Protein AF-0000000084674154 (afdb_homodimer)

Radius of gyration: 24.67 Å; Cα contacts (8 Å, |Δi|>4): 1073; chains: 2; bounding box: 56×107×58 Å

Nearest PDB structures (foldseek):
  8ejv-assembly1_A  TM=9.793E-01  e=2.653E-41  Pseudomonas putida KT2440
  8ejv-assembly1_B  TM=9.605E-01  e=1.224E-39  Pseudomonas putida KT2440
  2ia2-assembly3_B  TM=6.817E-01  e=5.162E-30  Rhodococcus jostii RHA1
  2ia2-assembly1_A  TM=6.722E-01  e=1.491E-29  Rhodococcus jostii RHA1
  1mkm-assembly1_B  TM=7.526E-01  e=2.431E-18  Thermotoga maritima

pLDDT: mean 88.81, std 15.5, range [26.59, 98.69]

Foldseek 3Di:
DPPPPDDQDAADPPALVNVLCVCPPPPVDDSLVSVLVLLLVLDDPPPFWAFLVSSCVRRVPDSVSSVVSQVVCVVVQQWDDPVGTIGGDCVVVVVVVVVVVPDVLQVLLAVLQQVLCVVVVFKKFKWADDQQWTATQYIDHHPDDDDPDDDDHGDIDGLLQDFQSLLNLLLDDPVVNVVSLSRHQQDFQDPQADRHSVSSVVQSVVCNVVQKDWHAQRNHRQKIKIKHFQAALVRRGGMMMMTIDGCVPAPPVCCVPPVVVSRLVSSQVSNCVVHNNHPGD/DDPPPDDQDAQDPPALVNVLCVCPPPPVDDSLVSVLVLLLVLDDPPPFWAFLVSSCVRRVPDSVSSVVSQVVCVVVQQWDDPVGTIGGDCVVVVVVVVVVVPDVLQVLLAVLQQVLCVVVVFKKFKWADDQQWTATQYIDHHPDDDDPDDDDHGDIDGLLQDFQSLLNLLLDDPVVNVVSLSNHQQDFQDPQADRHSVSSVVQSPVCNVVQKDWHAQRNHRQKIKIKGFQAALVRRGGMMMMTIDGCVPAPPVCCVPPVVVSRLVSSQVSNCVVHNNHPGD

Sequence (562 aa):
MSEDRPPLAPPPYVSPARRIAEYAGDPNFMTSLARGLAVISAFQERKRHLTIAQISHRTEIPRAAVRRCLYTLLQLGYATTDGNTYSLLPKVLTLGHAYLSSTPLAVAAQPFLDRLSEQLHQACNLASLEGEQVLYIARSAIPQRLISVDLSVGSRLPAYCTSMGRILLAALDDDQLQDYLANAELIAKTSRTLHTREALWECLQGVRSQGWCIVDQELEQGLRSLAVPVCDSAGRVLAAMNVSTHASRVSLAELERRYLPLMLEASRDLSSQLFGAERACMSEDRPPLAPPPYVSPARRIAEYAGDPNFMTSLARGLAVISAFQERKRHLTIAQISHRTEIPRAAVRRCLYTLLQLGYATTDGNTYSLLPKVLTLGHAYLSSTPLAVAAQPFLDRLSEQLHQACNLASLEGEQVLYIARSAIPQRLISVDLSVGSRLPAYCTSMGRILLAALDDDQLQDYLANAELIAKTSRTLHTREALWECLQGVRSQGWCIVDQELEQGLRSLAVPVCDSAGRVLAAMNVSTHASRVSLAELERRYLPLMLEASRDLSSQLFGAERAC

Secondary structure (DSSP, 8-state):
---------------HHHHHHTTTT-TTS-HHHHHHHHHHHH-BTTB-SB-HHHHHHHH---HHHHHHHHHHHHHHTSEEESSS-EEE-GGGHHHHHHHHTT-HHHHHHHHHHHHHHHHHTSEEEEEEEETTEEEEEEEE--SS--SSS---TT-EEESTTSHHHHHHHHTS-HHHHHHHHHH-----SSTT---SHHHHHHHHHHHHHHS-EEEESSSSTTEEEEEEEEE-TTS-EEEEEEEEEETTTS-HHHIIIIIHHHHHHHHHHHHHHHH-SSS--/---------------HHHHHHTTTT-TTS-HHHHHHHHHHHH-BTTB-SB-HHHHHHHH---HHHHHHHHHHHHHHTSEEESSS-EEE-GGGHHHHHHHHTT-HHHHHHHHHHHHHHHHHTSEEEEEEEETTEEEEEEEE--SS--SSS---TT-EEESTTSHHHHHHHHTS-HHHHHHHHHH-----SSTT---SHHHHHHHHHHHHHHS-EEEESSSSTTEEEEEEEEE-TTS-EEEEEEEEEETTTS-HHHIIIIIHHHHHHHHHHHHHHHH-SSS--

InterPro domains:
  IPR005471 Transcription regulator IclR, N-terminal [PF09339] (32-83)
  IPR005471 Transcription regulator IclR, N-terminal [PS51077] (30-90)
  IPR005471 Transcription regulator IclR, N-terminal [SM00346] (30-118)
  IPR012794 Beta-ketoadipate transcriptional regulator, PcaR/PcaU/PobR [TIGR02431] (27-274)
  IPR014757 Transcription regulator IclR, C-terminal [PF01614] (97-271)
  IPR014757 Transcription regulator IclR, C-terminal [PS51078] (91-276)
  IPR029016 GAF-like domain superfamily [G3DSA:3.30.450.40] (97-277)
  IPR036388 Winged helix-like DNA-binding domain superfamily [G3DSA:1.10.10.10] (17-96)
  IPR036390 Winged helix DNA-binding domain superfamily [SSF46785] (31-102)
  IPR050707 HTH-type Transcriptional Regulators in Metabolic Pathways [PTHR30136] (23-274)

Organism: Aquipseudomonas alcaligenes (strain ATCC 14909 / DSM 50342 / CCUG 1425 / JCM 20561 / NBRC 14159 / NCIMB 9945 / NCTC 10367 / 1577) (NCBI:txid1215092)

Structure (mmCIF, N/CA/C/O backbone):
data_AF-0000000084674154-model_v1
#
loop_
_entity.id
_entity.type
_entity.pdbx_description
1 polymer 'IclR family transcriptional regulator PcaR'
#
loop_
_atom_site.group_PDB
_atom_site.id
_atom_site.type_symbol
_atom_site.label_atom_id
_atom_site.label_alt_id
_atom_site.label_comp_id
_atom_site.label_asym_id
_atom_site.label_entity_id
_atom_site.label_seq_id
_atom_site.pdbx_PDB_ins_code
_atom_site.Cartn_x
_atom_site.Cartn_y
_atom_site.Cartn_z
_atom_site.occupancy
_atom_site.B_iso_or_equiv
_atom_site.auth_seq_id
_atom_site.auth_comp_id
_atom_site.auth_asym_id
_atom_site.auth_atom_id
_atom_site.pdbx_PDB_model_num
ATOM 1 N N . MET A 1 1 ? 10.07 -53.562 -6.5 1 27.95 1 MET A N 1
ATOM 2 C CA . MET A 1 1 ? 10.961 -53.062 -5.453 1 27.95 1 MET A CA 1
ATOM 3 C C . MET A 1 1 ? 11.234 -51.562 -5.629 1 27.95 1 MET A C 1
ATOM 5 O O . MET A 1 1 ? 12.055 -51.188 -6.461 1 27.95 1 MET A O 1
ATOM 9 N N . SER A 1 2 ? 10.164 -50.719 -5.723 1 27.8 2 SER A N 1
ATOM 10 C CA . SER A 1 2 ? 9.953 -49.344 -6.176 1 27.8 2 SER A CA 1
ATOM 11 C C . SER A 1 2 ? 10.773 -48.375 -5.352 1 27.8 2 SER A C 1
ATOM 13 O O . SER A 1 2 ? 10.664 -48.344 -4.125 1 27.8 2 SER A O 1
ATOM 15 N N . GLU A 1 3 ? 11.938 -48.094 -5.809 1 29.72 3 GLU A N 1
ATOM 16 C CA . GLU A 1 3 ? 12.938 -47.25 -5.156 1 29.72 3 GLU A CA 1
ATOM 17 C C . GLU A 1 3 ? 12.328 -45.938 -4.676 1 29.72 3 GLU A C 1
ATOM 19 O O . GLU A 1 3 ? 11.586 -45.281 -5.418 1 29.72 3 GLU A O 1
ATOM 24 N N . ASP A 1 4 ? 12.039 -45.688 -3.449 1 26.81 4 ASP A N 1
ATOM 25 C CA . ASP A 1 4 ? 11.633 -44.625 -2.561 1 26.81 4 ASP A CA 1
ATOM 26 C C . ASP A 1 4 ? 12.383 -43.312 -2.893 1 26.81 4 ASP A C 1
ATOM 28 O O . ASP A 1 4 ? 13.555 -43.188 -2.535 1 26.81 4 ASP A O 1
ATOM 32 N N . ARG A 1 5 ? 12.141 -42.906 -4.121 1 31.5 5 ARG A N 1
ATOM 33 C CA . ARG A 1 5 ? 12.914 -41.719 -4.414 1 31.5 5 ARG A CA 1
ATOM 34 C C . ARG A 1 5 ? 12.789 -40.688 -3.279 1 31.5 5 ARG A C 1
ATOM 36 O O . ARG A 1 5 ? 11.688 -40.406 -2.805 1 31.5 5 ARG A O 1
ATOM 43 N N . PRO A 1 6 ? 13.789 -40.375 -2.613 1 29.75 6 PRO A N 1
ATOM 44 C CA . PRO A 1 6 ? 13.734 -39.469 -1.457 1 29.75 6 PRO A CA 1
ATOM 45 C C . PRO A 1 6 ? 13.047 -38.125 -1.77 1 29.75 6 PRO A C 1
ATOM 47 O O . PRO A 1 6 ? 13.008 -37.719 -2.93 1 29.75 6 PRO A O 1
ATOM 50 N N . PRO A 1 7 ? 12.133 -37.594 -0.98 1 26.84 7 PRO A N 1
ATOM 51 C CA . PRO A 1 7 ? 11.305 -36.406 -1.124 1 26.84 7 PRO A CA 1
ATOM 52 C C . PRO A 1 7 ? 12.102 -35.156 -1.557 1 26.84 7 PRO A C 1
ATOM 54 O O . PRO A 1 7 ? 13.242 -35 -1.12 1 26.84 7 PRO A O 1
ATOM 57 N N . LEU A 1 8 ? 12.023 -34.844 -2.754 1 27.41 8 LEU A N 1
ATOM 58 C CA . LEU A 1 8 ? 12.766 -33.688 -3.221 1 27.41 8 LEU A CA 1
ATOM 59 C C . LEU A 1 8 ? 12.625 -32.531 -2.242 1 27.41 8 LEU A C 1
ATOM 61 O O . LEU A 1 8 ? 11.523 -32.219 -1.773 1 27.41 8 LEU A O 1
ATOM 65 N N . ALA A 1 9 ? 13.461 -32.062 -1.502 1 30.89 9 ALA A N 1
ATOM 66 C CA . ALA A 1 9 ? 13.617 -31.016 -0.491 1 30.89 9 ALA A CA 1
ATOM 67 C C . ALA A 1 9 ? 13.102 -29.688 -0.999 1 30.89 9 ALA A C 1
ATOM 69 O O . ALA A 1 9 ? 13.211 -29.375 -2.188 1 30.89 9 ALA A O 1
ATOM 70 N N . PRO A 1 10 ? 12.039 -28.969 -0.513 1 31.92 10 PRO A N 1
ATOM 71 C CA . PRO A 1 10 ? 11.547 -27.656 -0.907 1 31.92 10 PRO A CA 1
ATOM 72 C C . PRO A 1 10 ? 12.672 -26.719 -1.357 1 31.92 10 PRO A C 1
ATOM 74 O O . PRO A 1 10 ? 13.812 -26.859 -0.915 1 31.92 10 PRO A O 1
ATOM 77 N N . PRO A 1 11 ? 12.609 -26.062 -2.441 1 36.47 11 PRO A N 1
ATOM 78 C CA . PRO A 1 11 ? 13.812 -25.266 -2.625 1 36.47 11 PRO A CA 1
ATOM 79 C C . PRO A 1 11 ? 14.133 -24.391 -1.413 1 36.47 11 PRO A C 1
ATOM 81 O O . PRO A 1 11 ? 13.219 -23.984 -0.684 1 36.47 11 PRO A O 1
ATOM 84 N N . PRO A 1 12 ? 15.055 -24.234 -0.812 1 41.66 12 PRO A N 1
ATOM 85 C CA . PRO A 1 12 ? 15.414 -23.625 0.464 1 41.66 12 PRO A CA 1
ATOM 86 C C . PRO A 1 12 ? 15.133 -22.125 0.491 1 41.66 12 PRO A C 1
ATOM 88 O O . PRO A 1 12 ? 15.195 -21.453 -0.546 1 41.66 12 PRO A O 1
ATOM 91 N N . TYR A 1 13 ? 14.016 -21.578 1.27 1 50.66 13 TYR A N 1
ATOM 92 C CA . TYR A 1 13 ? 14.031 -20.156 1.591 1 50.66 13 TYR A CA 1
ATOM 93 C C . TYR A 1 13 ? 15.414 -19.562 1.351 1 50.66 13 TYR A C 1
ATOM 95 O O . TYR A 1 13 ? 16.406 -20.047 1.892 1 50.66 13 TYR A O 1
ATOM 103 N N . VAL A 1 14 ? 15.375 -18.906 0.1 1 66.25 14 VAL A N 1
ATOM 104 C CA . VAL A 1 14 ? 16.641 -18.203 -0.025 1 66.25 14 VAL A CA 1
ATOM 105 C C . VAL A 1 14 ? 16.594 -16.891 0.758 1 66.25 14 VAL A C 1
ATOM 107 O O . VAL A 1 14 ? 15.75 -16.031 0.482 1 66.25 14 VAL A O 1
ATOM 110 N N . SER A 1 15 ? 17.266 -16.875 1.674 1 82.88 15 SER A N 1
ATOM 111 C CA . SER A 1 15 ? 17.328 -15.664 2.502 1 82.88 15 SER A CA 1
ATOM 112 C C . SER A 1 15 ? 17.719 -14.445 1.676 1 82.88 15 SER A C 1
ATOM 114 O O . SER A 1 15 ? 18.359 -14.57 0.636 1 82.88 15 SER A O 1
ATOM 116 N N . PRO A 1 16 ? 17.172 -13.32 2.014 1 82.94 16 PRO A N 1
ATOM 117 C CA . PRO A 1 16 ? 17.578 -12.102 1.312 1 82.94 16 PRO A CA 1
ATOM 118 C C . PRO A 1 16 ? 19.078 -11.977 1.159 1 82.94 16 PRO A C 1
ATOM 120 O O . PRO A 1 16 ? 19.578 -11.594 0.092 1 82.94 16 PRO A O 1
ATOM 123 N N . ALA A 1 17 ? 19.797 -12.383 2.203 1 84.88 17 ALA A N 1
ATOM 124 C CA . ALA A 1 17 ? 21.25 -12.305 2.137 1 84.88 17 ALA A CA 1
ATOM 125 C C . ALA A 1 17 ? 21.797 -13.195 1.023 1 84.88 17 ALA A C 1
ATOM 127 O O . ALA A 1 17 ? 22.719 -12.805 0.299 1 84.88 17 ALA A O 1
ATOM 128 N N . ARG A 1 18 ? 21.266 -14.344 0.915 1 86.12 18 ARG A N 1
ATOM 129 C CA . ARG A 1 18 ? 21.719 -15.273 -0.113 1 86.12 18 ARG A CA 1
ATOM 130 C C . ARG A 1 18 ? 21.406 -14.75 -1.508 1 86.12 18 ARG A C 1
ATOM 132 O O . ARG A 1 18 ? 22.219 -14.875 -2.426 1 86.12 18 ARG A O 1
ATOM 139 N N . ARG A 1 19 ? 20.281 -14.219 -1.699 1 87.94 19 ARG A N 1
ATOM 140 C CA . ARG A 1 19 ? 19.891 -13.633 -2.977 1 87.94 19 ARG A CA 1
ATOM 141 C C . ARG A 1 19 ? 20.812 -12.492 -3.361 1 87.94 19 ARG A C 1
ATOM 143 O O . ARG A 1 19 ? 21.219 -12.375 -4.52 1 87.94 19 ARG A O 1
ATOM 150 N N . ILE A 1 20 ? 21.141 -11.688 -2.393 1 92.56 20 ILE A N 1
ATOM 151 C CA . ILE A 1 20 ? 22.016 -10.547 -2.615 1 92.56 20 ILE A CA 1
ATOM 152 C C . ILE A 1 20 ? 23.422 -11.031 -2.951 1 92.56 20 ILE A C 1
ATOM 154 O O . ILE A 1 20 ? 24.094 -10.461 -3.818 1 92.56 20 ILE A O 1
ATOM 158 N N . ALA A 1 21 ? 23.812 -12.094 -2.301 1 91.75 21 ALA A N 1
ATOM 159 C CA . ALA A 1 21 ? 25.156 -12.633 -2.484 1 91.75 21 ALA A CA 1
ATOM 160 C C . ALA A 1 21 ? 25.359 -13.141 -3.908 1 91.75 21 ALA A C 1
ATOM 162 O O . ALA A 1 21 ? 26.484 -13.242 -4.387 1 91.75 21 ALA A O 1
ATOM 163 N N . GLU A 1 22 ? 24.266 -13.508 -4.539 1 91.44 22 GLU A N 1
ATOM 164 C CA . GLU A 1 22 ? 24.328 -13.969 -5.918 1 91.44 22 GLU A CA 1
ATOM 165 C C . GLU A 1 22 ? 24.875 -12.891 -6.844 1 91.44 22 GLU A C 1
ATOM 167 O O . GLU A 1 22 ? 25.359 -13.18 -7.945 1 91.44 22 GLU A O 1
ATOM 172 N N . TYR A 1 23 ? 24.891 -11.688 -6.422 1 93.75 23 TYR A N 1
ATOM 173 C CA . TYR A 1 23 ? 25.328 -10.578 -7.266 1 93.75 23 TYR A CA 1
ATOM 174 C C . TYR A 1 23 ? 26.656 -10.008 -6.77 1 93.75 23 TYR A C 1
ATOM 176 O O . TYR A 1 23 ? 27.062 -8.922 -7.191 1 93.75 23 TYR A O 1
ATOM 184 N N . ALA A 1 24 ? 27.219 -10.781 -5.906 1 87.38 24 ALA A N 1
ATOM 185 C CA . ALA A 1 24 ? 28.516 -10.352 -5.414 1 87.38 24 ALA A CA 1
ATOM 186 C C . ALA A 1 24 ? 29.5 -10.133 -6.562 1 87.38 24 ALA A C 1
ATOM 188 O O . ALA A 1 24 ? 29.609 -10.977 -7.457 1 87.38 24 ALA A O 1
ATOM 189 N N . GLY A 1 25 ? 30.172 -8.992 -6.609 1 90.44 25 GLY A N 1
ATOM 190 C CA . GLY A 1 25 ? 31.156 -8.711 -7.633 1 90.44 25 GLY A CA 1
ATOM 191 C C . GLY A 1 25 ? 30.609 -7.926 -8.805 1 90.44 25 GLY A C 1
ATOM 192 O O . GLY A 1 25 ? 31.359 -7.426 -9.641 1 90.44 25 GLY A O 1
ATOM 193 N N . ASP A 1 26 ? 29.344 -7.867 -8.984 1 94.94 26 ASP A N 1
ATOM 194 C CA . ASP A 1 26 ? 28.719 -7.074 -10.039 1 94.94 26 ASP A CA 1
ATOM 195 C C . ASP A 1 26 ? 28.766 -5.586 -9.703 1 94.94 26 ASP A C 1
ATOM 197 O O . ASP A 1 26 ? 28.078 -5.129 -8.789 1 94.94 26 ASP A O 1
ATOM 201 N N . PRO A 1 27 ? 29.547 -4.855 -10.438 1 93.81 27 PRO A N 1
ATOM 202 C CA . PRO A 1 27 ? 29.719 -3.441 -10.094 1 93.81 27 PRO A CA 1
ATOM 203 C C . PRO A 1 27 ? 28.453 -2.619 -10.305 1 93.81 27 PRO A C 1
ATOM 205 O O . PRO A 1 27 ? 28.328 -1.503 -9.797 1 93.81 27 PRO A O 1
ATOM 208 N N . ASN A 1 28 ? 27.516 -3.117 -11.031 1 95.94 28 ASN A N 1
ATOM 209 C CA . ASN A 1 28 ? 26.297 -2.375 -11.312 1 95.94 28 ASN A CA 1
ATOM 210 C C . ASN A 1 28 ? 25.234 -2.607 -10.234 1 95.94 28 ASN A C 1
ATOM 212 O O . ASN A 1 28 ? 24.297 -1.828 -10.109 1 95.94 28 ASN A O 1
ATOM 216 N N . PHE A 1 29 ? 25.422 -3.695 -9.539 1 97.56 29 PHE A N 1
ATOM 217 C CA . PHE A 1 29 ? 24.438 -4.055 -8.516 1 97.56 29 PHE A CA 1
ATOM 218 C C . PHE A 1 29 ? 24.688 -3.293 -7.223 1 97.56 29 PHE A C 1
ATOM 220 O O . PHE A 1 29 ? 25.797 -3.342 -6.68 1 97.56 29 PHE A O 1
ATOM 227 N N . MET A 1 30 ? 23.656 -2.625 -6.754 1 97.31 30 MET A N 1
ATOM 228 C CA . MET A 1 30 ? 23.781 -1.837 -5.531 1 97.31 30 MET A CA 1
ATOM 229 C C . MET A 1 30 ? 23.391 -2.662 -4.312 1 97.31 30 MET A C 1
ATOM 231 O O . MET A 1 30 ? 22.219 -2.701 -3.934 1 97.31 30 MET A O 1
ATOM 235 N N . THR A 1 31 ? 24.391 -3.16 -3.678 1 96.88 31 THR A N 1
ATOM 236 C CA . THR A 1 31 ? 24.203 -4.047 -2.533 1 96.88 31 THR A CA 1
ATOM 237 C C . THR A 1 31 ? 23.469 -3.324 -1.404 1 96.88 31 THR A C 1
ATOM 239 O O . THR A 1 31 ? 22.578 -3.896 -0.77 1 96.88 31 THR A O 1
ATOM 242 N N . SER A 1 32 ? 23.828 -2.076 -1.162 1 96.81 32 SER A N 1
ATOM 243 C CA . SER A 1 32 ? 23.203 -1.31 -0.089 1 96.81 32 SER A CA 1
ATOM 244 C C . SER A 1 32 ? 21.719 -1.124 -0.339 1 96.81 32 SER A C 1
ATOM 246 O O . SER A 1 32 ? 20.906 -1.197 0.592 1 96.81 32 SER A O 1
ATOM 248 N N . LEU A 1 33 ? 21.375 -0.894 -1.562 1 97.69 33 LEU A N 1
ATOM 249 C CA . LEU A 1 33 ? 19.953 -0.777 -1.917 1 97.69 33 LEU A CA 1
ATOM 250 C C . LEU A 1 33 ? 19.219 -2.086 -1.654 1 97.69 33 LEU A C 1
ATOM 252 O O . LEU A 1 33 ? 18.172 -2.094 -1.017 1 97.69 33 LEU A O 1
ATOM 256 N N . ALA A 1 34 ? 19.797 -3.139 -2.121 1 97.88 34 ALA A N 1
ATOM 257 C CA . ALA A 1 34 ? 19.203 -4.457 -1.941 1 97.88 34 ALA A CA 1
ATOM 258 C C . ALA A 1 34 ? 19.016 -4.777 -0.461 1 97.88 34 ALA A C 1
ATOM 260 O O . ALA A 1 34 ? 17.953 -5.25 -0.053 1 97.88 34 ALA A O 1
ATOM 261 N N . ARG A 1 35 ? 19.984 -4.496 0.335 1 97.19 35 ARG A N 1
ATOM 262 C CA . ARG A 1 35 ? 19.906 -4.75 1.771 1 97.19 35 ARG A CA 1
ATOM 263 C C . ARG A 1 35 ? 18.828 -3.893 2.426 1 97.19 35 ARG A C 1
ATOM 265 O O . ARG A 1 35 ? 18.078 -4.375 3.273 1 97.19 35 ARG A O 1
ATOM 272 N N . GLY A 1 36 ? 18.812 -2.652 2.051 1 98 36 GLY A N 1
ATOM 273 C CA . GLY A 1 36 ? 17.797 -1.771 2.615 1 98 36 GLY A CA 1
ATOM 274 C C . GLY A 1 36 ? 16.375 -2.238 2.35 1 98 36 GLY A C 1
ATOM 275 O O . GLY A 1 36 ? 15.531 -2.199 3.24 1 98 36 GLY A O 1
ATOM 276 N N . LEU A 1 37 ? 16.141 -2.67 1.128 1 97.38 37 LEU A N 1
ATOM 277 C CA . LEU A 1 37 ? 14.82 -3.184 0.773 1 97.38 37 LEU A CA 1
ATOM 278 C C . LEU A 1 37 ? 14.492 -4.438 1.573 1 97.38 37 LEU A C 1
ATOM 280 O O . LEU A 1 37 ? 13.352 -4.617 2.02 1 97.38 37 LEU A O 1
ATOM 284 N N . ALA A 1 38 ? 15.461 -5.297 1.762 1 96.38 38 ALA A N 1
ATOM 285 C CA . ALA A 1 38 ? 15.281 -6.496 2.572 1 96.38 38 ALA A CA 1
ATOM 286 C C . ALA A 1 38 ? 14.953 -6.141 4.02 1 96.38 38 ALA A C 1
ATOM 288 O O . ALA A 1 38 ? 14.109 -6.773 4.648 1 96.38 38 ALA A O 1
ATOM 289 N N . VAL A 1 39 ? 15.617 -5.133 4.531 1 96.56 39 VAL A N 1
ATOM 290 C CA . VAL A 1 39 ? 15.414 -4.695 5.91 1 96.56 39 VAL A CA 1
ATOM 291 C C . VAL A 1 39 ? 13.992 -4.168 6.078 1 96.56 39 VAL A C 1
ATOM 293 O O . VAL A 1 39 ? 13.312 -4.484 7.059 1 96.56 39 VAL A O 1
ATOM 296 N N . ILE A 1 40 ? 13.508 -3.367 5.113 1 95.94 40 ILE A N 1
ATOM 297 C CA . ILE A 1 40 ? 12.133 -2.881 5.156 1 95.94 40 ILE A CA 1
ATOM 298 C C . ILE A 1 40 ? 11.172 -4.066 5.188 1 95.94 40 ILE A C 1
ATOM 300 O O . ILE A 1 40 ? 10.234 -4.094 5.992 1 95.94 40 ILE A O 1
ATOM 304 N N . SER A 1 41 ? 11.469 -5.051 4.422 1 92.69 41 SER A N 1
ATOM 305 C CA . SER A 1 41 ? 10.578 -6.195 4.262 1 92.69 41 SER A CA 1
ATOM 306 C C . SER A 1 41 ? 10.609 -7.098 5.492 1 92.69 41 SER A C 1
ATOM 308 O O . SER A 1 41 ? 9.766 -7.977 5.645 1 92.69 41 SER A O 1
ATOM 310 N N . ALA A 1 42 ? 11.586 -6.922 6.277 1 92.69 42 ALA A N 1
ATOM 311 C CA . ALA A 1 42 ? 11.695 -7.75 7.477 1 92.69 42 ALA A CA 1
ATOM 312 C C . ALA A 1 42 ? 10.594 -7.418 8.477 1 92.69 42 ALA A C 1
ATOM 314 O O . ALA A 1 42 ? 10.266 -8.234 9.336 1 92.69 42 ALA A O 1
ATOM 315 N N . PHE A 1 43 ? 10.117 -6.16 8.305 1 90.81 43 PHE A N 1
ATOM 316 C CA . PHE A 1 43 ? 9.008 -5.773 9.164 1 90.81 43 PHE A CA 1
ATOM 317 C C . PHE A 1 43 ? 7.699 -6.371 8.672 1 90.81 43 PHE A C 1
ATOM 319 O O . PHE A 1 43 ? 7.352 -6.238 7.496 1 90.81 43 PHE A O 1
ATOM 326 N N . GLN A 1 44 ? 7.051 -7.203 9.383 1 75.75 44 GLN A N 1
ATOM 327 C CA . GLN A 1 44 ? 5.801 -7.855 9 1 75.75 44 GLN A CA 1
ATOM 328 C C . GLN A 1 44 ? 4.934 -8.141 10.219 1 75.75 44 GLN A C 1
ATOM 330 O O . GLN A 1 44 ? 5.215 -7.656 11.312 1 75.75 44 GLN A O 1
ATOM 335 N N . GLU A 1 45 ? 4 -9.023 9.945 1 62.84 45 GLU A N 1
ATOM 336 C CA . GLU A 1 45 ? 2.926 -9.328 10.883 1 62.84 45 GLU A CA 1
ATOM 337 C C . GLU A 1 45 ? 3.473 -9.617 12.281 1 62.84 45 GLU A C 1
ATOM 339 O O . GLU A 1 45 ? 4.43 -10.383 12.43 1 62.84 45 GLU A O 1
ATOM 344 N N . ARG A 1 46 ? 2.816 -8.992 13.188 1 57.91 46 ARG A N 1
ATOM 345 C CA . ARG A 1 46 ? 2.938 -9.148 14.633 1 57.91 46 ARG A CA 1
ATOM 346 C C . ARG A 1 46 ? 4.336 -8.766 15.109 1 57.91 46 ARG A C 1
ATOM 348 O O . ARG A 1 46 ? 4.738 -9.125 16.219 1 57.91 46 ARG A O 1
ATOM 355 N N . LYS A 1 47 ? 5.031 -8.18 14.148 1 64.75 47 LYS A N 1
ATOM 356 C CA . LYS A 1 47 ? 6.367 -7.766 14.57 1 64.75 47 LYS A CA 1
ATOM 357 C C . LYS A 1 47 ? 6.625 -6.305 14.219 1 64.75 47 LYS A C 1
ATOM 359 O O . LYS A 1 47 ? 7.371 -6.008 13.281 1 64.75 47 LYS A O 1
ATOM 364 N N . ARG A 1 48 ? 6.129 -5.496 15.125 1 76.19 48 ARG A N 1
ATOM 365 C CA . ARG A 1 48 ? 6.188 -4.055 14.898 1 76.19 48 ARG A CA 1
ATOM 366 C C . ARG A 1 48 ? 7.539 -3.488 15.312 1 76.19 48 ARG A C 1
ATOM 368 O O . ARG A 1 48 ? 8.109 -2.656 14.602 1 76.19 48 ARG A O 1
ATOM 375 N N . HIS A 1 49 ? 7.969 -3.977 16.391 1 89.12 49 HIS A N 1
ATOM 376 C CA . HIS A 1 49 ? 9.227 -3.486 16.938 1 89.12 49 HIS A CA 1
ATOM 377 C C . HIS A 1 49 ? 10.305 -4.562 16.891 1 89.12 49 HIS A C 1
ATOM 379 O O . HIS A 1 49 ? 10.164 -5.617 17.516 1 89.12 49 HIS A O 1
ATOM 385 N N . LEU A 1 50 ? 11.312 -4.277 16.094 1 94.38 50 LEU A N 1
ATOM 386 C CA . LEU A 1 50 ? 12.383 -5.262 15.938 1 94.38 50 LEU A CA 1
ATOM 387 C C . LEU A 1 50 ? 13.719 -4.676 16.359 1 94.38 50 LEU A C 1
ATOM 389 O O . LEU A 1 50 ? 13.992 -3.496 16.125 1 94.38 50 LEU A O 1
ATOM 393 N N . THR A 1 51 ? 14.477 -5.496 16.938 1 95.88 51 THR A N 1
ATOM 394 C CA . THR A 1 51 ? 15.859 -5.133 17.219 1 95.88 51 THR A CA 1
ATOM 395 C C . THR A 1 51 ? 16.734 -5.379 16 1 95.88 51 THR A C 1
ATOM 397 O O . THR A 1 51 ? 16.328 -6.07 15.062 1 95.88 51 THR A O 1
ATOM 400 N N . ILE A 1 52 ? 17.891 -4.812 16.094 1 96.94 52 ILE A N 1
ATOM 401 C CA . ILE A 1 52 ? 18.875 -5.055 15.039 1 96.94 52 ILE A CA 1
ATOM 402 C C . ILE A 1 52 ? 19.172 -6.551 14.945 1 96.94 52 ILE A C 1
ATOM 404 O O . ILE A 1 52 ? 19.266 -7.102 13.852 1 96.94 52 ILE A O 1
ATOM 408 N N . ALA A 1 53 ? 19.25 -7.203 16.047 1 96.56 53 ALA A N 1
ATOM 409 C CA . ALA A 1 53 ? 19.547 -8.633 16.094 1 96.56 53 ALA A CA 1
ATOM 410 C C . ALA A 1 53 ? 18.438 -9.438 15.414 1 96.56 53 ALA A C 1
ATOM 412 O O . ALA A 1 53 ? 18.703 -10.359 14.641 1 96.56 53 ALA A O 1
ATOM 413 N N . GLN A 1 54 ? 17.266 -9.125 15.711 1 95 54 GLN A N 1
ATOM 414 C CA . GLN A 1 54 ? 16.125 -9.82 15.125 1 95 54 GLN A CA 1
ATOM 415 C C . GLN A 1 54 ? 16.062 -9.617 13.617 1 95 54 GLN A C 1
ATOM 417 O O . GLN A 1 54 ? 15.805 -10.562 12.867 1 95 54 GLN A O 1
ATOM 422 N N . ILE A 1 55 ? 16.312 -8.398 13.164 1 95.62 55 ILE A N 1
ATOM 423 C CA . ILE A 1 55 ? 16.312 -8.109 11.734 1 95.62 55 ILE A CA 1
ATOM 424 C C . ILE A 1 55 ? 17.453 -8.867 11.047 1 95.62 55 ILE A C 1
ATOM 426 O O . ILE A 1 55 ? 17.266 -9.453 9.984 1 95.62 55 ILE A O 1
ATOM 430 N N . SER A 1 56 ? 18.594 -8.844 11.703 1 96.94 56 SER A N 1
ATOM 431 C CA . SER A 1 56 ? 19.75 -9.578 11.172 1 96.94 56 SER A CA 1
ATOM 432 C C . SER A 1 56 ? 19.438 -11.062 11.031 1 96.94 56 SER A C 1
ATOM 434 O O . SER A 1 56 ? 19.75 -11.672 10.008 1 96.94 56 SER A O 1
ATOM 436 N N . HIS A 1 57 ? 18.844 -11.586 11.969 1 94.62 57 HIS A N 1
ATOM 437 C CA . HIS A 1 57 ? 18.484 -13 11.953 1 94.62 57 HIS A CA 1
ATOM 438 C C . HIS A 1 57 ? 17.5 -13.312 10.844 1 94.62 57 HIS A C 1
ATOM 440 O O . HIS A 1 57 ? 17.688 -14.273 10.086 1 94.62 57 HIS A O 1
ATOM 446 N N . ARG A 1 58 ? 16.547 -12.508 10.633 1 91.19 58 ARG A N 1
ATOM 447 C CA . ARG A 1 58 ? 15.477 -12.734 9.664 1 91.19 58 ARG A CA 1
ATOM 448 C C . ARG A 1 58 ? 15.984 -12.562 8.242 1 91.19 58 ARG A C 1
ATOM 450 O O . ARG A 1 58 ? 15.508 -13.234 7.32 1 91.19 58 ARG A O 1
ATOM 457 N N . THR A 1 59 ? 16.875 -11.688 8.07 1 94.12 59 THR A N 1
ATOM 458 C CA . THR A 1 59 ? 17.328 -11.359 6.723 1 94.12 59 THR A CA 1
ATOM 459 C C . THR A 1 59 ? 18.641 -12.055 6.414 1 94.12 59 THR A C 1
ATOM 461 O O . THR A 1 59 ? 19.062 -12.125 5.258 1 94.12 59 THR A O 1
ATOM 464 N N . GLU A 1 60 ? 19.359 -12.453 7.504 1 95.81 60 GLU A N 1
ATOM 465 C CA . GLU A 1 60 ? 20.703 -13.016 7.438 1 95.81 60 GLU A CA 1
ATOM 466 C C . GLU A 1 60 ? 21.719 -11.977 6.961 1 95.81 60 GLU A C 1
ATOM 468 O O . GLU A 1 60 ? 22.766 -12.328 6.418 1 95.81 60 GLU A O 1
ATOM 473 N N . ILE A 1 61 ? 21.359 -10.742 7.031 1 96.69 61 ILE A N 1
ATOM 474 C CA . ILE A 1 61 ? 22.266 -9.625 6.77 1 96.69 61 ILE A CA 1
ATOM 475 C C . ILE A 1 61 ? 23.016 -9.273 8.047 1 96.69 61 ILE A C 1
ATOM 477 O O . ILE A 1 61 ? 22.438 -9.195 9.125 1 96.69 61 ILE A O 1
ATOM 481 N N . PRO A 1 62 ? 24.359 -9.094 7.945 1 97.19 62 PRO A N 1
ATOM 482 C CA . PRO A 1 62 ? 25.141 -8.805 9.148 1 97.19 62 PRO A CA 1
ATOM 483 C C . PRO A 1 62 ? 24.625 -7.578 9.906 1 97.19 62 PRO A C 1
ATOM 485 O O . PRO A 1 62 ? 24.172 -6.609 9.281 1 97.19 62 PRO A O 1
ATOM 488 N N . ARG A 1 63 ? 24.828 -7.602 11.195 1 97.62 63 ARG A N 1
ATOM 489 C CA . ARG A 1 63 ? 24.312 -6.574 12.086 1 97.62 63 ARG A CA 1
ATOM 490 C C . ARG A 1 63 ? 24.828 -5.195 11.695 1 97.62 63 ARG A C 1
ATOM 492 O O . ARG A 1 63 ? 24.078 -4.211 11.734 1 97.62 63 ARG A O 1
ATOM 499 N N . ALA A 1 64 ? 26.047 -5.137 11.367 1 97.81 64 ALA A N 1
ATOM 500 C CA . ALA A 1 64 ? 26.641 -3.846 11.008 1 97.81 64 ALA A CA 1
ATOM 501 C C . ALA A 1 64 ? 25.922 -3.236 9.805 1 97.81 64 ALA A C 1
ATOM 503 O O . ALA A 1 64 ? 25.656 -2.035 9.773 1 97.81 64 ALA A O 1
ATOM 504 N N . ALA A 1 65 ? 25.609 -4.027 8.812 1 97.38 65 ALA A N 1
ATOM 505 C CA . ALA A 1 65 ? 24.906 -3.562 7.621 1 97.38 65 ALA A CA 1
ATOM 506 C C . ALA A 1 65 ? 23.453 -3.195 7.945 1 97.38 65 ALA A C 1
ATOM 508 O O . ALA A 1 65 ? 22.938 -2.199 7.441 1 97.38 65 ALA A O 1
ATOM 509 N N . VAL A 1 66 ? 22.812 -3.996 8.781 1 98.12 66 VAL A N 1
ATOM 510 C CA . VAL A 1 66 ? 21.453 -3.697 9.219 1 98.12 66 VAL A CA 1
ATOM 511 C C . VAL A 1 66 ? 21.422 -2.334 9.906 1 98.12 66 VAL A C 1
ATOM 513 O O . VAL A 1 66 ? 20.531 -1.521 9.648 1 98.12 66 VAL A O 1
ATOM 516 N N . ARG A 1 67 ? 22.375 -2.104 10.727 1 98 67 ARG A N 1
ATOM 517 C CA . ARG A 1 67 ? 22.438 -0.838 11.453 1 98 67 ARG A CA 1
ATOM 518 C C . ARG A 1 67 ? 22.531 0.34 10.484 1 98 67 ARG A C 1
ATOM 520 O O . ARG A 1 67 ? 21.875 1.365 10.688 1 98 67 ARG A O 1
ATOM 527 N N . ARG A 1 68 ? 23.328 0.218 9.484 1 98.19 68 ARG A N 1
ATOM 528 C CA . ARG A 1 68 ? 23.484 1.3 8.516 1 98.19 68 ARG A CA 1
ATOM 529 C C . ARG A 1 68 ? 22.203 1.491 7.695 1 98.19 68 ARG A C 1
ATOM 531 O O . ARG A 1 68 ? 21.844 2.621 7.367 1 98.19 68 ARG A O 1
ATOM 538 N N . CYS A 1 69 ? 21.578 0.392 7.348 1 98.31 69 CYS A N 1
ATOM 539 C CA . CYS A 1 69 ? 20.281 0.489 6.68 1 98.31 69 CYS A CA 1
ATOM 540 C C . CYS A 1 69 ? 19.297 1.271 7.531 1 98.31 69 CYS A C 1
ATOM 542 O O . CYS A 1 69 ? 18.656 2.217 7.047 1 98.31 69 CYS A O 1
ATOM 544 N N . LEU A 1 70 ? 19.25 0.883 8.773 1 98.31 70 LEU A N 1
ATOM 545 C CA . LEU A 1 70 ? 18.281 1.5 9.68 1 98.31 70 LEU A CA 1
ATOM 546 C C . LEU A 1 70 ? 18.609 2.969 9.914 1 98.31 70 LEU A C 1
ATOM 548 O O . LEU A 1 70 ? 17.719 3.811 9.992 1 98.31 70 LEU A O 1
ATOM 552 N N . TYR A 1 71 ? 19.875 3.232 10.078 1 98.19 71 TYR A N 1
ATOM 553 C CA . TYR A 1 71 ? 20.312 4.621 10.227 1 98.19 71 TYR A CA 1
ATOM 554 C C . TYR A 1 71 ? 19.844 5.461 9.039 1 98.19 71 TYR A C 1
ATOM 556 O O . TYR A 1 71 ? 19.297 6.547 9.227 1 98.19 71 TYR A O 1
ATOM 564 N N . THR A 1 72 ? 20.047 4.996 7.863 1 98 72 THR A N 1
ATOM 565 C CA . THR A 1 72 ? 19.641 5.699 6.648 1 98 72 THR A CA 1
ATOM 566 C C . THR A 1 72 ? 18.125 5.875 6.594 1 98 72 THR A C 1
ATOM 568 O O . THR A 1 72 ? 17.641 6.965 6.305 1 98 72 THR A O 1
ATOM 571 N N . LEU A 1 73 ? 17.391 4.82 6.895 1 97.81 73 LEU A N 1
ATOM 572 C CA . LEU A 1 73 ? 15.93 4.867 6.891 1 97.81 73 LEU A CA 1
ATOM 573 C C . LEU A 1 73 ? 15.414 5.859 7.926 1 97.81 73 LEU A C 1
ATOM 575 O O . LEU A 1 73 ? 14.406 6.539 7.695 1 97.81 73 LEU A O 1
ATOM 579 N N . LEU A 1 74 ? 16.109 5.918 9.07 1 97.12 74 LEU A N 1
ATOM 580 C CA . LEU A 1 74 ? 15.766 6.883 10.109 1 97.12 74 LEU A CA 1
ATOM 581 C C . LEU A 1 74 ? 15.922 8.312 9.602 1 97.12 74 LEU A C 1
ATOM 583 O O . LEU A 1 74 ? 15.008 9.125 9.727 1 97.12 74 LEU A O 1
ATOM 587 N N . GLN A 1 75 ? 17 8.57 9 1 95.75 75 GLN A N 1
ATOM 588 C CA . GLN A 1 75 ? 17.297 9.922 8.523 1 95.75 75 GLN A CA 1
ATOM 589 C C . GLN A 1 75 ? 16.328 10.352 7.43 1 95.75 75 GLN A C 1
ATOM 591 O O . GLN A 1 75 ? 16 11.531 7.309 1 95.75 75 GLN A O 1
ATOM 596 N N . LEU A 1 76 ? 15.852 9.383 6.719 1 95.19 76 LEU A N 1
ATOM 597 C CA . LEU A 1 76 ? 15 9.695 5.582 1 95.19 76 LEU A CA 1
ATOM 598 C C . LEU A 1 76 ? 13.523 9.695 5.988 1 95.19 76 LEU A C 1
ATOM 600 O O . LEU A 1 76 ? 12.648 9.984 5.168 1 95.19 76 LEU A O 1
ATOM 604 N N . GLY A 1 77 ? 13.188 9.297 7.168 1 93.81 77 GLY A N 1
ATOM 605 C CA . GLY A 1 77 ? 11.828 9.375 7.676 1 93.81 77 GLY A CA 1
ATOM 606 C C . GLY A 1 77 ? 11.023 8.109 7.418 1 93.81 77 GLY A C 1
ATOM 607 O O . GLY A 1 77 ? 9.789 8.133 7.469 1 93.81 77 GLY A O 1
ATOM 608 N N . TYR A 1 78 ? 11.703 6.961 7.137 1 96.06 78 TYR A N 1
ATOM 609 C CA . TYR A 1 78 ? 11.008 5.711 6.852 1 96.06 78 TYR A CA 1
ATOM 610 C C . TYR A 1 78 ? 10.891 4.852 8.109 1 96.06 78 TYR A C 1
ATOM 612 O O . TYR A 1 78 ? 10.086 3.918 8.156 1 96.06 78 TYR A O 1
ATOM 620 N N . ALA A 1 79 ? 11.734 5.152 9.094 1 95.62 79 ALA A N 1
ATOM 621 C CA . ALA A 1 79 ? 11.758 4.359 10.32 1 95.62 79 ALA A CA 1
ATOM 622 C C . ALA A 1 79 ? 11.969 5.25 11.539 1 95.62 79 ALA A C 1
ATOM 624 O O . ALA A 1 79 ? 12.32 6.426 11.414 1 95.62 79 ALA A O 1
ATOM 625 N N . THR A 1 80 ? 11.633 4.699 12.68 1 94.12 80 THR A N 1
ATOM 626 C CA . THR A 1 80 ? 11.891 5.34 13.961 1 94.12 80 THR A CA 1
ATOM 627 C C . THR A 1 80 ? 12.406 4.32 14.977 1 94.12 80 THR A C 1
ATOM 629 O O . THR A 1 80 ? 12.461 3.125 14.688 1 94.12 80 THR A O 1
ATOM 632 N N . THR A 1 81 ? 12.938 4.789 16.094 1 95.5 81 THR A N 1
ATOM 633 C CA . THR A 1 81 ? 13.477 3.92 17.125 1 95.5 81 THR A CA 1
ATOM 634 C C . THR A 1 81 ? 13.203 4.504 18.516 1 95.5 81 THR A C 1
ATOM 636 O O . THR A 1 81 ? 13.07 5.719 18.656 1 95.5 81 THR A O 1
ATOM 639 N N . ASP A 1 82 ? 13.039 3.664 19.469 1 92 82 ASP A N 1
ATOM 640 C CA . ASP A 1 82 ? 12.977 4.09 20.859 1 92 82 ASP A CA 1
ATOM 641 C C . ASP A 1 82 ? 14.32 3.875 21.562 1 92 82 ASP A C 1
ATOM 643 O O . ASP A 1 82 ? 14.406 3.936 22.797 1 92 82 ASP A O 1
ATOM 647 N N . GLY A 1 83 ? 15.352 3.615 20.75 1 92.5 83 GLY A N 1
ATOM 648 C CA . GLY A 1 83 ? 16.672 3.338 21.281 1 92.5 83 GLY A CA 1
ATOM 649 C C . GLY A 1 83 ? 17.047 1.866 21.234 1 92.5 83 GLY A C 1
ATOM 650 O O . GLY A 1 83 ? 18.188 1.516 20.969 1 92.5 83 GLY A O 1
ATOM 651 N N . ASN A 1 84 ? 16.047 0.982 21.453 1 92.88 84 ASN A N 1
ATOM 652 C CA . ASN A 1 84 ? 16.297 -0.455 21.469 1 92.88 84 ASN A CA 1
ATOM 653 C C . ASN A 1 84 ? 15.648 -1.156 20.281 1 92.88 84 ASN A C 1
ATOM 655 O O . ASN A 1 84 ? 16.219 -2.102 19.734 1 92.88 84 ASN A O 1
ATOM 659 N N . THR A 1 85 ? 14.523 -0.739 19.938 1 95.5 85 THR A N 1
ATOM 660 C CA . THR A 1 85 ? 13.797 -1.358 18.844 1 95.5 85 THR A CA 1
ATOM 661 C C . THR A 1 85 ? 13.5 -0.338 17.75 1 95.5 85 THR A C 1
ATOM 663 O O . THR A 1 85 ? 13.578 0.871 17.984 1 95.5 85 THR A O 1
ATOM 666 N N . TYR A 1 86 ? 13.289 -0.903 16.609 1 95.62 86 TYR A N 1
ATOM 667 C CA . TYR A 1 86 ? 12.977 -0.098 15.43 1 95.62 86 TYR A CA 1
ATOM 668 C C . TYR A 1 86 ? 11.594 -0.437 14.883 1 95.62 86 TYR A C 1
ATOM 670 O O . TYR A 1 86 ? 11.133 -1.572 15.016 1 95.62 86 TYR A O 1
ATOM 678 N N . SER A 1 87 ? 10.906 0.583 14.32 1 94.12 87 SER A N 1
ATOM 679 C CA . SER A 1 87 ? 9.633 0.396 13.641 1 94.12 87 SER A CA 1
ATOM 680 C C . SER A 1 87 ? 9.531 1.283 12.398 1 94.12 87 SER A C 1
ATOM 682 O O . SER A 1 87 ? 10.258 2.275 12.281 1 94.12 87 SER A O 1
ATOM 684 N N . LEU A 1 88 ? 8.672 0.865 11.516 1 93.25 88 LEU A N 1
ATOM 685 C CA . LEU A 1 88 ? 8.492 1.631 10.289 1 93.25 88 LEU A CA 1
ATOM 686 C C . LEU A 1 88 ? 7.535 2.801 10.508 1 93.25 88 LEU A C 1
ATOM 688 O O . LEU A 1 88 ? 6.652 2.732 11.367 1 93.25 88 LEU A O 1
ATOM 692 N N . LEU A 1 89 ? 7.734 3.865 9.75 1 92.12 89 LEU A N 1
ATOM 693 C CA . LEU A 1 89 ? 6.844 5.023 9.742 1 92.12 89 LEU A CA 1
ATOM 694 C C . LEU A 1 89 ? 5.973 5.027 8.492 1 92.12 89 LEU A C 1
ATOM 696 O O . LEU A 1 89 ? 6.27 4.336 7.516 1 92.12 89 LEU A O 1
ATOM 700 N N . PRO A 1 90 ? 4.887 5.809 8.445 1 91.62 90 PRO A N 1
ATOM 701 C CA . PRO A 1 90 ? 3.898 5.781 7.367 1 91.62 90 PRO A CA 1
ATOM 702 C C . PRO A 1 90 ? 4.504 6.113 6.004 1 91.62 90 PRO A C 1
ATOM 704 O O . PRO A 1 90 ? 3.994 5.668 4.973 1 91.62 90 PRO A O 1
ATOM 707 N N . LYS A 1 91 ? 5.543 6.797 6 1 93.19 91 LYS A N 1
ATOM 708 C CA . LYS A 1 91 ? 6.16 7.188 4.738 1 93.19 91 LYS A CA 1
ATOM 709 C C . LYS A 1 91 ? 6.445 5.969 3.867 1 93.19 91 LYS A C 1
ATOM 711 O O . LYS A 1 91 ? 6.504 6.074 2.639 1 93.19 91 LYS A O 1
ATOM 716 N N . VAL A 1 92 ? 6.637 4.773 4.445 1 94.06 92 VAL A N 1
ATOM 717 C CA . VAL A 1 92 ? 6.895 3.539 3.713 1 94.06 92 VAL A CA 1
ATOM 718 C C . VAL A 1 92 ? 5.734 3.246 2.768 1 94.06 92 VAL A C 1
ATOM 720 O O . VAL A 1 92 ? 5.922 2.643 1.708 1 94.06 92 VAL A O 1
ATOM 723 N N . LEU A 1 93 ? 4.57 3.727 3.107 1 92.62 93 LEU A N 1
ATOM 724 C CA . LEU A 1 93 ? 3.385 3.492 2.289 1 92.62 93 LEU A CA 1
ATOM 725 C C . LEU A 1 93 ? 3.537 4.141 0.916 1 92.62 93 LEU A C 1
ATOM 727 O O . LEU A 1 93 ? 2.98 3.652 -0.071 1 92.62 93 LEU A O 1
ATOM 731 N N . THR A 1 94 ? 4.305 5.195 0.864 1 92 94 THR A N 1
ATOM 732 C CA . THR A 1 94 ? 4.477 5.914 -0.393 1 92 94 THR A CA 1
ATOM 733 C C . THR A 1 94 ? 5.199 5.047 -1.42 1 92 94 THR A C 1
ATOM 735 O O . THR A 1 94 ? 4.996 5.203 -2.625 1 92 94 THR A O 1
ATOM 738 N N . LEU A 1 95 ? 5.988 4.125 -0.956 1 93.44 95 LEU A N 1
ATOM 739 C CA . LEU A 1 95 ? 6.688 3.23 -1.87 1 93.44 95 LEU A CA 1
ATOM 740 C C . LEU A 1 95 ? 5.707 2.312 -2.59 1 93.44 95 LEU A C 1
ATOM 742 O O . LEU A 1 95 ? 5.789 2.143 -3.809 1 93.44 95 LEU A O 1
ATOM 746 N N . GLY A 1 96 ? 4.824 1.73 -1.859 1 91.62 96 GLY A N 1
ATOM 747 C CA . GLY A 1 96 ? 3.781 0.928 -2.48 1 91.62 96 GLY A CA 1
ATOM 748 C C . GLY A 1 96 ? 2.859 1.735 -3.375 1 91.62 96 GLY A C 1
ATOM 749 O O . GLY A 1 96 ? 2.447 1.265 -4.438 1 91.62 96 GLY A O 1
ATOM 750 N N . HIS A 1 97 ? 2.611 2.881 -2.959 1 89.88 97 HIS A N 1
ATOM 751 C CA . HIS A 1 97 ? 1.717 3.758 -3.705 1 89.88 97 HIS A CA 1
ATOM 752 C C . HIS A 1 97 ? 2.312 4.125 -5.062 1 89.88 97 HIS A C 1
ATOM 754 O O . HIS A 1 97 ? 1.577 4.348 -6.027 1 89.88 97 HIS A O 1
ATOM 760 N N . ALA A 1 98 ? 3.59 4.227 -5.113 1 89.75 98 ALA A N 1
ATOM 761 C CA . ALA A 1 98 ? 4.246 4.516 -6.383 1 89.75 98 ALA A CA 1
ATOM 762 C C . ALA A 1 98 ? 3.818 3.521 -7.461 1 89.75 98 ALA A C 1
ATOM 764 O O . ALA A 1 98 ? 3.568 3.908 -8.602 1 89.75 98 ALA A O 1
ATOM 765 N N . TYR A 1 99 ? 3.686 2.311 -7.059 1 88.81 99 TYR A N 1
ATOM 766 C CA . TYR A 1 99 ? 3.201 1.285 -7.973 1 88.81 99 TYR A CA 1
ATOM 767 C C . TYR A 1 99 ? 1.721 1.48 -8.273 1 88.81 99 TYR A C 1
ATOM 769 O O . TYR A 1 99 ? 1.316 1.503 -9.445 1 88.81 99 TYR A O 1
ATOM 777 N N . LEU A 1 100 ? 0.896 1.625 -7.297 1 84.88 100 LEU A N 1
ATOM 778 C CA . LEU A 1 100 ? -0.554 1.677 -7.445 1 84.88 100 LEU A CA 1
ATOM 779 C C . LEU A 1 100 ? -0.97 2.859 -8.312 1 84.88 100 LEU A C 1
ATOM 781 O O . LEU A 1 100 ? -1.88 2.74 -9.133 1 84.88 100 LEU A O 1
ATOM 785 N N . SER A 1 101 ? -0.346 3.902 -8.078 1 80.62 101 SER A N 1
ATOM 786 C CA . SER A 1 101 ? -0.734 5.121 -8.773 1 80.62 101 SER A CA 1
ATOM 787 C C . SER A 1 101 ? -0.238 5.113 -10.219 1 80.62 101 SER A C 1
ATOM 789 O O . SER A 1 101 ? -0.685 5.914 -11.039 1 80.62 101 SER A O 1
ATOM 791 N N . SER A 1 102 ? 0.643 4.207 -10.5 1 78.69 102 SER A N 1
ATOM 792 C CA . SER A 1 102 ? 1.223 4.199 -11.836 1 78.69 102 SER A CA 1
ATOM 793 C C . SER A 1 102 ? 0.718 3.012 -12.648 1 78.69 102 SER A C 1
ATOM 795 O O . SER A 1 102 ? 1.009 2.9 -13.844 1 78.69 102 SER A O 1
ATOM 797 N N . THR A 1 103 ? -0.017 2.125 -12.047 1 76.5 103 THR A N 1
ATOM 798 C CA . THR A 1 103 ? -0.442 0.938 -12.781 1 76.5 103 THR A CA 1
ATOM 799 C C . THR A 1 103 ? -1.961 0.904 -12.922 1 76.5 103 THR A C 1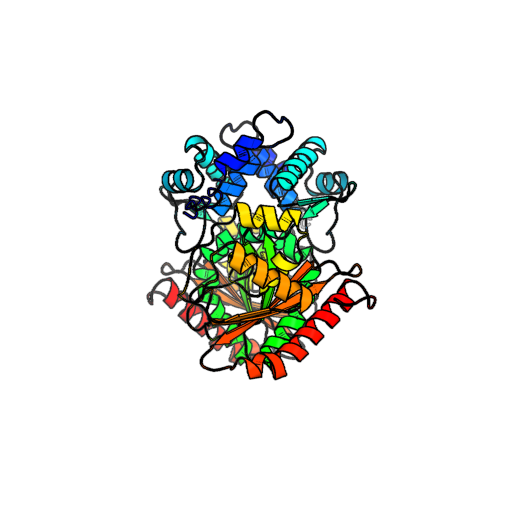
ATOM 801 O O . THR A 1 103 ? -2.68 0.768 -11.93 1 76.5 103 THR A O 1
ATOM 804 N N . PRO A 1 104 ? -2.408 0.798 -14.062 1 76.12 104 PRO A N 1
ATOM 805 C CA . PRO A 1 104 ? -3.838 0.885 -14.367 1 76.12 104 PRO A CA 1
ATOM 806 C C . PRO A 1 104 ? -4.613 -0.353 -13.922 1 76.12 104 PRO A C 1
ATOM 808 O O . PRO A 1 104 ? -5.809 -0.266 -13.633 1 76.12 104 PRO A O 1
ATOM 811 N N . LEU A 1 105 ? -3.912 -1.487 -13.828 1 84.88 105 LEU A N 1
ATOM 812 C CA . LEU A 1 105 ? -4.641 -2.727 -13.578 1 84.88 105 LEU A CA 1
ATOM 813 C C . LEU A 1 105 ? -5.324 -2.684 -12.211 1 84.88 105 LEU A C 1
ATOM 815 O O . LEU A 1 105 ? -6.52 -2.965 -12.109 1 84.88 105 LEU A O 1
ATOM 819 N N . ALA A 1 106 ? -4.574 -2.322 -11.188 1 85.56 106 ALA A N 1
ATOM 820 C CA . ALA A 1 106 ? -5.125 -2.268 -9.836 1 85.56 106 ALA A CA 1
ATOM 821 C C . ALA A 1 106 ? -6.246 -1.236 -9.742 1 85.56 106 ALA A C 1
ATOM 823 O O . ALA A 1 106 ? -7.312 -1.519 -9.188 1 85.56 106 ALA A O 1
ATOM 824 N N . VAL A 1 107 ? -6.051 -0.127 -10.328 1 80.69 107 VAL A N 1
ATOM 825 C CA . VAL A 1 107 ? -7.004 0.976 -10.266 1 80.69 107 VAL A CA 1
ATOM 826 C C . VAL A 1 107 ? -8.25 0.624 -11.07 1 80.69 107 VAL A C 1
ATOM 828 O O . VAL A 1 107 ? -9.375 0.825 -10.602 1 80.69 107 VAL A O 1
ATOM 831 N N . ALA A 1 108 ? -8.055 0.043 -12.18 1 86.25 108 ALA A N 1
ATOM 832 C CA . ALA A 1 108 ? -9.172 -0.299 -13.062 1 86.25 108 ALA A CA 1
ATOM 833 C C . ALA A 1 108 ? -9.984 -1.452 -12.492 1 86.25 108 ALA A C 1
ATOM 835 O O . ALA A 1 108 ? -11.195 -1.542 -12.727 1 86.25 108 ALA A O 1
ATOM 836 N N . ALA A 1 109 ? -9.359 -2.285 -11.758 1 92.12 109 ALA A N 1
ATOM 837 C CA . ALA A 1 109 ? -10.023 -3.492 -11.266 1 92.12 109 ALA A CA 1
ATOM 838 C C . ALA A 1 109 ? -10.93 -3.18 -10.078 1 92.12 109 ALA A C 1
ATOM 840 O O . ALA A 1 109 ? -11.898 -3.9 -9.82 1 92.12 109 ALA A O 1
ATOM 841 N N . GLN A 1 110 ? -10.656 -2.096 -9.375 1 89.25 110 GLN A N 1
ATOM 842 C CA . GLN A 1 110 ? -11.273 -1.842 -8.078 1 89.25 110 GLN A CA 1
ATOM 843 C C . GLN A 1 110 ? -12.789 -1.702 -8.211 1 89.25 110 GLN A C 1
ATOM 845 O O . GLN A 1 110 ? -13.547 -2.322 -7.461 1 89.25 110 GLN A O 1
ATOM 850 N N . PRO A 1 111 ? -13.305 -0.994 -9.234 1 88.25 111 PRO A N 1
ATOM 851 C CA . PRO A 1 111 ? -14.758 -0.896 -9.375 1 88.25 111 PRO A CA 1
ATOM 852 C C . PRO A 1 111 ? -15.414 -2.244 -9.664 1 88.25 111 PRO A C 1
ATOM 854 O O . PRO A 1 111 ? -16.547 -2.492 -9.234 1 88.25 111 PRO A O 1
ATOM 857 N N . PHE A 1 112 ? -14.766 -3.057 -10.398 1 94.12 112 PHE A N 1
ATOM 858 C CA . PHE A 1 112 ? -15.297 -4.383 -10.695 1 94.12 112 PHE A CA 1
ATOM 859 C C . PHE A 1 112 ? -15.359 -5.23 -9.43 1 94.12 112 PHE A C 1
ATOM 861 O O . PHE A 1 112 ? -16.359 -5.918 -9.188 1 94.12 112 PHE A O 1
ATOM 868 N N . LEU A 1 113 ? -14.32 -5.133 -8.641 1 94.56 113 LEU A N 1
ATOM 869 C CA . LEU A 1 113 ? -14.289 -5.879 -7.387 1 94.56 113 LEU A CA 1
ATOM 870 C C . LEU A 1 113 ? -15.375 -5.383 -6.434 1 94.56 113 LEU A C 1
ATOM 872 O O . LEU A 1 113 ? -16.047 -6.188 -5.777 1 94.56 113 LEU A O 1
ATOM 876 N N . ASP A 1 114 ? -15.57 -4.129 -6.395 1 89.31 114 ASP A N 1
ATOM 877 C CA . ASP A 1 114 ? -16.594 -3.537 -5.527 1 89.31 114 ASP A CA 1
ATOM 878 C C . ASP A 1 114 ? -17.984 -4 -5.93 1 89.31 114 ASP A C 1
ATOM 880 O O . ASP A 1 114 ? -18.781 -4.402 -5.074 1 89.31 114 ASP A O 1
ATOM 884 N N . ARG A 1 115 ? -18.25 -3.949 -7.156 1 92.31 115 ARG A N 1
ATOM 885 C CA . ARG A 1 115 ? -19.562 -4.367 -7.66 1 92.31 115 ARG A CA 1
ATOM 886 C C . ARG A 1 115 ? -19.812 -5.84 -7.371 1 92.31 115 ARG A C 1
ATOM 888 O O . ARG A 1 115 ? -20.891 -6.215 -6.922 1 92.31 115 ARG A O 1
ATOM 895 N N . LEU A 1 116 ? -18.828 -6.629 -7.645 1 95.38 116 LEU A N 1
ATOM 896 C CA . LEU A 1 116 ? -18.953 -8.062 -7.387 1 95.38 116 LEU A CA 1
ATOM 897 C C . LEU A 1 116 ? -19.188 -8.328 -5.902 1 95.38 116 LEU A C 1
ATOM 899 O O . LEU A 1 116 ? -20.031 -9.141 -5.539 1 95.38 116 LEU A O 1
ATOM 903 N N . SER A 1 117 ? -18.391 -7.684 -5.078 1 92.75 117 SER A N 1
ATOM 904 C CA . SER A 1 117 ? -18.5 -7.855 -3.637 1 92.75 117 SER A CA 1
ATOM 905 C C . SER A 1 117 ? -19.891 -7.453 -3.148 1 92.75 117 SER A C 1
ATOM 907 O O . SER A 1 117 ? -20.484 -8.133 -2.309 1 92.75 117 SER A O 1
ATOM 909 N N . GLU A 1 118 ? -20.391 -6.367 -3.658 1 87.5 118 GLU A N 1
ATOM 910 C CA . GLU A 1 118 ? -21.719 -5.895 -3.301 1 87.5 118 GLU A CA 1
ATOM 911 C C . GLU A 1 118 ? -22.797 -6.883 -3.748 1 87.5 118 GLU A C 1
ATOM 913 O O . GLU A 1 118 ? -23.734 -7.164 -3.004 1 87.5 118 GLU A O 1
ATOM 918 N N . GLN A 1 119 ? -22.656 -7.391 -4.918 1 92.81 119 GLN A N 1
ATOM 919 C CA . GLN A 1 119 ? -23.641 -8.289 -5.512 1 92.81 119 GLN A CA 1
ATOM 920 C C . GLN A 1 119 ? -23.625 -9.648 -4.816 1 92.81 119 GLN A C 1
ATOM 922 O O . GLN A 1 119 ? -24.688 -10.25 -4.598 1 92.81 119 GLN A O 1
ATOM 927 N N . LEU A 1 120 ? -22.438 -10.109 -4.48 1 93.75 120 LEU A N 1
ATOM 928 C CA . LEU A 1 120 ? -22.297 -11.469 -3.975 1 93.75 120 LEU A CA 1
ATOM 929 C C . LEU A 1 120 ? -22.219 -11.469 -2.451 1 93.75 120 LEU A C 1
ATOM 931 O O . LEU A 1 120 ? -22.328 -12.523 -1.822 1 93.75 120 LEU A O 1
ATOM 935 N N . HIS A 1 121 ? -21.953 -10.305 -1.899 1 90.12 121 HIS A N 1
ATOM 936 C CA . HIS A 1 121 ? -21.75 -10.148 -0.462 1 90.12 121 HIS A CA 1
ATOM 937 C C . HIS A 1 121 ? -20.594 -11.008 0.036 1 90.12 121 HIS A C 1
ATOM 939 O O . HIS A 1 121 ? -20.719 -11.695 1.056 1 90.12 121 HIS A O 1
ATOM 945 N N . GLN A 1 122 ? -19.594 -11.07 -0.793 1 92.19 122 GLN A N 1
ATOM 946 C CA . GLN A 1 122 ? -18.359 -11.797 -0.512 1 92.19 122 GLN A CA 1
ATOM 947 C C . GLN A 1 122 ? -17.125 -10.938 -0.794 1 92.19 122 GLN A C 1
ATOM 949 O O . GLN A 1 122 ? -17.203 -9.961 -1.542 1 92.19 122 GLN A O 1
ATOM 954 N N . ALA A 1 123 ? -16.016 -11.312 -0.177 1 91.44 123 ALA A N 1
ATOM 955 C CA . ALA A 1 123 ? -14.758 -10.648 -0.497 1 91.44 123 ALA A CA 1
ATOM 956 C C . ALA A 1 123 ? -14.281 -11.016 -1.896 1 91.44 123 ALA A C 1
ATOM 958 O O . ALA A 1 123 ? -14.383 -12.18 -2.307 1 91.44 123 ALA A O 1
ATOM 959 N N . CYS A 1 124 ? -13.844 -10.055 -2.594 1 95.19 124 CYS A N 1
ATOM 960 C CA . CYS A 1 124 ? -13.266 -10.242 -3.92 1 95.19 124 CYS A CA 1
ATOM 961 C C . CYS A 1 124 ? -11.875 -9.617 -4.004 1 95.19 124 CYS A C 1
ATOM 963 O O . CYS A 1 124 ? -11.641 -8.539 -3.451 1 95.19 124 CYS A O 1
ATOM 965 N N . ASN A 1 125 ? -10.969 -10.312 -4.68 1 96 125 ASN A N 1
ATOM 966 C CA . ASN A 1 125 ? -9.578 -9.875 -4.723 1 96 125 ASN A CA 1
ATOM 967 C C . ASN A 1 125 ? -8.984 -10.031 -6.117 1 96 125 ASN A C 1
ATOM 969 O O . ASN A 1 125 ? -9.547 -10.727 -6.965 1 96 125 ASN A O 1
ATOM 973 N N . LEU A 1 126 ? -7.941 -9.328 -6.332 1 96.62 126 LEU A N 1
ATOM 974 C CA . LEU A 1 126 ? -7.078 -9.43 -7.5 1 96.62 126 LEU A CA 1
ATOM 975 C C . LEU A 1 126 ? -5.625 -9.641 -7.09 1 96.62 126 LEU A C 1
ATOM 977 O O . LEU A 1 126 ? -5.133 -8.969 -6.184 1 96.62 126 LEU A O 1
ATOM 981 N N . ALA A 1 127 ? -4.996 -10.586 -7.742 1 97.12 127 ALA A N 1
ATOM 982 C CA . ALA A 1 127 ? -3.623 -10.891 -7.348 1 97.12 127 ALA A CA 1
ATOM 983 C C . ALA A 1 127 ? -2.758 -11.203 -8.57 1 97.12 127 ALA A C 1
ATOM 985 O O . ALA A 1 127 ? -3.275 -11.57 -9.625 1 97.12 127 ALA A O 1
ATOM 986 N N . SER A 1 128 ? -1.508 -10.977 -8.422 1 95.88 128 SER A N 1
ATOM 987 C CA . SER A 1 128 ? -0.486 -11.406 -9.367 1 95.88 128 SER A CA 1
ATOM 988 C C . SER A 1 128 ? 0.464 -12.414 -8.734 1 95.88 128 SER A C 1
ATOM 990 O O . SER A 1 128 ? 0.398 -12.664 -7.531 1 95.88 128 SER A O 1
ATOM 992 N N . LEU A 1 129 ? 1.257 -13.023 -9.609 1 94.75 129 LEU A N 1
ATOM 993 C CA . LEU A 1 129 ? 2.23 -13.992 -9.125 1 94.75 129 LEU A CA 1
ATOM 994 C C . LEU A 1 129 ? 3.551 -13.312 -8.781 1 94.75 129 LEU A C 1
ATOM 996 O O . LEU A 1 129 ? 4.082 -12.539 -9.586 1 94.75 129 LEU A O 1
ATOM 1000 N N . GLU A 1 130 ? 4.016 -13.531 -7.617 1 90.31 130 GLU A N 1
ATOM 1001 C CA . GLU A 1 130 ? 5.32 -13.078 -7.152 1 90.31 130 GLU A CA 1
ATOM 1002 C C . GLU A 1 130 ? 6.113 -14.211 -6.523 1 90.31 130 GLU A C 1
ATOM 1004 O O . GLU A 1 130 ? 5.949 -14.516 -5.336 1 90.31 130 GLU A O 1
ATOM 1009 N N . GLY A 1 131 ? 7.082 -14.711 -7.348 1 87.19 131 GLY A N 1
ATOM 1010 C CA . GLY A 1 131 ? 7.773 -15.906 -6.887 1 87.19 131 GLY A CA 1
ATOM 1011 C C . GLY A 1 131 ? 6.84 -17.078 -6.656 1 87.19 131 GLY A C 1
ATOM 1012 O O . GLY A 1 131 ? 6.137 -17.516 -7.574 1 87.19 131 GLY A O 1
ATOM 1013 N N . GLU A 1 132 ? 6.793 -17.484 -5.41 1 92.06 132 GLU A N 1
ATOM 1014 C CA . GLU A 1 132 ? 5.984 -18.641 -5.074 1 92.06 132 GLU A CA 1
ATOM 1015 C C . GLU A 1 132 ? 4.66 -18.234 -4.441 1 92.06 132 GLU A C 1
ATOM 1017 O O . GLU A 1 132 ? 3.889 -19.078 -3.992 1 92.06 132 GLU A O 1
ATOM 1022 N N . GLN A 1 133 ? 4.43 -16.969 -4.438 1 94.5 133 GLN A N 1
ATOM 1023 C CA . GLN A 1 133 ? 3.27 -16.484 -3.707 1 94.5 133 GLN A CA 1
ATOM 1024 C C . GLN A 1 133 ? 2.369 -15.641 -4.609 1 94.5 133 GLN A C 1
ATOM 1026 O O . GLN A 1 133 ? 2.811 -15.148 -5.648 1 94.5 133 GLN A O 1
ATOM 1031 N N . VAL A 1 134 ? 1.111 -15.641 -4.199 1 96.31 134 VAL A N 1
ATOM 1032 C CA . VAL A 1 134 ? 0.228 -14.641 -4.793 1 96.31 134 VAL A CA 1
ATOM 1033 C C . VAL A 1 134 ? 0.363 -13.32 -4.039 1 96.31 134 VAL A C 1
ATOM 1035 O O . VAL A 1 134 ? 0.512 -13.312 -2.816 1 96.31 134 VAL A O 1
ATOM 1038 N N . LEU A 1 135 ? 0.39 -12.289 -4.773 1 95.38 135 LEU A N 1
ATOM 1039 C CA . LEU A 1 135 ? 0.448 -10.938 -4.223 1 95.38 135 LEU A CA 1
ATOM 1040 C C . LEU A 1 135 ? -0.851 -10.18 -4.496 1 95.38 135 LEU A C 1
ATOM 1042 O O . LEU A 1 135 ? -1.241 -10.008 -5.652 1 95.38 135 LEU A O 1
ATOM 1046 N N . TYR A 1 136 ? -1.462 -9.758 -3.42 1 94.25 136 TYR A N 1
ATOM 1047 C CA . TYR A 1 136 ? -2.73 -9.047 -3.539 1 94.25 136 TYR A CA 1
ATOM 1048 C C . TYR A 1 136 ? -2.514 -7.621 -4.031 1 94.25 136 TYR A C 1
ATOM 1050 O O . TYR A 1 136 ? -1.793 -6.84 -3.404 1 94.25 136 TYR A O 1
ATOM 1058 N N . ILE A 1 137 ? -3.23 -7.289 -5.133 1 93.75 137 ILE A N 1
ATOM 1059 C CA . ILE A 1 137 ? -2.969 -5.98 -5.723 1 93.75 137 ILE A CA 1
ATOM 1060 C C . ILE A 1 137 ? -4.215 -5.105 -5.609 1 93.75 137 ILE A C 1
ATOM 1062 O O . ILE A 1 137 ? -4.125 -3.877 -5.68 1 93.75 137 ILE A O 1
ATOM 1066 N N . ALA A 1 138 ? -5.367 -5.691 -5.441 1 91.94 138 ALA A N 1
ATOM 1067 C CA . ALA A 1 138 ? -6.629 -5 -5.184 1 91.94 138 ALA A CA 1
ATOM 1068 C C . ALA A 1 138 ? -7.594 -5.891 -4.402 1 91.94 138 ALA A C 1
ATOM 1070 O O . ALA A 1 138 ? -7.488 -7.117 -4.449 1 91.94 138 ALA A O 1
ATOM 1071 N N . ARG A 1 139 ? -8.445 -5.16 -3.707 1 91.19 139 ARG A N 1
ATOM 1072 C CA . ARG A 1 139 ? -9.336 -5.938 -2.855 1 91.19 139 ARG A CA 1
ATOM 1073 C C . ARG A 1 139 ? -10.602 -5.156 -2.527 1 91.19 139 ARG A C 1
ATOM 1075 O O . ARG A 1 139 ? -10.562 -3.932 -2.385 1 91.19 139 ARG A O 1
ATOM 1082 N N . SER A 1 140 ? -11.68 -5.844 -2.521 1 88.12 140 SER A N 1
ATOM 1083 C CA . SER A 1 140 ? -12.922 -5.402 -1.893 1 88.12 140 SER A CA 1
ATOM 1084 C C . SER A 1 140 ? -13.328 -6.336 -0.758 1 88.12 140 SER A C 1
ATOM 1086 O O . SER A 1 140 ? -13.703 -7.484 -0.997 1 88.12 140 SER A O 1
ATOM 1088 N N . ALA A 1 141 ? -13.188 -5.742 0.426 1 78.12 141 ALA A N 1
ATOM 1089 C CA . ALA A 1 141 ? -13.414 -6.562 1.612 1 78.12 141 ALA A CA 1
ATOM 1090 C C . ALA A 1 141 ? -14.852 -6.426 2.109 1 78.12 141 ALA A C 1
ATOM 1092 O O . ALA A 1 141 ? -15.555 -5.488 1.735 1 78.12 141 ALA A O 1
ATOM 1093 N N . ILE A 1 142 ? -15.219 -7.469 2.758 1 72.81 142 ILE A N 1
ATOM 1094 C CA . ILE A 1 142 ? -16.484 -7.402 3.5 1 72.81 142 ILE A CA 1
ATOM 1095 C C . ILE A 1 142 ? -16.188 -7.406 5 1 72.81 142 ILE A C 1
ATOM 1097 O O . ILE A 1 142 ? -15.117 -7.84 5.434 1 72.81 142 ILE A O 1
ATOM 1101 N N . PRO A 1 143 ? -17.047 -6.836 5.75 1 65.44 143 PRO A N 1
ATOM 1102 C CA . PRO A 1 143 ? -16.844 -6.719 7.199 1 65.44 143 PRO A CA 1
ATOM 1103 C C . PRO A 1 143 ? -16.625 -8.07 7.875 1 65.44 143 PRO A C 1
ATOM 1105 O O . PRO A 1 143 ? -15.875 -8.164 8.852 1 65.44 143 PRO A O 1
ATOM 1108 N N . GLN A 1 144 ? -17.172 -9.055 7.387 1 63.5 144 GLN A N 1
ATOM 1109 C CA . GLN A 1 144 ? -17.016 -10.359 8.023 1 63.5 144 GLN A CA 1
ATOM 1110 C C . GLN A 1 144 ? -15.703 -11.016 7.633 1 63.5 144 GLN A C 1
ATOM 1112 O O . GLN A 1 144 ? -15.391 -11.141 6.449 1 63.5 144 GLN A O 1
ATOM 1117 N N . ARG A 1 145 ? -14.984 -11.328 8.695 1 63.69 145 ARG A N 1
ATOM 1118 C CA . ARG A 1 145 ? -13.695 -11.961 8.461 1 63.69 145 ARG A CA 1
ATOM 1119 C C . ARG A 1 145 ? -13.867 -13.383 7.938 1 63.69 145 ARG A C 1
ATOM 1121 O O . ARG A 1 145 ? -14.57 -14.195 8.547 1 63.69 145 ARG A O 1
ATOM 1128 N N . LEU A 1 146 ? -13.344 -13.602 6.84 1 65.75 146 LEU A N 1
ATOM 1129 C CA . LEU A 1 146 ? -13.398 -14.93 6.23 1 65.75 146 LEU A CA 1
ATOM 1130 C C . LEU A 1 146 ? -12.172 -15.758 6.613 1 65.75 146 LEU A C 1
ATOM 1132 O O . LEU A 1 146 ? -12.273 -16.969 6.785 1 65.75 146 LEU A O 1
ATOM 1136 N N . ILE A 1 147 ? -11.086 -15.109 6.648 1 67.75 147 ILE A N 1
ATOM 1137 C CA . ILE A 1 147 ? -9.852 -15.836 6.906 1 67.75 147 ILE A CA 1
ATOM 1138 C C . ILE A 1 147 ? -9.164 -15.266 8.148 1 67.75 147 ILE A C 1
ATOM 1140 O O . ILE A 1 147 ? -9.383 -14.109 8.508 1 67.75 147 ILE A O 1
ATOM 1144 N N . SER A 1 148 ? -8.445 -16.094 8.68 1 61.34 148 SER A N 1
ATOM 1145 C CA . SER A 1 148 ? -7.766 -15.789 9.938 1 61.34 148 SER A CA 1
ATOM 1146 C C . SER A 1 148 ? -6.77 -14.641 9.758 1 61.34 148 SER A C 1
ATOM 1148 O O . SER A 1 148 ? -6.59 -13.828 10.664 1 61.34 148 SER A O 1
ATOM 1150 N N . VAL A 1 149 ? -6.289 -14.664 8.547 1 64.5 149 VAL A N 1
ATOM 1151 C CA . VAL A 1 149 ? -5.254 -13.656 8.32 1 64.5 149 VAL A CA 1
ATOM 1152 C C . VAL A 1 149 ? -5.895 -12.352 7.859 1 64.5 149 VAL A C 1
ATOM 1154 O O . VAL A 1 149 ? -6.859 -12.367 7.09 1 64.5 149 VAL A O 1
ATOM 1157 N N . ASP A 1 150 ? -5.438 -11.297 8.383 1 74 150 ASP A N 1
ATOM 1158 C CA . ASP A 1 150 ? -5.852 -9.977 7.918 1 74 150 ASP A CA 1
ATOM 1159 C C . ASP A 1 150 ? -5.242 -9.664 6.555 1 74 150 ASP A C 1
ATOM 1161 O O . ASP A 1 150 ? -4.066 -9.305 6.461 1 74 150 ASP A O 1
ATOM 1165 N N . LEU A 1 151 ? -6.066 -9.812 5.578 1 83.12 151 LEU A N 1
ATOM 1166 C CA . LEU A 1 151 ? -5.613 -9.633 4.203 1 83.12 151 LEU A CA 1
ATOM 1167 C C . LEU A 1 151 ? -5.766 -8.18 3.768 1 83.12 151 LEU A C 1
ATOM 1169 O O . LEU A 1 151 ? -6.777 -7.539 4.07 1 83.12 151 LEU A O 1
ATOM 1173 N N . SER A 1 152 ? -4.742 -7.617 3.18 1 85.94 152 SER A N 1
ATOM 1174 C CA . SER A 1 152 ? -4.762 -6.285 2.584 1 85.94 152 SER A CA 1
ATOM 1175 C C . SER A 1 152 ? -3.975 -6.25 1.278 1 85.94 152 SER A C 1
ATOM 1177 O O . SER A 1 152 ? -3.338 -7.238 0.906 1 85.94 152 SER A O 1
ATOM 1179 N N . VAL A 1 153 ? -4.109 -5.215 0.608 1 88.62 153 VAL A N 1
ATOM 1180 C CA . VAL A 1 153 ? -3.266 -5.008 -0.564 1 88.62 153 VAL A CA 1
ATOM 1181 C C . VAL A 1 153 ? -1.794 -5.094 -0.163 1 88.62 153 VAL A C 1
ATOM 1183 O O . VAL A 1 153 ? -1.387 -4.527 0.853 1 88.62 153 VAL A O 1
ATOM 1186 N N . GLY A 1 154 ? -1.076 -5.902 -0.945 1 90.06 154 GLY A N 1
ATOM 1187 C CA . GLY A 1 154 ? 0.322 -6.129 -0.617 1 90.06 154 GLY A CA 1
ATOM 1188 C C . GLY A 1 154 ? 0.553 -7.414 0.156 1 90.06 154 GLY A C 1
ATOM 1189 O O . GLY A 1 154 ? 1.69 -7.871 0.286 1 90.06 154 GLY A O 1
ATOM 1190 N N . SER A 1 155 ? -0.506 -8.047 0.653 1 90.12 155 SER A N 1
ATOM 1191 C CA . SER A 1 155 ? -0.396 -9.344 1.312 1 90.12 155 SER A CA 1
ATOM 1192 C C . SER A 1 155 ? 0.038 -10.43 0.332 1 90.12 155 SER A C 1
ATOM 1194 O O . SER A 1 155 ? -0.159 -10.297 -0.877 1 90.12 155 SER A O 1
ATOM 1196 N N . ARG A 1 156 ? 0.595 -11.461 0.958 1 91.88 156 ARG A N 1
ATOM 1197 C CA . ARG A 1 156 ? 1.013 -12.602 0.148 1 91.88 156 ARG A CA 1
ATOM 1198 C C . ARG A 1 156 ? 0.507 -13.914 0.745 1 91.88 156 ARG A C 1
ATOM 1200 O O . ARG A 1 156 ? 0.395 -14.047 1.965 1 91.88 156 ARG A O 1
ATOM 1207 N N . LEU A 1 157 ? 0.161 -14.812 -0.089 1 93.69 157 LEU A N 1
ATOM 1208 C CA . LEU A 1 157 ? -0.21 -1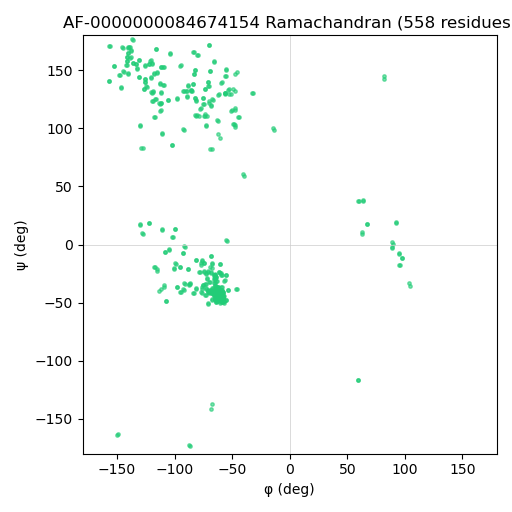6.172 0.272 1 93.69 157 LEU A CA 1
ATOM 1209 C C . LEU A 1 157 ? 0.431 -17.188 -0.676 1 93.69 157 LEU A C 1
ATOM 1211 O O . LEU A 1 157 ? 0.772 -16.844 -1.812 1 93.69 157 LEU A O 1
ATOM 1215 N N . PRO A 1 158 ? 0.595 -18.391 -0.227 1 95.44 158 PRO A N 1
ATOM 1216 C CA . PRO A 1 158 ? 1.154 -19.391 -1.139 1 95.44 158 PRO A CA 1
ATOM 1217 C C . PRO A 1 158 ? 0.303 -19.578 -2.391 1 95.44 158 PRO A C 1
ATOM 1219 O O . PRO A 1 158 ? -0.924 -19.672 -2.299 1 95.44 158 PRO A O 1
ATOM 1222 N N . ALA A 1 159 ? 0.962 -19.719 -3.488 1 97.44 159 ALA A N 1
ATOM 1223 C CA . ALA A 1 159 ? 0.243 -19.828 -4.758 1 97.44 159 ALA A CA 1
ATOM 1224 C C . ALA A 1 159 ? -0.39 -21.203 -4.922 1 97.44 159 ALA A C 1
ATOM 1226 O O . ALA A 1 159 ? -1.523 -21.312 -5.391 1 97.44 159 ALA A O 1
ATOM 1227 N N . TYR A 1 160 ? 0.218 -22.234 -4.453 1 97.81 160 TYR A N 1
ATOM 1228 C CA . TYR A 1 160 ? -0.134 -23.594 -4.801 1 97.81 160 TYR A CA 1
ATOM 1229 C C . TYR A 1 160 ? -1.468 -24 -4.18 1 97.81 160 TYR A C 1
ATOM 1231 O O . TYR A 1 160 ? -2.152 -24.891 -4.68 1 97.81 160 TYR A O 1
ATOM 1239 N N . CYS A 1 161 ? -1.858 -23.312 -3.082 1 97.94 161 CYS A N 1
ATOM 1240 C CA . CYS A 1 161 ? -3.07 -23.766 -2.406 1 97.94 161 CYS A CA 1
ATOM 1241 C C . CYS A 1 161 ? -4.102 -22.641 -2.33 1 97.94 161 CYS A C 1
ATOM 1243 O O . CYS A 1 161 ? -4.973 -22.656 -1.46 1 97.94 161 CYS A O 1
ATOM 1245 N N . THR A 1 162 ? -3.969 -21.641 -3.125 1 97.5 162 THR A N 1
ATOM 1246 C CA . THR A 1 162 ? -4.957 -20.578 -3.297 1 97.5 162 THR A CA 1
ATOM 1247 C C . THR A 1 162 ? -5.523 -20.594 -4.715 1 97.5 162 THR A C 1
ATOM 1249 O O . THR A 1 162 ? -4.836 -20.984 -5.656 1 97.5 162 THR A O 1
ATOM 1252 N N . SER A 1 163 ? -6.797 -20.203 -4.836 1 98.19 163 SER A N 1
ATOM 1253 C CA . SER A 1 163 ? -7.438 -20.266 -6.145 1 98.19 163 SER A CA 1
ATOM 1254 C C . SER A 1 163 ? -6.742 -19.344 -7.145 1 98.19 163 SER A C 1
ATOM 1256 O O . SER A 1 163 ? -6.445 -19.75 -8.266 1 98.19 163 SER A O 1
ATOM 1258 N N . MET A 1 164 ? -6.469 -18.125 -6.754 1 98.31 164 MET A N 1
ATOM 1259 C CA . MET A 1 164 ? -5.777 -17.203 -7.645 1 98.31 164 MET A CA 1
ATOM 1260 C C . MET A 1 164 ? -4.387 -17.719 -7.996 1 98.31 164 MET A C 1
ATOM 1262 O O . MET A 1 164 ? -3.945 -17.594 -9.141 1 98.31 164 MET A O 1
ATOM 1266 N N . GLY A 1 165 ? -3.732 -18.312 -7.016 1 98.25 165 GLY A N 1
ATOM 1267 C CA . GLY A 1 165 ? -2.422 -18.891 -7.262 1 98.25 165 GLY A CA 1
ATOM 1268 C C . GLY A 1 165 ? -2.443 -20 -8.312 1 98.25 165 GLY A C 1
ATOM 1269 O O . GLY A 1 165 ? -1.578 -20.031 -9.188 1 98.25 165 GLY A O 1
ATOM 1270 N N . ARG A 1 166 ? -3.426 -20.797 -8.242 1 98.5 166 ARG A N 1
ATOM 1271 C CA . ARG A 1 166 ? -3.541 -21.891 -9.203 1 98.5 166 ARG A CA 1
ATOM 1272 C C . ARG A 1 166 ? -3.773 -21.359 -10.617 1 98.5 166 ARG A C 1
ATOM 1274 O O . ARG A 1 166 ? -3.236 -21.891 -11.586 1 98.5 166 ARG A O 1
ATOM 1281 N N . ILE A 1 167 ? -4.578 -20.328 -10.742 1 98.56 167 ILE A N 1
ATOM 1282 C CA . ILE A 1 167 ? -4.781 -19.688 -12.031 1 98.56 167 ILE A CA 1
ATOM 1283 C C . ILE A 1 167 ? -3.449 -19.156 -12.57 1 98.56 167 ILE A C 1
ATOM 1285 O O . ILE A 1 167 ? -3.109 -19.391 -13.734 1 98.56 167 ILE A O 1
ATOM 1289 N N . LEU A 1 168 ? -2.717 -18.516 -11.766 1 98.25 168 LEU A N 1
ATOM 1290 C CA . LEU A 1 168 ? -1.476 -17.875 -12.164 1 98.25 168 LEU A CA 1
ATOM 1291 C C . LEU A 1 168 ? -0.394 -18.891 -12.469 1 98.25 168 LEU A C 1
ATOM 1293 O O . LEU A 1 168 ? 0.364 -18.75 -13.43 1 98.25 168 LEU A O 1
ATOM 1297 N N . LEU A 1 169 ? -0.339 -19.922 -11.656 1 97.75 169 LEU A N 1
ATOM 1298 C CA . LEU A 1 169 ? 0.615 -21 -11.906 1 97.75 169 LEU A CA 1
ATOM 1299 C C . LEU A 1 169 ? 0.288 -21.719 -13.203 1 97.75 169 LEU A C 1
ATOM 1301 O O . LEU A 1 169 ? 1.189 -22.062 -13.977 1 97.75 169 LEU A O 1
ATOM 1305 N N . ALA A 1 170 ? -0.973 -21.969 -13.391 1 97.94 170 ALA A N 1
ATOM 1306 C CA . ALA A 1 170 ? -1.408 -22.688 -14.586 1 97.94 170 ALA A CA 1
ATOM 1307 C C . ALA A 1 170 ? -1.054 -21.906 -15.852 1 97.94 170 ALA A C 1
ATOM 1309 O O . ALA A 1 170 ? -0.956 -22.484 -16.938 1 97.94 170 ALA A O 1
ATOM 1310 N N . ALA A 1 171 ? -0.884 -20.625 -15.75 1 96.88 171 ALA A N 1
ATOM 1311 C CA . ALA A 1 171 ? -0.611 -19.766 -16.891 1 96.88 171 ALA A CA 1
ATOM 1312 C C . ALA A 1 171 ? 0.868 -19.797 -17.266 1 96.88 171 ALA A C 1
ATOM 1314 O O . ALA A 1 171 ? 1.256 -19.312 -18.344 1 96.88 171 ALA A O 1
ATOM 1315 N N . LEU A 1 172 ? 1.703 -20.328 -16.406 1 95.81 172 LEU A N 1
ATOM 1316 C CA . LEU A 1 172 ? 3.125 -20.453 -16.703 1 95.81 172 LEU A CA 1
ATOM 1317 C C . LEU A 1 172 ? 3.361 -21.5 -17.797 1 95.81 172 LEU A C 1
ATOM 1319 O O . LEU A 1 172 ? 2.58 -22.438 -17.953 1 95.81 172 LEU A O 1
ATOM 1323 N N . ASP A 1 173 ? 4.402 -21.25 -18.531 1 95 173 ASP A N 1
ATOM 1324 C CA . ASP A 1 173 ? 4.75 -22.328 -19.469 1 95 173 ASP A CA 1
ATOM 1325 C C . ASP A 1 173 ? 5.297 -23.547 -18.719 1 95 173 ASP A C 1
ATOM 1327 O O . ASP A 1 173 ? 5.547 -23.469 -17.5 1 95 173 ASP A O 1
ATOM 1331 N N . ASP A 1 174 ? 5.48 -24.594 -19.406 1 95.31 174 ASP A N 1
ATOM 1332 C CA . ASP A 1 174 ? 5.82 -25.859 -18.781 1 95.31 174 ASP A CA 1
ATOM 1333 C C . ASP A 1 174 ? 7.156 -25.766 -18.047 1 95.31 174 ASP A C 1
ATOM 1335 O O . ASP A 1 174 ? 7.305 -26.312 -16.953 1 95.31 174 ASP A O 1
ATOM 1339 N N . ASP A 1 175 ? 8.117 -25.141 -18.656 1 95.38 175 ASP A N 1
ATOM 1340 C CA . ASP A 1 175 ? 9.43 -25.031 -18.047 1 95.38 175 ASP A CA 1
ATOM 1341 C C . ASP A 1 175 ? 9.359 -24.234 -16.734 1 95.38 175 ASP A C 1
ATOM 1343 O O . ASP A 1 175 ? 9.914 -24.656 -15.727 1 95.38 175 ASP A O 1
ATOM 1347 N N . GLN A 1 176 ? 8.695 -23.141 -16.812 1 94.12 176 GLN A N 1
ATOM 1348 C CA . GLN A 1 176 ? 8.539 -22.297 -15.625 1 94.12 176 GLN A CA 1
ATOM 1349 C C . GLN A 1 176 ? 7.77 -23.031 -14.531 1 94.12 176 GLN A C 1
ATOM 1351 O O . GLN A 1 176 ? 8.094 -22.906 -13.352 1 94.12 176 GLN A O 1
ATOM 1356 N N . LEU A 1 177 ? 6.746 -23.75 -14.93 1 95.94 177 LEU A N 1
ATOM 1357 C CA . LEU A 1 177 ? 5.938 -24.484 -13.961 1 95.94 177 LEU A CA 1
ATOM 1358 C C . LEU A 1 177 ? 6.742 -25.609 -13.32 1 95.94 177 LEU A C 1
ATOM 1360 O O . LEU A 1 177 ? 6.648 -25.828 -12.109 1 95.94 177 LEU A O 1
ATOM 1364 N N . GLN A 1 178 ? 7.523 -26.266 -14.094 1 95 178 GLN A N 1
ATOM 1365 C CA . GLN A 1 178 ? 8.383 -27.328 -13.562 1 95 178 GLN A CA 1
ATOM 1366 C C . GLN A 1 178 ? 9.398 -26.75 -12.57 1 95 178 GLN A C 1
ATOM 1368 O O . GLN A 1 178 ? 9.68 -27.359 -11.539 1 95 178 GLN A O 1
ATOM 1373 N N . ASP A 1 179 ? 9.938 -25.609 -12.977 1 94 179 ASP A N 1
ATOM 1374 C CA . ASP A 1 179 ? 10.859 -24.938 -12.07 1 94 179 ASP A CA 1
ATOM 1375 C C . ASP A 1 179 ? 10.188 -24.594 -10.742 1 94 179 ASP A C 1
ATOM 1377 O O . ASP A 1 179 ? 10.773 -24.797 -9.672 1 94 179 ASP A O 1
ATOM 1381 N N . TYR A 1 180 ? 8.992 -24.109 -10.812 1 94.06 180 TYR A N 1
ATOM 1382 C CA . TYR A 1 180 ? 8.219 -23.828 -9.617 1 94.06 180 TYR A CA 1
ATOM 1383 C C . TYR A 1 180 ? 8.023 -25.078 -8.773 1 94.06 180 TYR A C 1
ATOM 1385 O O . TYR A 1 180 ? 8.289 -25.078 -7.574 1 94.06 180 TYR A O 1
ATOM 1393 N N . LEU A 1 181 ? 7.602 -26.109 -9.406 1 95.06 181 LEU A N 1
ATOM 1394 C CA . LEU A 1 181 ? 7.27 -27.344 -8.703 1 95.06 181 LEU A CA 1
ATOM 1395 C C . LEU A 1 181 ? 8.516 -27.969 -8.086 1 95.06 181 LEU A C 1
ATOM 1397 O O . LEU A 1 181 ? 8.438 -28.594 -7.023 1 95.06 181 LEU A O 1
ATOM 1401 N N . ALA A 1 182 ? 9.594 -27.75 -8.703 1 92 182 ALA A N 1
ATOM 1402 C CA . ALA A 1 182 ? 10.852 -28.328 -8.234 1 92 182 ALA A CA 1
ATOM 1403 C C . ALA A 1 182 ? 11.359 -27.609 -6.992 1 92 182 ALA A C 1
ATOM 1405 O O . ALA A 1 182 ? 12.062 -28.203 -6.164 1 92 182 ALA A O 1
ATOM 1406 N N . ASN A 1 183 ? 10.914 -26.375 -6.832 1 88.88 183 ASN A N 1
ATOM 1407 C CA . ASN A 1 183 ? 11.562 -25.547 -5.816 1 88.88 183 ASN A CA 1
ATOM 1408 C C . ASN A 1 183 ? 10.586 -25.125 -4.727 1 88.88 183 ASN A C 1
ATOM 1410 O O . ASN A 1 183 ? 11 -24.734 -3.633 1 88.88 183 ASN A O 1
ATOM 1414 N N . ALA A 1 184 ? 9.344 -25.188 -5.02 1 88.62 184 ALA A N 1
ATOM 1415 C CA . ALA A 1 184 ? 8.344 -24.672 -4.09 1 88.62 184 ALA A CA 1
ATOM 1416 C C . ALA A 1 184 ? 8.219 -25.562 -2.859 1 88.62 184 ALA A C 1
ATOM 1418 O O . ALA A 1 184 ? 8.297 -26.797 -2.967 1 88.62 184 ALA A O 1
ATOM 1419 N N . GLU A 1 185 ? 8.086 -24.906 -1.739 1 89.31 185 GLU A N 1
ATOM 1420 C CA . GLU A 1 185 ? 7.73 -25.641 -0.52 1 89.31 185 GLU A CA 1
ATOM 1421 C C . GLU A 1 185 ? 6.227 -25.875 -0.435 1 89.31 185 GLU A C 1
ATOM 1423 O O . GLU A 1 185 ? 5.461 -24.938 -0.2 1 89.31 185 GLU A O 1
ATOM 1428 N N . LEU A 1 186 ? 5.906 -27.125 -0.573 1 95.12 186 LEU A N 1
ATOM 1429 C CA . LEU A 1 186 ? 4.492 -27.484 -0.58 1 95.12 186 LEU A CA 1
ATOM 1430 C C . LEU A 1 186 ? 4.07 -28.062 0.767 1 95.12 186 LEU A C 1
ATOM 1432 O O . LEU A 1 186 ? 4.066 -29.281 0.951 1 95.12 186 LEU A O 1
ATOM 1436 N N . ILE A 1 187 ? 3.727 -27.203 1.653 1 95.38 187 ILE A N 1
ATOM 1437 C CA . ILE A 1 187 ? 3.346 -27.594 3.006 1 95.38 187 ILE A CA 1
ATOM 1438 C C . ILE A 1 187 ? 1.833 -27.781 3.082 1 95.38 187 ILE A C 1
ATOM 1440 O O . ILE A 1 187 ? 1.069 -26.938 2.615 1 95.38 187 ILE A O 1
ATOM 1444 N N . ALA A 1 188 ? 1.439 -28.891 3.654 1 96.81 188 ALA A N 1
ATOM 1445 C CA . ALA A 1 188 ? 0.011 -29.109 3.871 1 96.81 188 ALA A CA 1
ATOM 1446 C C . ALA A 1 188 ? -0.537 -28.141 4.914 1 96.81 188 ALA A C 1
ATOM 1448 O O . ALA A 1 188 ? -0.136 -28.188 6.078 1 96.81 188 ALA A O 1
ATOM 1449 N N . LYS A 1 189 ? -1.485 -27.312 4.516 1 96.12 189 LYS A N 1
ATOM 1450 C CA . LYS A 1 189 ? -2.117 -26.375 5.434 1 96.12 189 LYS A CA 1
ATOM 1451 C C . LYS A 1 189 ? -3.354 -26.984 6.086 1 96.12 189 LYS A C 1
ATOM 1453 O O . LYS A 1 189 ? -3.713 -26.625 7.207 1 96.12 189 LYS A O 1
ATOM 1458 N N . THR A 1 190 ? -4.031 -27.797 5.363 1 96.62 190 THR A N 1
ATOM 1459 C CA . THR A 1 190 ? -5.164 -28.594 5.812 1 96.62 190 THR A CA 1
ATOM 1460 C C . THR A 1 190 ? -5.059 -30.031 5.277 1 96.62 190 THR A C 1
ATOM 1462 O O . THR A 1 190 ? -4.141 -30.344 4.523 1 96.62 190 THR A O 1
ATOM 1465 N N . SER A 1 191 ? -6.039 -30.828 5.73 1 96.5 191 SER A N 1
ATOM 1466 C CA . SER A 1 191 ? -6.074 -32.219 5.254 1 96.5 191 SER A CA 1
ATOM 1467 C C . SER A 1 191 ? -6.422 -32.281 3.77 1 96.5 191 SER A C 1
ATOM 1469 O O . SER A 1 191 ? -6.25 -33.312 3.131 1 96.5 191 SER A O 1
ATOM 1471 N N . ARG A 1 192 ? -6.832 -31.172 3.186 1 97.25 192 ARG A N 1
ATOM 1472 C CA . ARG A 1 192 ? -7.277 -31.156 1.796 1 97.25 192 ARG A CA 1
ATOM 1473 C C . ARG A 1 192 ? -6.219 -30.531 0.893 1 97.25 192 ARG A C 1
ATOM 1475 O O . ARG A 1 192 ? -6.375 -30.516 -0.33 1 97.25 192 ARG A O 1
ATOM 1482 N N . THR A 1 193 ? -5.164 -30.047 1.433 1 97.94 193 THR A N 1
ATOM 1483 C CA . THR A 1 193 ? -4.145 -29.344 0.658 1 97.94 193 THR A CA 1
ATOM 1484 C C . THR A 1 193 ? -3.439 -30.297 -0.3 1 97.94 193 THR A C 1
ATOM 1486 O O . THR A 1 193 ? -2.98 -31.375 0.108 1 97.94 193 THR A O 1
ATOM 1489 N N . LEU A 1 194 ? -3.432 -29.969 -1.595 1 97.19 194 LEU A N 1
ATOM 1490 C CA . LEU A 1 194 ? -2.568 -30.656 -2.539 1 97.19 194 LEU A CA 1
ATOM 1491 C C . LEU A 1 194 ? -1.11 -30.266 -2.346 1 97.19 194 LEU A C 1
ATOM 1493 O O . LEU A 1 194 ? -0.734 -29.125 -2.629 1 97.19 194 LEU A O 1
ATOM 1497 N N . HIS A 1 195 ? -0.316 -31.203 -1.87 1 95.31 195 HIS A N 1
ATOM 1498 C CA . HIS A 1 195 ? 1.02 -30.766 -1.471 1 95.31 195 HIS A CA 1
ATOM 1499 C C . HIS A 1 195 ? 2.092 -31.656 -2.084 1 95.31 195 HIS A C 1
ATOM 1501 O O . HIS A 1 195 ? 3.195 -31.781 -1.543 1 95.31 195 HIS A O 1
ATOM 1507 N N . THR A 1 196 ? 1.714 -32.406 -3.102 1 96.25 196 THR A N 1
ATOM 1508 C CA . THR A 1 196 ? 2.711 -33.125 -3.869 1 96.25 196 THR A CA 1
ATOM 1509 C C . THR A 1 196 ? 2.842 -32.562 -5.277 1 96.25 196 THR A C 1
ATOM 1511 O O . THR A 1 196 ? 1.871 -32.062 -5.84 1 96.25 196 THR A O 1
ATOM 1514 N N . ARG A 1 197 ? 4.012 -32.75 -5.789 1 96.5 197 ARG A N 1
ATOM 1515 C CA . ARG A 1 197 ? 4.305 -32.219 -7.109 1 96.5 197 ARG A CA 1
ATOM 1516 C C . ARG A 1 197 ? 3.391 -32.812 -8.164 1 96.5 197 ARG A C 1
ATOM 1518 O O . ARG A 1 197 ? 2.861 -32.125 -9.023 1 96.5 197 ARG A O 1
ATOM 1525 N N . GLU A 1 198 ? 3.227 -34.094 -8.094 1 96.19 198 GLU A N 1
ATOM 1526 C CA . GLU A 1 198 ? 2.422 -34.781 -9.086 1 96.19 198 GLU A CA 1
ATOM 1527 C C . GLU A 1 198 ? 0.959 -34.375 -9.016 1 96.19 198 GLU A C 1
ATOM 1529 O O . GLU A 1 198 ? 0.337 -34.094 -10.047 1 96.19 198 GLU A O 1
ATOM 1534 N N . ALA A 1 199 ? 0.453 -34.312 -7.816 1 97.31 199 ALA A N 1
ATOM 1535 C CA . ALA A 1 199 ? -0.943 -33.938 -7.637 1 97.31 199 ALA A CA 1
ATOM 1536 C C . ALA A 1 199 ? -1.179 -32.5 -8.102 1 97.31 199 ALA A C 1
ATOM 1538 O O . ALA A 1 199 ? -2.195 -32.219 -8.734 1 97.31 199 ALA A O 1
ATOM 1539 N N . LEU A 1 200 ? -0.289 -31.625 -7.762 1 97.75 200 LEU A N 1
ATOM 1540 C CA . LEU A 1 200 ? -0.417 -30.219 -8.156 1 97.75 200 LEU A CA 1
ATOM 1541 C C . LEU A 1 200 ? -0.299 -30.062 -9.664 1 97.75 200 LEU A C 1
ATOM 1543 O O . LEU A 1 200 ? -1.034 -29.281 -10.273 1 97.75 200 LEU A O 1
ATOM 1547 N N . TRP A 1 201 ? 0.653 -30.828 -10.258 1 97.38 201 TRP A N 1
ATOM 1548 C CA . TRP A 1 201 ? 0.802 -30.781 -11.711 1 97.38 201 TRP A CA 1
ATOM 1549 C C . TRP A 1 201 ? -0.506 -31.156 -12.406 1 97.38 201 TRP A C 1
ATOM 1551 O O . TRP A 1 201 ? -0.97 -30.438 -13.289 1 97.38 201 TRP A O 1
ATOM 1561 N N . GLU A 1 202 ? -1.074 -32.219 -12.008 1 97.5 202 GLU A N 1
ATOM 1562 C CA . GLU A 1 202 ? -2.326 -32.688 -12.602 1 97.5 202 GLU A CA 1
ATOM 1563 C C . GLU A 1 202 ? -3.439 -31.672 -12.406 1 97.5 202 GLU A C 1
ATOM 1565 O O . GLU A 1 202 ? -4.203 -31.391 -13.328 1 97.5 202 GLU A O 1
ATOM 1570 N N . CYS A 1 203 ? -3.498 -31.172 -11.227 1 98 203 CYS A N 1
ATOM 1571 C CA . CYS A 1 203 ? -4.496 -30.156 -10.906 1 98 203 CYS A CA 1
ATOM 1572 C C . CYS A 1 203 ? -4.348 -28.953 -11.82 1 98 203 CYS A C 1
ATOM 1574 O O . CYS A 1 203 ? -5.332 -28.453 -12.383 1 98 203 CYS A O 1
ATOM 1576 N N . LEU A 1 204 ? -3.145 -28.469 -12.023 1 98.31 204 LEU A N 1
ATOM 1577 C CA . LEU A 1 204 ? -2.883 -27.266 -12.797 1 98.31 204 LEU A CA 1
ATOM 1578 C C . LEU A 1 204 ? -3.164 -27.484 -14.281 1 98.31 204 LEU A C 1
ATOM 1580 O O . LEU A 1 204 ? -3.604 -26.578 -14.977 1 98.31 204 LEU A O 1
ATOM 1584 N N . GLN A 1 205 ? -2.939 -28.719 -14.758 1 97.62 205 GLN A N 1
ATOM 1585 C CA . GLN A 1 205 ? -3.336 -29.047 -16.125 1 97.62 205 GLN A CA 1
ATOM 1586 C C . GLN A 1 205 ? -4.848 -28.938 -16.297 1 97.62 205 GLN A C 1
ATOM 1588 O O . GLN A 1 205 ? -5.32 -28.453 -17.344 1 97.62 205 GLN A O 1
ATOM 1593 N N . GLY A 1 206 ? -5.543 -29.406 -15.32 1 97.62 206 GLY A N 1
ATOM 1594 C CA . GLY A 1 206 ? -6.984 -29.234 -15.328 1 97.62 206 GLY A CA 1
ATOM 1595 C C . GLY A 1 206 ? -7.418 -27.781 -15.352 1 97.62 206 GLY A C 1
ATOM 1596 O O . GLY A 1 206 ? -8.32 -27.422 -16.109 1 97.62 206 GLY A O 1
ATOM 1597 N N . VAL A 1 207 ? -6.766 -26.938 -14.562 1 98 207 VAL A N 1
ATOM 1598 C CA . VAL A 1 207 ? -7.066 -25.516 -14.5 1 98 207 VAL A CA 1
ATOM 1599 C C . VAL A 1 207 ? -6.812 -24.875 -15.859 1 98 207 VAL A C 1
ATOM 1601 O O . VAL A 1 207 ? -7.59 -24.031 -16.312 1 98 207 VAL A O 1
ATOM 1604 N N . ARG A 1 208 ? -5.742 -25.312 -16.531 1 95.94 208 ARG A N 1
ATOM 1605 C CA . ARG A 1 208 ? -5.418 -24.812 -17.859 1 95.94 208 ARG A CA 1
ATOM 1606 C C . ARG A 1 208 ? -6.555 -25.078 -18.844 1 95.94 208 ARG A C 1
ATOM 1608 O O . ARG A 1 208 ? -6.918 -24.203 -19.625 1 95.94 208 ARG A O 1
ATOM 1615 N N . SER A 1 209 ? -7.031 -26.234 -18.781 1 95.5 209 SER A N 1
ATOM 1616 C CA . SER A 1 209 ? -8.062 -26.656 -19.719 1 95.5 209 SER A CA 1
ATOM 1617 C C . SER A 1 209 ? -9.398 -26 -19.422 1 95.5 209 SER A C 1
ATOM 1619 O O . SER A 1 209 ? -10.117 -25.578 -20.328 1 95.5 209 SER A O 1
ATOM 1621 N N . GLN A 1 210 ? -9.688 -25.844 -18.172 1 94.69 210 GLN A N 1
ATOM 1622 C CA . GLN A 1 210 ? -10.984 -25.359 -17.703 1 94.69 210 GLN A CA 1
ATOM 1623 C C . GLN A 1 210 ? -11.047 -23.828 -17.781 1 94.69 210 GLN A C 1
ATOM 1625 O O . GLN A 1 210 ? -12.125 -23.266 -17.969 1 94.69 210 GLN A O 1
ATOM 1630 N N . GLY A 1 211 ? -9.945 -23.156 -17.469 1 95.88 211 GLY A N 1
ATOM 1631 C CA . GLY A 1 211 ? -9.844 -21.703 -17.516 1 95.88 211 GLY A CA 1
ATOM 1632 C C . GLY A 1 211 ? -10.258 -21.031 -16.219 1 95.88 211 GLY A C 1
ATOM 1633 O O . GLY A 1 211 ? -10.344 -19.797 -16.156 1 95.88 211 GLY A O 1
ATOM 1634 N N . TRP A 1 212 ? -10.703 -21.75 -15.242 1 97.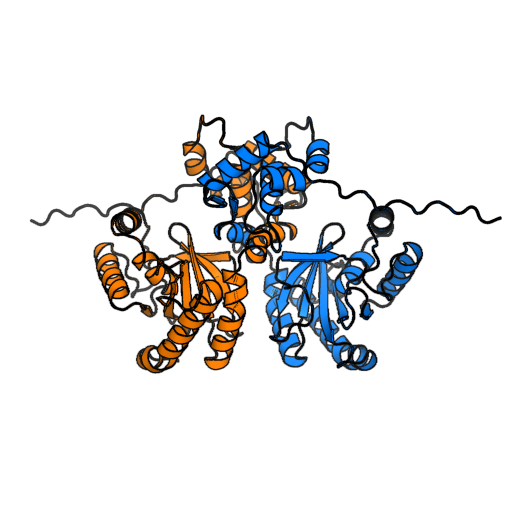94 212 TRP A N 1
ATOM 1635 C CA . TRP A 1 212 ? -11.039 -21.266 -13.906 1 97.94 212 TRP A CA 1
ATO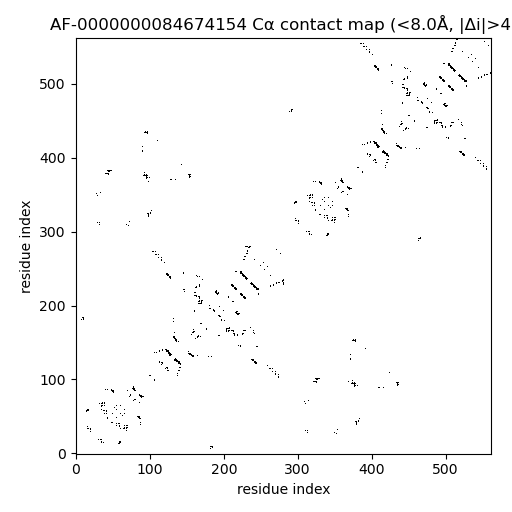M 1636 C C . TRP A 1 212 ? -10.703 -22.312 -12.852 1 97.94 212 TRP A C 1
ATOM 1638 O O . TRP A 1 212 ? -10.312 -23.438 -13.18 1 97.94 212 TRP A O 1
ATOM 1648 N N . CYS A 1 213 ? -10.781 -21.828 -11.523 1 97.56 213 CYS A N 1
ATOM 1649 C CA . CYS A 1 213 ? -10.32 -22.719 -10.469 1 97.56 213 CYS A CA 1
ATOM 1650 C C . CYS A 1 213 ? -11.133 -22.531 -9.195 1 97.56 213 CYS A C 1
ATOM 1652 O O . CYS A 1 213 ? -11.477 -21.391 -8.836 1 97.56 213 CYS A O 1
ATOM 1654 N N . ILE A 1 214 ? -11.508 -23.656 -8.609 1 98.12 214 ILE A N 1
ATOM 1655 C CA . ILE A 1 214 ? -12.047 -23.625 -7.254 1 98.12 214 ILE A CA 1
ATOM 1656 C C . ILE A 1 214 ? -11.07 -24.297 -6.293 1 98.12 214 ILE A C 1
ATOM 1658 O O . ILE A 1 214 ? -10.523 -25.359 -6.602 1 98.12 214 ILE A O 1
ATOM 1662 N N . VAL A 1 215 ? -10.766 -23.688 -5.234 1 98 215 VAL A N 1
ATOM 1663 C CA . VAL A 1 215 ? -10.008 -24.281 -4.137 1 98 215 VAL A CA 1
ATOM 1664 C C . VAL A 1 215 ? -10.898 -24.406 -2.904 1 98 215 VAL A C 1
ATOM 1666 O O . VAL A 1 215 ? -11.445 -23.422 -2.416 1 98 215 VAL A O 1
ATOM 1669 N N . ASP A 1 216 ? -11.008 -25.625 -2.48 1 97.5 216 ASP A N 1
ATOM 1670 C CA . ASP A 1 216 ? -11.945 -25.953 -1.408 1 97.5 216 ASP A CA 1
ATOM 1671 C C . ASP A 1 216 ? -11.203 -26.344 -0.132 1 97.5 216 ASP A C 1
ATOM 1673 O O . ASP A 1 216 ? -10.836 -27.5 0.053 1 97.5 216 ASP A O 1
ATOM 1677 N N . GLN A 1 217 ? -11.039 -25.359 0.757 1 97 217 GLN A N 1
ATOM 1678 C CA . GLN A 1 217 ? -10.555 -25.547 2.119 1 97 217 GLN A CA 1
ATOM 1679 C C . GLN A 1 217 ? -9.125 -26.078 2.125 1 97 217 GLN A C 1
ATOM 1681 O O . GLN A 1 217 ? -8.781 -26.953 2.932 1 97 217 GLN A O 1
ATOM 1686 N N . GLU A 1 218 ? -8.336 -25.625 1.23 1 97.31 218 GLU A N 1
ATOM 1687 C CA . GLU A 1 218 ? -6.953 -26.094 1.152 1 97.31 218 GLU A CA 1
ATOM 1688 C C . GLU A 1 218 ? -6.016 -25.156 1.912 1 97.31 218 GLU A C 1
ATOM 1690 O O . GLU A 1 218 ? -5.07 -25.609 2.559 1 97.31 218 GLU A O 1
ATOM 1695 N N . LEU A 1 219 ? -6.273 -23.812 1.754 1 96.25 219 LEU A N 1
ATOM 1696 C CA . LEU A 1 219 ? -5.465 -22.844 2.502 1 96.25 219 LEU A CA 1
ATOM 1697 C C . LEU A 1 219 ? -5.852 -22.844 3.979 1 96.25 219 LEU A C 1
ATOM 1699 O O . LEU A 1 219 ? -4.98 -22.797 4.852 1 96.25 219 LEU A O 1
ATOM 1703 N N . GLU A 1 220 ? -7.102 -22.875 4.238 1 95.38 220 GLU A N 1
ATOM 1704 C CA . GLU A 1 220 ? -7.688 -22.906 5.574 1 95.38 220 GLU A CA 1
ATOM 1705 C C . GLU A 1 220 ? -8.992 -23.688 5.594 1 95.38 220 GLU A C 1
ATOM 1707 O O . GLU A 1 220 ? -9.773 -23.625 4.641 1 95.38 220 GLU A O 1
ATOM 1712 N N . GLN A 1 221 ? -9.125 -24.344 6.797 1 94.44 221 GLN A N 1
ATOM 1713 C CA . GLN A 1 221 ? -10.391 -25.047 6.953 1 94.44 221 GLN A CA 1
ATOM 1714 C C . GLN A 1 221 ? -11.57 -24.078 6.891 1 94.44 221 GLN A C 1
ATOM 1716 O O . GLN A 1 221 ? -11.547 -23.016 7.512 1 94.44 221 GLN A O 1
ATOM 1721 N N . GLY A 1 222 ? -12.555 -24.375 6.066 1 93.88 222 GLY A N 1
ATOM 1722 C CA . GLY A 1 222 ? -13.766 -23.578 5.992 1 93.88 222 GLY A CA 1
ATOM 1723 C C . GLY A 1 222 ? -13.727 -22.531 4.895 1 93.88 222 GLY A C 1
ATOM 1724 O O . GLY A 1 222 ? -14.75 -21.953 4.551 1 93.88 222 GLY A O 1
ATOM 1725 N N . LEU A 1 223 ? -12.539 -22.391 4.281 1 94.94 223 LEU A N 1
ATOM 1726 C CA . LEU A 1 223 ? -12.383 -21.375 3.24 1 94.94 223 LEU A CA 1
ATOM 1727 C C . LEU A 1 223 ? -12.539 -22 1.855 1 94.94 223 LEU A C 1
ATOM 1729 O O . LEU A 1 223 ? -11.875 -22.984 1.535 1 94.94 223 LEU A O 1
ATOM 1733 N N . ARG A 1 224 ? -13.43 -21.438 1.086 1 96.25 224 ARG A N 1
ATOM 1734 C CA . ARG A 1 224 ? -13.641 -21.828 -0.305 1 96.25 224 ARG A CA 1
ATOM 1735 C C . ARG A 1 224 ? -13.523 -20.625 -1.232 1 96.25 224 ARG A C 1
ATOM 1737 O O . ARG A 1 224 ? -13.984 -19.531 -0.904 1 96.25 224 ARG A O 1
ATOM 1744 N N . SER A 1 225 ? -12.812 -20.828 -2.357 1 96.94 225 SER A N 1
ATOM 1745 C CA . SER A 1 225 ? -12.617 -19.703 -3.258 1 96.94 225 SER A CA 1
ATOM 1746 C C . SER A 1 225 ? -12.719 -20.125 -4.719 1 96.94 225 SER A C 1
ATOM 1748 O O . SER A 1 225 ? -12.422 -21.281 -5.055 1 96.94 225 SER A O 1
ATOM 1750 N N . LEU A 1 226 ? -13.203 -19.266 -5.52 1 98.31 226 LEU A N 1
ATOM 1751 C CA . LEU A 1 226 ? -13.281 -19.391 -6.973 1 98.31 226 LEU A CA 1
ATOM 1752 C C . LEU A 1 226 ? -12.484 -18.281 -7.648 1 98.31 226 LEU A C 1
ATOM 1754 O O . LEU A 1 226 ? -12.578 -17.109 -7.266 1 98.31 226 LEU A O 1
ATOM 1758 N N . ALA A 1 227 ? -11.641 -18.656 -8.648 1 98.69 227 ALA A N 1
ATOM 1759 C CA . ALA A 1 227 ? -10.812 -17.656 -9.305 1 98.69 227 ALA A CA 1
ATOM 1760 C C . ALA A 1 227 ? -10.883 -17.781 -10.82 1 98.69 227 ALA A C 1
ATOM 1762 O O . ALA A 1 227 ? -11.109 -18.875 -11.344 1 98.69 227 ALA A O 1
ATOM 1763 N N . VAL A 1 228 ? -10.703 -16.672 -11.5 1 98.56 228 VAL A N 1
ATOM 1764 C CA . VAL A 1 228 ? -10.664 -16.562 -12.961 1 98.56 228 VAL A CA 1
ATOM 1765 C C . VAL A 1 228 ? -9.477 -15.695 -13.383 1 98.56 228 VAL A C 1
ATOM 1767 O O . VAL A 1 228 ? -8.984 -14.883 -12.602 1 98.56 228 VAL A O 1
ATOM 1770 N N . PRO A 1 229 ? -8.992 -15.898 -14.617 1 97.88 229 PRO A N 1
ATOM 1771 C CA . PRO A 1 229 ? -7.848 -15.117 -15.086 1 97.88 229 PRO A CA 1
ATOM 1772 C C . PRO A 1 229 ? -8.25 -13.75 -15.633 1 97.88 229 PRO A C 1
ATOM 1774 O O . PRO A 1 229 ? -9.383 -13.57 -16.078 1 97.88 229 PRO A O 1
ATOM 1777 N N . VAL A 1 230 ? -7.43 -12.812 -15.453 1 96.19 230 VAL A N 1
ATOM 1778 C CA . VAL A 1 230 ? -7.473 -11.539 -16.172 1 96.19 230 VAL A CA 1
ATOM 1779 C C . VAL A 1 230 ? -6.355 -11.5 -17.219 1 96.19 230 VAL A C 1
ATOM 1781 O O . VAL A 1 230 ? -5.176 -11.617 -16.875 1 96.19 230 VAL A O 1
ATOM 1784 N N . CYS A 1 231 ? -6.746 -11.266 -18.453 1 93.31 231 CYS A N 1
ATOM 1785 C CA . CYS A 1 231 ? -5.789 -11.422 -19.531 1 93.31 231 CYS A CA 1
ATOM 1786 C C . CYS A 1 231 ? -5.598 -10.109 -20.281 1 93.31 231 CYS A C 1
ATOM 1788 O O . CYS A 1 231 ? -6.449 -9.227 -20.219 1 93.31 231 CYS A O 1
ATOM 1790 N N . ASP A 1 232 ? -4.422 -10.07 -20.906 1 87.75 232 ASP A N 1
ATOM 1791 C CA . ASP A 1 232 ? -4.227 -8.961 -21.828 1 87.75 232 ASP A CA 1
ATOM 1792 C C . ASP A 1 232 ? -4.754 -9.305 -23.219 1 87.75 232 ASP A C 1
ATOM 1794 O O . ASP A 1 232 ? -5.414 -10.328 -23.406 1 87.75 232 ASP A O 1
ATOM 1798 N N . SER A 1 233 ? -4.484 -8.398 -24.188 1 84.62 233 SER A N 1
ATOM 1799 C CA . SER A 1 233 ? -5.035 -8.547 -25.516 1 84.62 233 SER A CA 1
ATOM 1800 C C . SER A 1 233 ? -4.422 -9.734 -26.25 1 84.62 233 SER A C 1
ATOM 1802 O O . SER A 1 233 ? -5.012 -10.273 -27.188 1 84.62 233 SER A O 1
ATOM 1804 N N . ALA A 1 234 ? -3.242 -10.211 -25.797 1 85.44 234 ALA A N 1
ATOM 1805 C CA . ALA A 1 234 ? -2.562 -11.352 -26.406 1 85.44 234 ALA A CA 1
ATOM 1806 C C . ALA A 1 234 ? -2.969 -12.664 -25.75 1 85.44 234 ALA A C 1
ATOM 1808 O O . ALA A 1 234 ? -2.492 -13.734 -26.125 1 85.44 234 ALA A O 1
ATOM 1809 N N . GLY A 1 235 ? -3.818 -12.555 -24.734 1 87.19 235 GLY A N 1
ATOM 1810 C CA . GLY A 1 235 ? -4.277 -13.742 -24.047 1 87.19 235 GLY A CA 1
ATOM 1811 C C . GLY A 1 235 ? -3.383 -14.141 -22.875 1 87.19 235 GLY A C 1
ATOM 1812 O O . GLY A 1 235 ? -3.602 -15.18 -22.25 1 87.19 235 GLY A O 1
ATOM 1813 N N . ARG A 1 236 ? -2.412 -13.391 -22.672 1 90.5 236 ARG A N 1
ATOM 1814 C CA . ARG A 1 236 ? -1.526 -13.672 -21.547 1 90.5 236 ARG A CA 1
ATOM 1815 C C . ARG A 1 236 ? -2.195 -13.32 -20.219 1 90.5 236 ARG A C 1
ATOM 1817 O O . ARG A 1 236 ? -2.805 -12.258 -20.094 1 90.5 236 ARG A O 1
ATOM 1824 N N . VAL A 1 237 ? -2.109 -14.195 -19.266 1 93.69 237 VAL A N 1
ATOM 1825 C CA . VAL A 1 237 ? -2.695 -13.969 -17.938 1 93.69 237 VAL A CA 1
ATOM 1826 C C . VAL A 1 237 ? -1.838 -12.984 -17.156 1 93.69 237 VAL A C 1
ATOM 1828 O O . VAL A 1 237 ? -0.671 -13.258 -16.875 1 93.69 237 VAL A O 1
ATOM 1831 N N . LEU A 1 238 ? -2.404 -11.898 -16.766 1 90.81 238 LEU A N 1
ATOM 1832 C CA . LEU A 1 238 ? -1.713 -10.836 -16.062 1 90.81 238 LEU A CA 1
ATOM 1833 C C . LEU A 1 238 ? -1.955 -10.945 -14.555 1 90.81 238 LEU A C 1
ATOM 1835 O O . LEU A 1 238 ? -1.112 -10.531 -13.758 1 90.81 238 LEU A O 1
ATOM 1839 N N . ALA A 1 239 ? -3.104 -11.328 -14.242 1 96.56 239 ALA A N 1
ATOM 1840 C CA . ALA A 1 239 ? -3.568 -11.414 -12.859 1 96.56 239 ALA A CA 1
ATOM 1841 C C . ALA A 1 239 ? -4.715 -12.414 -12.727 1 96.56 239 ALA A C 1
ATOM 1843 O O . ALA A 1 239 ? -5.164 -12.984 -13.719 1 96.56 239 ALA A O 1
ATOM 1844 N N . ALA A 1 240 ? -5.039 -12.68 -11.531 1 98.19 240 ALA A N 1
ATOM 1845 C CA . ALA A 1 240 ? -6.195 -13.523 -11.227 1 98.19 240 ALA A CA 1
ATOM 1846 C C . ALA A 1 240 ? -7.156 -12.812 -10.281 1 98.19 240 ALA A C 1
ATOM 1848 O O . ALA A 1 240 ? -6.73 -12.109 -9.367 1 98.19 240 ALA A O 1
ATOM 1849 N N . MET A 1 241 ? -8.422 -13.023 -10.523 1 98 241 MET A N 1
ATOM 1850 C CA . MET A 1 241 ? -9.5 -12.484 -9.703 1 98 241 MET A CA 1
ATOM 1851 C C . MET A 1 241 ? -10.242 -13.602 -8.969 1 98 241 MET A C 1
ATOM 1853 O O . MET A 1 241 ? -10.508 -14.656 -9.555 1 98 241 MET A O 1
ATOM 1857 N N . ASN A 1 242 ? -10.562 -13.312 -7.664 1 97.69 242 ASN A N 1
ATOM 1858 C CA . ASN A 1 242 ? -11.281 -14.398 -6.992 1 97.69 242 ASN A CA 1
ATOM 1859 C C . ASN A 1 242 ? -12.391 -13.859 -6.098 1 97.69 242 ASN A C 1
ATOM 1861 O O . ASN A 1 242 ? -12.484 -12.656 -5.867 1 97.69 242 ASN A O 1
ATOM 1865 N N . VAL A 1 243 ? -13.273 -14.734 -5.699 1 96.69 243 VAL A N 1
ATOM 1866 C CA . VAL A 1 243 ? -14.242 -14.578 -4.625 1 96.69 243 VAL A CA 1
ATOM 1867 C C . VAL A 1 243 ? -14.016 -15.641 -3.557 1 96.69 243 VAL A C 1
ATOM 1869 O O . VAL A 1 243 ? -13.75 -16.797 -3.873 1 96.69 243 VAL A O 1
ATOM 1872 N N . SER A 1 244 ? -13.961 -15.172 -2.348 1 94.69 244 SER A N 1
ATOM 1873 C CA . SER A 1 244 ? -13.781 -16.078 -1.222 1 94.69 244 SER A CA 1
ATOM 1874 C C . SER A 1 244 ? -15.047 -16.188 -0.385 1 94.69 244 SER A C 1
ATOM 1876 O O . SER A 1 244 ? -15.711 -15.18 -0.119 1 94.69 244 SER A O 1
ATOM 1878 N N . THR A 1 245 ? -15.383 -17.406 0.017 1 93.19 245 THR A N 1
ATOM 1879 C CA . THR A 1 245 ? -16.609 -17.656 0.754 1 93.19 245 THR A CA 1
ATOM 1880 C C . THR A 1 245 ? -16.375 -18.672 1.872 1 93.19 245 THR A C 1
ATOM 1882 O O . THR A 1 245 ? -15.297 -19.281 1.951 1 93.19 245 THR A O 1
ATOM 1885 N N . HIS A 1 246 ? -17.375 -18.766 2.684 1 92.31 246 HIS A N 1
ATOM 1886 C CA . HIS A 1 246 ? -17.406 -19.844 3.666 1 92.31 246 HIS A CA 1
ATOM 1887 C C . HIS A 1 246 ? -17.984 -21.125 3.072 1 92.31 246 HIS A C 1
ATOM 1889 O O . HIS A 1 246 ? -19.109 -21.109 2.541 1 92.31 246 HIS A O 1
ATOM 1895 N N . ALA A 1 247 ? -17.266 -22.188 3.312 1 94.25 247 ALA A N 1
ATOM 1896 C CA . ALA A 1 247 ? -17.688 -23.469 2.746 1 94.25 247 ALA A CA 1
ATOM 1897 C C . ALA A 1 247 ? -19.031 -23.906 3.334 1 94.25 247 ALA A C 1
ATOM 1899 O O . ALA A 1 247 ? -19.781 -24.625 2.682 1 94.25 247 ALA A O 1
ATOM 1900 N N . SER A 1 248 ? -19.297 -23.469 4.531 1 93.56 248 SER A N 1
ATOM 1901 C CA . SER A 1 248 ? -20.547 -23.859 5.195 1 93.56 248 SER A CA 1
ATOM 1902 C C . SER A 1 248 ? -21.734 -23.078 4.641 1 93.56 248 SER A C 1
ATOM 1904 O O . SER A 1 248 ? -22.875 -23.516 4.781 1 93.56 248 SER A O 1
ATOM 1906 N N . ARG A 1 249 ? -21.5 -22.047 3.973 1 92.56 249 ARG A N 1
ATOM 1907 C CA . ARG A 1 249 ? -22.594 -21.156 3.557 1 92.56 249 ARG A CA 1
ATOM 1908 C C . ARG A 1 249 ? -22.828 -21.266 2.055 1 92.56 249 ARG A C 1
ATOM 1910 O O . ARG A 1 249 ? -23.953 -21.094 1.587 1 92.56 249 ARG A O 1
ATOM 1917 N N . VAL A 1 250 ? -21.797 -21.422 1.3 1 94.19 250 VAL A N 1
ATOM 1918 C CA . VAL A 1 250 ? -21.906 -21.453 -0.155 1 94.19 250 VAL A CA 1
ATOM 1919 C C . VAL A 1 250 ? -21.422 -22.797 -0.687 1 94.19 250 VAL A C 1
ATOM 1921 O O . VAL A 1 250 ? -20.266 -23.156 -0.506 1 94.19 250 VAL A O 1
ATOM 1924 N N . SER A 1 251 ? -22.281 -23.438 -1.398 1 95.62 251 SER A N 1
ATOM 1925 C CA . SER A 1 251 ? -21.938 -24.75 -1.941 1 95.62 251 SER A CA 1
ATOM 1926 C C . SER A 1 251 ? -21.094 -24.625 -3.201 1 95.62 251 SER A C 1
ATOM 1928 O O . SER A 1 251 ? -21.062 -23.578 -3.83 1 95.62 251 SER A O 1
ATOM 1930 N N . LEU A 1 252 ? -20.453 -25.75 -3.541 1 96.44 252 LEU A N 1
ATOM 1931 C CA . LEU A 1 252 ? -19.688 -25.797 -4.773 1 96.44 252 LEU A CA 1
ATOM 1932 C C . LEU A 1 252 ? -20.578 -25.531 -5.984 1 96.44 252 LEU A C 1
ATOM 1934 O O . LEU A 1 252 ? -20.172 -24.844 -6.922 1 96.44 252 LEU A O 1
ATOM 1938 N N . ALA A 1 253 ? -21.703 -26.047 -5.926 1 96.44 253 ALA A N 1
ATOM 1939 C CA . ALA A 1 253 ? -22.656 -25.875 -7.023 1 96.44 253 ALA A CA 1
ATOM 1940 C C . ALA A 1 253 ? -23.031 -24.406 -7.195 1 96.44 253 ALA A C 1
ATOM 1942 O O . ALA A 1 253 ? -23.141 -23.922 -8.32 1 96.44 253 ALA A O 1
ATOM 1943 N N . GLU A 1 254 ? -23.25 -23.781 -6.113 1 96.25 254 GLU A N 1
ATOM 1944 C CA . GLU A 1 254 ? -23.594 -22.359 -6.172 1 96.25 254 GLU A CA 1
ATOM 1945 C C . GLU A 1 254 ? -22.438 -21.531 -6.73 1 96.25 254 GLU A C 1
ATOM 1947 O O . GLU A 1 254 ? -22.656 -20.609 -7.512 1 96.25 254 GLU A O 1
ATOM 1952 N N . LEU A 1 255 ? -21.266 -21.859 -6.316 1 96.56 255 LEU A N 1
ATOM 1953 C CA . LEU A 1 255 ? -20.094 -21.172 -6.836 1 96.56 255 LEU A CA 1
ATOM 1954 C C . LEU A 1 255 ? -20.016 -21.281 -8.352 1 96.56 255 LEU A C 1
ATOM 1956 O O . LEU A 1 255 ? -19.797 -20.281 -9.047 1 96.56 255 LEU A O 1
ATOM 1960 N N . GLU A 1 256 ? -20.25 -22.438 -8.844 1 96.56 256 GLU A N 1
ATOM 1961 C CA . GLU A 1 256 ? -20.094 -22.688 -10.273 1 96.56 256 GLU A CA 1
ATOM 1962 C C . GLU A 1 256 ? -21.266 -22.109 -11.062 1 96.56 256 GLU A C 1
ATOM 1964 O O . GLU A 1 256 ? -21.062 -21.547 -12.148 1 96.56 256 GLU A O 1
ATOM 1969 N N . ARG A 1 257 ? -22.406 -22.203 -10.523 1 96.81 257 ARG A N 1
ATOM 1970 C CA . ARG A 1 257 ? -23.594 -21.844 -11.297 1 96.81 257 ARG A CA 1
ATOM 1971 C C . ARG A 1 257 ? -23.906 -20.359 -11.188 1 96.81 257 ARG A C 1
ATOM 1973 O O . ARG A 1 257 ? -24.375 -19.734 -12.141 1 96.81 257 ARG A O 1
ATOM 1980 N N . ARG A 1 258 ? -23.625 -19.828 -10.055 1 97.31 258 ARG A N 1
ATOM 1981 C CA . ARG A 1 258 ? -24.047 -18.453 -9.828 1 97.31 258 ARG A CA 1
ATOM 1982 C C . ARG A 1 258 ? -22.844 -17.516 -9.844 1 97.31 258 ARG A C 1
ATOM 1984 O O . ARG A 1 258 ? -22.859 -16.5 -10.539 1 97.31 258 ARG A O 1
ATOM 1991 N N . TYR A 1 259 ? -21.812 -17.844 -9.125 1 97.88 259 TYR A N 1
ATOM 1992 C CA . TYR A 1 259 ? -20.688 -16.938 -8.969 1 97.88 259 TYR A CA 1
ATOM 1993 C C . TYR A 1 259 ? -19.812 -16.922 -10.219 1 97.88 259 TYR A C 1
ATOM 1995 O O . TYR A 1 259 ? -19.375 -15.859 -10.664 1 97.88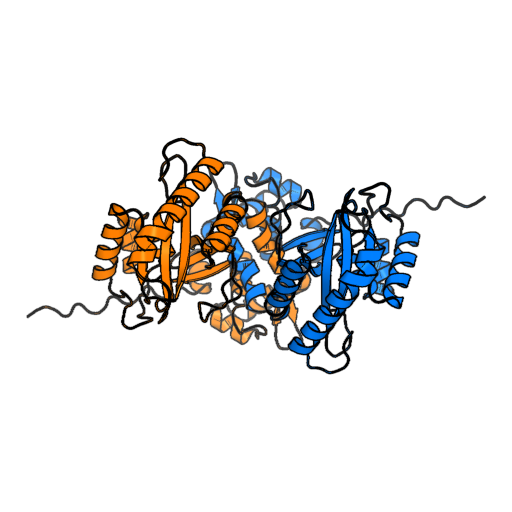 259 TYR A O 1
ATOM 2003 N N . LEU A 1 260 ? -19.578 -18.047 -10.781 1 98.25 260 LEU A N 1
ATOM 2004 C CA . LEU A 1 260 ? -18.625 -18.203 -11.875 1 98.25 260 LEU A CA 1
ATOM 2005 C C . LEU A 1 260 ? -19.031 -17.328 -13.07 1 98.25 260 LEU A C 1
ATOM 2007 O O . LEU A 1 260 ? -18.203 -16.578 -13.594 1 98.25 260 LEU A O 1
ATOM 2011 N N . PRO A 1 261 ? -20.297 -17.359 -13.531 1 98.06 261 PRO A N 1
ATOM 2012 C CA . PRO A 1 261 ? -20.656 -16.516 -14.672 1 98.06 261 PRO A CA 1
ATOM 2013 C C . PRO A 1 261 ? -20.422 -15.031 -14.406 1 98.06 261 PRO A C 1
ATOM 2015 O O . PRO A 1 261 ? -19.969 -14.305 -15.289 1 98.06 261 PRO A O 1
ATOM 2018 N N . LEU A 1 262 ? -20.656 -14.602 -13.211 1 97.88 262 LEU A N 1
ATOM 2019 C CA . LEU A 1 262 ? -20.469 -13.203 -12.844 1 97.88 262 LEU A CA 1
ATOM 2020 C C . LEU A 1 262 ? -18.984 -12.844 -12.836 1 97.88 262 LEU A C 1
ATOM 2022 O O . LEU A 1 262 ? -18.594 -11.773 -13.297 1 97.88 262 LEU A O 1
ATOM 2026 N N . MET A 1 263 ? -18.188 -13.773 -12.344 1 97.88 263 MET A N 1
ATOM 2027 C CA . MET A 1 263 ? -16.75 -13.562 -12.281 1 97.88 263 MET A CA 1
ATOM 2028 C C . MET A 1 263 ? -16.141 -13.516 -13.68 1 97.88 263 MET A C 1
ATOM 2030 O O . MET A 1 263 ? -15.281 -12.68 -13.969 1 97.88 263 MET A O 1
ATOM 2034 N N . LEU A 1 264 ? -16.594 -14.398 -14.531 1 97.38 264 LEU A N 1
ATOM 2035 C CA . LEU A 1 264 ? -16.094 -14.438 -15.898 1 97.38 264 LEU A CA 1
ATOM 2036 C C . LEU A 1 264 ? -16.469 -13.164 -16.656 1 97.38 264 LEU A C 1
ATOM 2038 O O . LEU A 1 264 ? -15.664 -12.633 -17.422 1 97.38 264 LEU A O 1
ATOM 2042 N N . GLU A 1 265 ? -17.625 -12.734 -16.406 1 96.94 265 GLU A N 1
ATOM 2043 C CA . GLU A 1 265 ? -18.062 -11.492 -17.031 1 96.94 265 GLU A CA 1
ATOM 2044 C C . GLU A 1 265 ? -17.219 -10.305 -16.578 1 96.94 265 GLU A C 1
ATOM 2046 O O . GLU A 1 265 ? -16.766 -9.508 -17.391 1 96.94 265 GLU A O 1
ATOM 2051 N N . ALA A 1 266 ? -17 -10.234 -15.289 1 96.56 266 ALA A N 1
ATOM 2052 C CA . ALA A 1 266 ? -16.188 -9.156 -14.742 1 96.56 266 ALA A CA 1
ATOM 2053 C C . ALA A 1 266 ? -14.766 -9.203 -15.297 1 96.56 266 ALA A C 1
ATOM 2055 O O . ALA A 1 266 ? -14.188 -8.164 -15.641 1 96.56 266 ALA A O 1
ATOM 2056 N N . SER A 1 267 ? -14.227 -10.398 -15.32 1 95.94 267 SER A N 1
ATOM 2057 C CA . SER A 1 267 ? -12.875 -10.594 -15.844 1 95.94 267 SER A CA 1
ATOM 2058 C C . SER A 1 267 ? -12.781 -10.141 -17.297 1 95.94 267 SER A C 1
ATOM 2060 O O . SER A 1 267 ? -11.828 -9.453 -17.672 1 95.94 267 SER A O 1
ATOM 2062 N N . ARG A 1 268 ? -13.75 -10.477 -18.109 1 94.06 268 ARG A N 1
ATOM 2063 C CA . ARG A 1 268 ? -13.781 -10.094 -19.516 1 94.06 268 ARG A CA 1
ATOM 2064 C C . ARG A 1 268 ? -13.898 -8.586 -19.672 1 94.06 268 ARG A C 1
ATOM 2066 O O . ARG A 1 268 ? -13.18 -7.98 -20.469 1 94.06 268 ARG A O 1
ATOM 2073 N N . ASP A 1 269 ? -14.797 -8.016 -18.953 1 94.69 269 ASP A N 1
ATOM 2074 C CA . ASP A 1 269 ? -15.016 -6.578 -19.031 1 94.69 269 ASP A CA 1
ATOM 2075 C C . ASP A 1 269 ? -13.773 -5.805 -18.594 1 94.69 269 ASP A C 1
ATOM 2077 O O . ASP A 1 269 ? -13.422 -4.789 -19.203 1 94.69 269 ASP A O 1
ATOM 2081 N N . LEU A 1 270 ? -13.133 -6.27 -17.516 1 93.62 270 LEU A N 1
ATOM 2082 C CA . LEU A 1 270 ? -11.906 -5.641 -17.031 1 93.62 270 LEU A CA 1
ATOM 2083 C C . LEU A 1 270 ? -10.797 -5.742 -18.078 1 93.62 270 LEU A C 1
ATOM 2085 O O . LEU A 1 270 ? -10.125 -4.75 -18.375 1 93.62 270 LEU A O 1
ATOM 2089 N N . SER A 1 271 ? -10.672 -6.902 -18.625 1 91.31 271 SER A N 1
ATOM 2090 C CA . SER A 1 271 ? -9.664 -7.117 -19.672 1 91.31 271 SER A CA 1
ATOM 2091 C C . SER A 1 271 ? -9.914 -6.219 -20.875 1 91.31 271 SER A C 1
ATOM 2093 O O . SER A 1 271 ? -8.984 -5.617 -21.406 1 91.31 271 SER A O 1
ATOM 2095 N N . SER A 1 272 ? -11.164 -6.125 -21.234 1 89.5 272 SER A N 1
ATOM 2096 C CA . SER A 1 272 ? -11.539 -5.293 -22.375 1 89.5 272 SER A CA 1
ATOM 2097 C C . SER A 1 272 ? -11.258 -3.82 -22.109 1 89.5 272 SER A C 1
ATOM 2099 O O . SER A 1 272 ? -10.789 -3.1 -23 1 89.5 272 SER A O 1
ATOM 2101 N N . GLN A 1 273 ? -11.562 -3.41 -20.953 1 88.06 273 GLN A N 1
ATOM 2102 C CA . GLN A 1 273 ? -11.352 -2.018 -20.578 1 88.06 273 GLN A CA 1
ATOM 2103 C C . GLN A 1 273 ? -9.867 -1.658 -20.625 1 88.06 273 GLN A C 1
ATOM 2105 O O . GLN A 1 273 ? -9.5 -0.56 -21.047 1 88.06 273 GLN A O 1
ATOM 2110 N N . LEU A 1 274 ? -9.055 -2.561 -20.234 1 83.75 274 LEU A N 1
ATOM 2111 C CA . LEU A 1 274 ? -7.633 -2.275 -20.094 1 83.75 274 LEU A CA 1
ATOM 2112 C C . LEU A 1 274 ? -6.898 -2.494 -21.422 1 83.75 274 LEU A C 1
ATOM 2114 O O . LEU A 1 274 ? -5.938 -1.782 -21.719 1 83.75 274 LEU A O 1
ATOM 2118 N N . PHE A 1 275 ? -7.34 -3.438 -22.156 1 79.5 275 PHE A N 1
ATOM 2119 C CA . PHE A 1 275 ? -6.492 -3.85 -23.266 1 79.5 275 PHE A CA 1
ATOM 2120 C C . PHE A 1 275 ? -7.277 -3.844 -24.578 1 79.5 275 PHE A C 1
ATOM 2122 O O . PHE A 1 275 ? -6.715 -4.105 -25.641 1 79.5 275 PHE A O 1
ATOM 2129 N N . GLY A 1 276 ? -8.469 -3.334 -24.594 1 73.5 276 GLY A N 1
ATOM 2130 C CA . GLY A 1 276 ? -9.281 -3.32 -25.797 1 73.5 276 GLY A CA 1
ATOM 2131 C C . GLY A 1 276 ? -10 -4.629 -26.047 1 73.5 276 GLY A C 1
ATOM 2132 O O . GLY A 1 276 ? -9.672 -5.652 -25.438 1 73.5 276 GLY A O 1
ATOM 2133 N N . ALA A 1 277 ? -11.273 -4.586 -26.609 1 61.53 277 ALA A N 1
ATOM 2134 C CA . ALA A 1 277 ? -12.242 -5.656 -26.828 1 61.53 277 ALA A CA 1
ATOM 2135 C C . ALA A 1 277 ? -11.633 -6.793 -27.641 1 61.53 277 ALA A C 1
ATOM 2137 O O . ALA A 1 277 ? -12.281 -7.812 -27.891 1 61.53 277 ALA A O 1
ATOM 2138 N N . GLU A 1 278 ? -10.484 -6.719 -27.922 1 53.38 278 GLU A N 1
ATOM 2139 C CA . GLU A 1 278 ? -10.203 -7.863 -28.797 1 53.38 278 GLU A CA 1
ATOM 2140 C C . GLU A 1 278 ? -10.297 -9.172 -28.016 1 53.38 278 GLU A C 1
ATOM 2142 O O . GLU A 1 278 ? -10.703 -9.188 -26.859 1 53.38 278 GLU A O 1
ATOM 2147 N N . ARG A 1 279 ? -9.414 -10.281 -28.219 1 51.38 279 ARG A N 1
ATOM 2148 C CA . ARG A 1 279 ? -9.562 -11.68 -27.844 1 51.38 279 ARG A CA 1
ATOM 2149 C C . ARG A 1 279 ? -9.516 -11.844 -26.328 1 51.38 279 ARG A C 1
ATOM 2151 O O . ARG A 1 279 ? -8.523 -11.508 -25.688 1 51.38 279 ARG A O 1
ATOM 2158 N N . ALA A 1 280 ? -10.688 -11.594 -25.688 1 50.88 280 ALA A N 1
ATOM 2159 C CA . ALA A 1 280 ? -10.891 -11.875 -24.266 1 50.88 280 ALA A CA 1
ATOM 2160 C C . ALA A 1 280 ? -10.367 -13.258 -23.906 1 50.88 280 ALA A C 1
ATOM 2162 O O . ALA A 1 280 ? -10.406 -14.18 -24.719 1 50.88 280 ALA A O 1
ATOM 2163 N N . CYS A 1 281 ? -9.789 -13.492 -22.453 1 52.25 281 CYS A N 1
ATOM 2164 C CA . CYS A 1 281 ? -9.281 -14.773 -21.969 1 52.25 281 CYS A CA 1
ATOM 2165 C C . CYS A 1 281 ? -10.266 -15.898 -22.281 1 52.25 281 CYS A C 1
ATOM 2167 O O . CYS A 1 281 ? -11.477 -15.664 -22.359 1 52.25 281 CYS A O 1
ATOM 2169 N N . MET B 1 1 ? 4.496 54.406 4.992 1 28.92 1 MET B N 1
ATOM 2170 C CA . MET B 1 1 ? 5.375 54 3.893 1 28.92 1 MET B CA 1
ATOM 2171 C C . MET B 1 1 ? 5.816 52.562 4.043 1 28.92 1 MET B C 1
ATOM 2173 O O . MET B 1 1 ? 6.73 52.25 4.812 1 28.92 1 MET B O 1
ATOM 2177 N N . SER B 1 2 ? 4.883 51.594 4.242 1 27.64 2 SER B N 1
ATOM 2178 C CA . SER B 1 2 ? 4.855 50.219 4.734 1 27.64 2 SER B CA 1
ATOM 2179 C C . SER B 1 2 ? 5.691 49.312 3.85 1 27.64 2 SER B C 1
ATOM 2181 O O . SER B 1 2 ? 5.453 49.219 2.643 1 27.64 2 SER B O 1
ATOM 2183 N N . GLU B 1 3 ? 6.898 49.094 4.207 1 30.33 3 GLU B N 1
ATOM 2184 C CA . GLU B 1 3 ? 7.93 48.344 3.477 1 30.33 3 GLU B CA 1
ATOM 2185 C C . GLU B 1 3 ? 7.422 47 3.021 1 30.33 3 GLU B C 1
ATOM 2187 O O . GLU B 1 3 ? 6.812 46.25 3.803 1 30.33 3 GLU B O 1
ATOM 2192 N N . ASP B 1 4 ? 7.078 46.719 1.803 1 26.59 4 ASP B N 1
ATOM 2193 C CA . ASP B 1 4 ? 6.746 45.625 0.928 1 26.59 4 ASP B CA 1
ATOM 2194 C C . ASP B 1 4 ? 7.652 44.406 1.205 1 26.59 4 ASP B C 1
ATOM 2196 O O . ASP B 1 4 ? 8.797 44.375 0.757 1 26.59 4 ASP B O 1
ATOM 2200 N N . ARG B 1 5 ? 7.535 44 2.449 1 31.12 5 ARG B N 1
ATOM 2201 C CA . ARG B 1 5 ? 8.461 42.875 2.688 1 31.12 5 ARG B CA 1
ATOM 2202 C C . ARG B 1 5 ? 8.367 41.844 1.576 1 31.12 5 ARG B C 1
ATOM 2204 O O . ARG B 1 5 ? 7.266 41.438 1.185 1 31.12 5 ARG B O 1
ATOM 2211 N N . PRO B 1 6 ? 9.352 41.594 0.846 1 29.83 6 PRO B N 1
ATOM 2212 C CA . PRO B 1 6 ? 9.305 40.656 -0.293 1 29.83 6 PRO B CA 1
ATOM 2213 C C . PRO B 1 6 ? 8.781 39.281 0.088 1 29.83 6 PRO B C 1
ATOM 2215 O O . PRO B 1 6 ? 8.867 38.875 1.253 1 29.83 6 PRO B O 1
ATOM 2218 N N . PRO B 1 7 ? 7.859 38.625 -0.614 1 26.7 7 PRO B N 1
ATOM 2219 C CA . PRO B 1 7 ? 7.172 37.344 -0.388 1 26.7 7 PRO B CA 1
ATOM 2220 C C . PRO B 1 7 ? 8.133 36.219 -0.009 1 26.7 7 PRO B C 1
ATOM 2222 O O . PRO B 1 7 ? 9.242 36.156 -0.541 1 26.7 7 PRO B O 1
ATOM 2225 N N . LEU B 1 8 ? 8.18 35.906 1.185 1 27.3 8 LEU B N 1
ATOM 2226 C CA . LEU B 1 8 ? 9.078 34.844 1.595 1 27.3 8 LEU B CA 1
ATOM 2227 C C . LEU B 1 8 ? 8.969 33.656 0.645 1 27.3 8 LEU B C 1
ATOM 2229 O O . LEU B 1 8 ? 7.867 33.25 0.28 1 27.3 8 LEU B O 1
ATOM 2233 N N . ALA B 1 9 ? 9.781 33.25 -0.163 1 30.64 9 ALA B N 1
ATOM 2234 C CA . ALA B 1 9 ? 9.945 32.219 -1.171 1 30.64 9 ALA B CA 1
ATOM 2235 C C . ALA B 1 9 ? 9.609 30.844 -0.598 1 30.64 9 ALA B C 1
ATOM 2237 O O . ALA B 1 9 ? 9.875 30.562 0.575 1 30.64 9 ALA B O 1
ATOM 2238 N N . PRO B 1 10 ? 8.586 30.016 -0.966 1 31.62 10 PRO B N 1
ATOM 2239 C CA . PRO B 1 10 ? 8.266 28.656 -0.515 1 31.62 10 PRO B CA 1
ATOM 2240 C C . PRO B 1 10 ? 9.516 27.844 -0.154 1 31.62 10 PRO B C 1
ATOM 2242 O O . PRO B 1 10 ? 10.594 28.094 -0.702 1 31.62 10 PRO B O 1
ATOM 2245 N N . PRO B 1 11 ? 9.617 27.219 0.927 1 36.22 11 PRO B N 1
ATOM 2246 C CA . PRO B 1 11 ? 10.914 26.547 1.005 1 36.22 11 PRO B CA 1
ATOM 2247 C C . PRO B 1 11 ? 11.219 25.703 -0.228 1 36.22 11 PRO B C 1
ATOM 2249 O O . PRO B 1 11 ? 10.297 25.172 -0.865 1 36.22 11 PRO B O 1
ATOM 2252 N N . PRO B 1 12 ? 12.094 25.641 -0.912 1 41.03 12 PRO B N 1
ATOM 2253 C CA . PRO B 1 12 ? 12.398 25.047 -2.219 1 41.03 12 PRO B CA 1
ATOM 2254 C C . PRO B 1 12 ? 12.281 23.531 -2.221 1 41.03 12 PRO B C 1
ATOM 2256 O O . PRO B 1 12 ? 12.516 22.891 -1.192 1 41.03 12 PRO B O 1
ATOM 2259 N N . TYR B 1 13 ? 11.148 22.844 -2.871 1 50.5 13 TYR B N 1
ATOM 2260 C CA . TYR B 1 13 ? 11.305 21.438 -3.209 1 50.5 13 TYR B CA 1
ATOM 2261 C C . TYR B 1 13 ? 12.758 21.016 -3.121 1 50.5 13 TYR B C 1
ATOM 2263 O O . TYR B 1 13 ? 13.625 21.609 -3.768 1 50.5 13 TYR B O 1
ATOM 2271 N N . VAL B 1 14 ? 12.945 20.391 -1.869 1 65.81 14 VAL B N 1
ATOM 2272 C CA . VAL B 1 14 ? 14.297 19.844 -1.891 1 65.81 14 VAL B CA 1
ATOM 2273 C C . VAL B 1 14 ? 14.312 18.547 -2.676 1 65.81 14 VAL B C 1
ATOM 2275 O O . VAL B 1 14 ? 13.609 17.594 -2.318 1 65.81 14 VAL B O 1
ATOM 2278 N N . SER B 1 15 ? 14.867 18.609 -3.664 1 82.88 15 SER B N 1
ATOM 2279 C CA . SER B 1 15 ? 14.977 17.422 -4.5 1 82.88 15 SER B CA 1
ATOM 2280 C C . SER B 1 15 ? 15.594 16.25 -3.732 1 82.88 15 SER B C 1
ATOM 2282 O O . SER B 1 15 ? 16.344 16.469 -2.771 1 82.88 15 SER B O 1
ATOM 2284 N N . PRO B 1 16 ? 15.164 15.07 -4.016 1 82.75 16 PRO B N 1
ATOM 2285 C CA . PRO B 1 16 ? 15.781 13.906 -3.371 1 82.75 16 PRO B CA 1
ATOM 2286 C C . PRO B 1 16 ? 17.312 13.969 -3.389 1 82.75 16 PRO B C 1
ATOM 2288 O O . PRO B 1 16 ? 17.953 13.656 -2.385 1 82.75 16 PRO B O 1
ATOM 2291 N N . ALA B 1 17 ? 17.844 14.453 -4.5 1 84.88 17 ALA B N 1
ATOM 2292 C CA . ALA B 1 17 ? 19.297 14.547 -4.598 1 84.88 17 ALA B CA 1
ATOM 2293 C C . ALA B 1 17 ? 19.844 15.5 -3.545 1 84.88 17 ALA B C 1
ATOM 2295 O O . ALA B 1 17 ? 20.875 15.219 -2.926 1 84.88 17 ALA B O 1
ATOM 2296 N N . ARG B 1 18 ? 19.203 16.578 -3.375 1 86.06 18 ARG B N 1
ATOM 2297 C CA . ARG B 1 18 ? 19.656 17.562 -2.396 1 86.06 18 ARG B CA 1
ATOM 2298 C C . ARG B 1 18 ? 19.562 17.016 -0.979 1 86.06 18 ARG B C 1
ATOM 2300 O O . ARG B 1 18 ? 20.453 17.234 -0.154 1 86.06 18 ARG B O 1
ATOM 2307 N N . ARG B 1 19 ? 18.531 16.359 -0.667 1 88 19 ARG B N 1
ATOM 2308 C CA . ARG B 1 19 ? 18.359 15.734 0.642 1 88 19 ARG B CA 1
ATOM 2309 C C . ARG B 1 19 ? 19.453 14.711 0.917 1 88 19 ARG B C 1
ATOM 2311 O O . ARG B 1 19 ? 20 14.656 2.023 1 88 19 ARG B O 1
ATOM 2318 N N . ILE B 1 20 ? 19.75 13.945 -0.083 1 92.56 20 ILE B N 1
ATOM 2319 C CA . ILE B 1 20 ? 20.781 12.914 0.034 1 92.56 20 ILE B CA 1
ATOM 2320 C C . ILE B 1 20 ? 22.141 13.562 0.217 1 92.56 20 ILE B C 1
ATOM 2322 O O . ILE B 1 20 ? 22.969 13.086 1.003 1 92.56 20 ILE B O 1
ATOM 2326 N N . ALA B 1 21 ? 22.344 14.664 -0.464 1 91.69 21 ALA B N 1
ATOM 2327 C CA . ALA B 1 21 ? 23.625 15.359 -0.422 1 91.69 21 ALA B CA 1
ATOM 2328 C C . ALA B 1 21 ? 23.906 15.898 0.978 1 91.69 21 ALA B C 1
ATOM 2330 O O . ALA B 1 21 ? 25.078 16.141 1.332 1 91.69 21 ALA B O 1
ATOM 2331 N N . GLU B 1 22 ? 22.859 16.141 1.717 1 91.31 22 GLU B N 1
ATOM 2332 C CA . GLU B 1 22 ? 23.016 16.609 3.088 1 91.31 22 GLU B CA 1
ATOM 2333 C C . GLU B 1 22 ? 23.781 15.602 3.938 1 91.31 22 GLU B C 1
ATOM 2335 O O . GLU B 1 22 ? 24.328 15.953 4.984 1 91.31 22 GLU B O 1
ATOM 2340 N N . TYR B 1 23 ? 23.891 14.398 3.508 1 93.69 23 TYR B N 1
ATOM 2341 C CA . TYR B 1 23 ? 24.547 13.359 4.289 1 93.69 23 TYR B CA 1
ATOM 2342 C C . TYR B 1 23 ? 25.875 12.938 3.645 1 93.69 23 TYR B C 1
ATOM 2344 O O . TYR B 1 23 ? 26.453 11.914 4.012 1 93.69 23 TYR B O 1
ATOM 2352 N N . ALA B 1 24 ? 26.234 13.766 2.738 1 87.38 24 ALA B N 1
ATOM 2353 C CA . ALA B 1 24 ? 27.516 13.492 2.1 1 87.38 24 ALA B CA 1
ATOM 2354 C C . ALA B 1 24 ? 28.625 13.398 3.137 1 87.38 24 ALA B C 1
ATOM 2356 O O . ALA B 1 24 ? 28.75 14.25 4.02 1 87.38 24 ALA B O 1
ATOM 2357 N N . GLY B 1 25 ? 29.438 12.344 3.094 1 90.44 25 GLY B N 1
ATOM 2358 C CA . GLY B 1 25 ? 30.562 12.188 3.996 1 90.44 25 GLY B CA 1
ATOM 2359 C C . GLY B 1 25 ? 30.234 11.344 5.219 1 90.44 25 GLY B C 1
ATOM 2360 O O . GLY B 1 25 ? 31.141 10.938 5.953 1 90.44 25 GLY B O 1
ATOM 2361 N N . ASP B 1 26 ? 29.016 11.148 5.547 1 94.94 26 ASP B N 1
ATOM 2362 C CA . ASP B 1 26 ? 28.609 10.289 6.66 1 94.94 26 ASP B CA 1
ATOM 2363 C C . ASP B 1 26 ? 28.781 8.812 6.309 1 94.94 26 ASP B C 1
ATOM 2365 O O . ASP B 1 26 ? 28.047 8.281 5.473 1 94.94 26 ASP B O 1
ATOM 2369 N N . PRO B 1 27 ? 29.719 8.195 6.938 1 93.88 27 PRO B N 1
ATOM 2370 C CA . PRO B 1 27 ? 30.016 6.809 6.566 1 93.88 27 PRO B CA 1
ATOM 2371 C C . PRO B 1 27 ? 28.891 5.844 6.918 1 93.88 27 PRO B C 1
ATOM 2373 O O . PRO B 1 27 ? 28.844 4.719 6.41 1 93.88 27 PRO B O 1
ATOM 2376 N N . ASN B 1 28 ? 28 6.238 7.742 1 95.94 28 ASN B N 1
ATOM 2377 C CA . ASN B 1 28 ? 26.906 5.359 8.156 1 95.94 28 ASN B CA 1
ATOM 2378 C C . ASN B 1 28 ? 25.719 5.465 7.207 1 95.94 28 ASN B C 1
ATOM 2380 O O . ASN B 1 28 ? 24.859 4.582 7.188 1 95.94 28 ASN B O 1
ATOM 2384 N N . PHE B 1 29 ? 25.688 6.555 6.5 1 97.56 29 PHE B N 1
ATOM 2385 C CA . PHE B 1 29 ? 24.562 6.793 5.594 1 97.56 29 PHE B CA 1
ATOM 2386 C C . PHE B 1 29 ? 24.766 6.059 4.273 1 97.56 29 PHE B C 1
ATOM 2388 O O . PHE B 1 29 ? 25.797 6.242 3.609 1 97.56 29 PHE B O 1
ATOM 2395 N N . MET B 1 30 ? 23.766 5.27 3.918 1 97.31 30 MET B N 1
ATOM 2396 C CA . MET B 1 30 ? 23.859 4.496 2.684 1 97.31 30 MET B CA 1
ATOM 2397 C C . MET B 1 30 ? 23.234 5.262 1.518 1 97.31 30 MET B C 1
ATOM 2399 O O . MET B 1 30 ? 22.031 5.16 1.271 1 97.31 30 MET B O 1
ATOM 2403 N N . THR B 1 31 ? 24.094 5.867 0.778 1 96.88 31 THR B N 1
ATOM 2404 C CA . THR B 1 31 ? 23.688 6.719 -0.334 1 96.88 31 THR B CA 1
ATOM 2405 C C . THR B 1 31 ? 22.922 5.906 -1.379 1 96.88 31 THR B C 1
ATOM 2407 O O . THR B 1 31 ? 21.906 6.367 -1.909 1 96.88 31 THR B O 1
ATOM 2410 N N . SER B 1 32 ? 23.406 4.707 -1.665 1 96.81 32 SER B N 1
ATOM 2411 C CA . SER B 1 32 ? 22.766 3.863 -2.668 1 96.81 32 SER B CA 1
ATOM 2412 C C . SER B 1 32 ? 21.328 3.504 -2.258 1 96.81 32 SER B C 1
ATOM 2414 O O . SER B 1 32 ? 20.438 3.477 -3.096 1 96.81 32 SER B O 1
ATOM 2416 N N . LEU B 1 33 ? 21.156 3.25 -0.998 1 97.69 33 LEU B N 1
ATOM 2417 C CA . LEU B 1 33 ? 19.812 2.971 -0.492 1 97.69 33 LEU B CA 1
ATOM 2418 C C . LEU B 1 33 ? 18.906 4.18 -0.663 1 97.69 33 LEU B C 1
ATOM 2420 O O . LEU B 1 33 ? 17.797 4.059 -1.182 1 97.69 33 LEU B O 1
ATOM 2424 N N . ALA B 1 34 ? 19.406 5.301 -0.259 1 97.88 34 ALA B N 1
ATOM 2425 C CA . ALA B 1 34 ? 18.625 6.535 -0.364 1 97.88 34 ALA B CA 1
ATOM 2426 C C . ALA B 1 34 ? 18.25 6.82 -1.812 1 97.88 34 ALA B C 1
ATOM 2428 O O . ALA B 1 34 ? 17.094 7.164 -2.102 1 97.88 34 ALA B O 1
ATOM 2429 N N . ARG B 1 35 ? 19.156 6.652 -2.715 1 97.19 35 ARG B N 1
ATOM 2430 C CA . ARG B 1 35 ? 18.906 6.887 -4.133 1 97.19 35 ARG B CA 1
ATOM 2431 C C . ARG B 1 35 ? 17.859 5.902 -4.672 1 97.19 35 ARG B C 1
ATOM 2433 O O . ARG B 1 35 ? 16.969 6.289 -5.43 1 97.19 35 ARG B O 1
ATOM 2440 N N . GLY B 1 36 ? 18.031 4.672 -4.305 1 98 36 GLY B N 1
ATOM 2441 C CA . GLY B 1 36 ? 17.078 3.676 -4.766 1 98 36 GLY B CA 1
ATOM 2442 C C . GLY B 1 36 ? 15.648 3.975 -4.34 1 98 36 GLY B C 1
ATOM 2443 O O . GLY B 1 36 ? 14.719 3.83 -5.133 1 98 36 GLY B O 1
ATOM 2444 N N . LEU B 1 37 ? 15.484 4.375 -3.094 1 97.38 37 LEU B N 1
ATOM 2445 C CA . LEU B 1 37 ? 14.164 4.734 -2.594 1 97.38 37 LEU B CA 1
ATOM 2446 C C . LEU B 1 37 ? 13.602 5.938 -3.346 1 97.38 37 LEU B C 1
ATOM 2448 O O . LEU B 1 37 ? 12.414 5.977 -3.662 1 97.38 37 LEU B O 1
ATOM 2452 N N . ALA B 1 38 ? 14.438 6.898 -3.631 1 96.38 38 ALA B N 1
ATOM 2453 C CA . ALA B 1 38 ? 14.031 8.062 -4.41 1 96.38 38 ALA B CA 1
ATOM 2454 C C . ALA B 1 38 ? 13.602 7.664 -5.816 1 96.38 38 ALA B C 1
ATOM 2456 O O . ALA B 1 38 ? 12.617 8.188 -6.344 1 96.38 38 ALA B O 1
ATOM 2457 N N . VAL B 1 39 ? 14.32 6.738 -6.402 1 96.62 39 VAL B N 1
ATOM 2458 C CA . VAL B 1 39 ? 14.016 6.273 -7.754 1 96.62 39 VAL B CA 1
ATOM 2459 C C . VAL B 1 39 ? 12.656 5.578 -7.766 1 96.62 39 VAL B C 1
ATOM 2461 O O . VAL B 1 39 ? 11.844 5.809 -8.664 1 96.62 39 VAL B O 1
ATOM 2464 N N . ILE B 1 40 ? 12.375 4.73 -6.762 1 96 40 ILE B N 1
ATOM 2465 C CA . ILE B 1 40 ? 11.07 4.09 -6.656 1 96 40 ILE B CA 1
ATOM 2466 C C . ILE B 1 40 ? 9.977 5.152 -6.574 1 96 40 ILE B C 1
ATOM 2468 O O . ILE B 1 40 ? 8.961 5.062 -7.273 1 96 40 ILE B O 1
ATOM 2472 N N . SER B 1 41 ? 10.234 6.172 -5.844 1 92.81 41 SER B N 1
ATOM 2473 C CA . SER B 1 41 ? 9.242 7.207 -5.578 1 92.81 41 SER B CA 1
ATOM 2474 C C . SER B 1 41 ? 9.031 8.102 -6.797 1 92.81 41 SER B C 1
ATOM 2476 O O . SER B 1 41 ? 8.07 8.867 -6.852 1 92.81 41 SER B O 1
ATOM 2478 N N . ALA B 1 42 ? 9.93 8.031 -7.691 1 92.75 42 ALA B N 1
ATOM 2479 C CA . ALA B 1 42 ? 9.812 8.859 -8.891 1 92.75 42 ALA B CA 1
ATOM 2480 C C . ALA B 1 42 ? 8.648 8.398 -9.758 1 92.75 42 ALA B C 1
ATOM 2482 O O . ALA B 1 42 ? 8.133 9.164 -10.578 1 92.75 42 ALA B O 1
ATOM 2483 N N . PHE B 1 43 ? 8.344 7.098 -9.547 1 90.94 43 PHE B N 1
ATOM 2484 C CA . PHE B 1 43 ? 7.191 6.578 -10.281 1 90.94 43 PHE B CA 1
ATOM 2485 C C . PHE B 1 43 ? 5.887 7.031 -9.641 1 90.94 43 PHE B C 1
ATOM 2487 O O . PHE B 1 43 ? 5.699 6.879 -8.43 1 90.94 43 PHE B O 1
ATOM 2494 N N . GLN B 1 44 ? 5.07 7.754 -10.266 1 76.12 44 GLN B N 1
ATOM 2495 C CA . GLN B 1 44 ? 3.807 8.266 -9.742 1 76.12 44 GLN B CA 1
ATOM 2496 C C . GLN B 1 44 ? 2.779 8.438 -10.859 1 76.12 44 GLN B C 1
ATOM 2498 O O . GLN B 1 44 ? 3 7.996 -11.992 1 76.12 44 GLN B O 1
ATOM 2503 N N . GLU B 1 45 ? 1.788 9.203 -10.469 1 63.28 45 GLU B N 1
ATOM 2504 C CA . GLU B 1 45 ? 0.589 9.391 -11.281 1 63.28 45 GLU B CA 1
ATOM 2505 C C . GLU B 1 45 ? 0.948 9.711 -12.734 1 63.28 45 GLU B C 1
ATOM 2507 O O . GLU B 1 45 ? 1.774 10.586 -12.992 1 63.28 45 GLU B O 1
ATOM 2512 N N . ARG B 1 46 ? 0.287 9.008 -13.57 1 58.28 46 ARG B N 1
ATOM 2513 C CA . ARG B 1 46 ? 0.247 9.164 -15.023 1 58.28 46 ARG B CA 1
ATOM 2514 C C . ARG B 1 46 ? 1.623 8.93 -15.633 1 58.28 46 ARG B C 1
ATOM 2516 O O . ARG B 1 46 ? 1.864 9.289 -16.797 1 58.28 46 ARG B O 1
ATOM 2523 N N . LYS B 1 47 ? 2.484 8.469 -14.758 1 64.88 47 LYS B N 1
ATOM 2524 C CA . LYS B 1 47 ? 3.807 8.203 -15.312 1 64.88 47 LYS B CA 1
ATOM 2525 C C . LYS B 1 47 ? 4.254 6.777 -14.992 1 64.88 47 LYS B C 1
ATOM 2527 O O . LYS B 1 47 ? 5.121 6.57 -14.133 1 64.88 47 LYS B O 1
ATOM 2532 N N . ARG B 1 48 ? 3.756 5.922 -15.836 1 76.25 48 ARG B N 1
ATOM 2533 C CA . ARG B 1 48 ? 3.998 4.5 -15.625 1 76.25 48 ARG B CA 1
ATOM 2534 C C . ARG B 1 48 ? 5.348 4.082 -16.203 1 76.25 48 ARG B C 1
ATOM 2536 O O . ARG B 1 48 ? 6.086 3.322 -15.57 1 76.25 48 ARG B O 1
ATOM 2543 N N . HIS B 1 49 ? 5.59 4.605 -17.328 1 89.38 49 HIS B N 1
ATOM 2544 C CA . HIS B 1 49 ? 6.828 4.262 -18.016 1 89.38 49 HIS B CA 1
ATOM 2545 C C . HIS B 1 49 ? 7.77 5.457 -18.078 1 89.38 49 HIS B C 1
ATOM 2547 O O . HIS B 1 49 ? 7.438 6.484 -18.672 1 89.38 49 HIS B O 1
ATOM 2553 N N . LEU B 1 50 ? 8.883 5.301 -17.422 1 94.5 50 LEU B N 1
ATOM 2554 C CA . LEU B 1 50 ? 9.836 6.402 -17.375 1 94.5 50 LEU B CA 1
ATOM 2555 C C . LEU B 1 50 ? 11.18 5.973 -17.969 1 94.5 50 LEU B C 1
ATOM 2557 O O . LEU B 1 50 ? 11.617 4.832 -17.766 1 94.5 50 LEU B O 1
ATOM 2561 N N . THR B 1 51 ? 11.766 6.871 -18.609 1 96 51 THR B N 1
ATOM 2562 C CA . THR B 1 51 ? 13.148 6.668 -19.047 1 96 51 THR B CA 1
ATOM 2563 C C . THR B 1 51 ? 14.125 7.027 -17.938 1 96 51 THR B C 1
ATOM 2565 O O . THR B 1 51 ? 13.742 7.672 -16.953 1 96 51 THR B O 1
ATOM 2568 N N . ILE B 1 52 ? 15.32 6.594 -18.156 1 96.94 52 ILE B N 1
ATOM 2569 C CA . ILE B 1 52 ? 16.375 6.957 -17.219 1 96.94 52 ILE B CA 1
ATOM 2570 C C . ILE B 1 52 ? 16.516 8.477 -17.141 1 96.94 52 ILE B C 1
ATOM 2572 O O . ILE B 1 52 ? 16.656 9.047 -16.062 1 96.94 52 ILE B O 1
ATOM 2576 N N . ALA B 1 53 ? 16.391 9.125 -18.234 1 96.62 53 ALA B N 1
ATOM 2577 C CA . ALA B 1 53 ? 16.5 10.578 -18.312 1 96.62 53 ALA B CA 1
ATOM 2578 C C . ALA B 1 53 ? 15.398 11.258 -17.516 1 96.62 53 ALA B C 1
ATOM 2580 O O . ALA B 1 53 ? 15.648 12.203 -16.766 1 96.62 53 ALA B O 1
ATOM 2581 N N . GLN B 1 54 ? 14.242 10.805 -17.688 1 95 54 GLN B N 1
ATOM 2582 C CA . GLN B 1 54 ? 13.102 11.375 -16.969 1 95 54 GLN B CA 1
ATOM 2583 C C . GLN B 1 54 ? 13.227 11.172 -15.469 1 95 54 GLN B C 1
ATOM 2585 O O . GLN B 1 54 ? 12.953 12.086 -14.688 1 95 54 GLN B O 1
ATOM 2590 N N . ILE B 1 55 ? 13.68 9.992 -15.055 1 95.75 55 ILE B N 1
ATOM 2591 C CA . ILE B 1 55 ? 13.859 9.719 -13.633 1 95.75 55 ILE B CA 1
ATOM 2592 C C . ILE B 1 55 ? 14.969 10.602 -13.078 1 95.75 55 ILE B C 1
ATOM 2594 O O . ILE B 1 55 ? 14.836 11.172 -11.992 1 95.75 55 ILE B O 1
ATOM 2598 N N . SER B 1 56 ? 16.031 10.719 -13.852 1 97 56 SER B N 1
ATOM 2599 C CA . SER B 1 56 ? 17.141 11.578 -13.453 1 97 56 SER B CA 1
ATOM 2600 C C . SER B 1 56 ? 16.672 13.023 -13.266 1 97 56 SER B C 1
ATOM 2602 O O . SER B 1 56 ? 17.016 13.672 -12.273 1 97 56 SER B O 1
ATOM 2604 N N . HIS B 1 57 ? 15.922 13.469 -14.125 1 94.62 57 HIS B N 1
ATOM 2605 C CA . HIS B 1 57 ? 15.406 14.836 -14.062 1 94.62 57 HIS B CA 1
ATOM 2606 C C . HIS B 1 57 ? 14.516 15.031 -12.844 1 94.62 57 HIS B C 1
ATOM 2608 O O . HIS B 1 57 ? 14.672 16.016 -12.109 1 94.62 57 HIS B O 1
ATOM 2614 N N . ARG B 1 58 ? 13.688 14.117 -12.531 1 91.25 58 ARG B N 1
ATOM 2615 C CA . ARG B 1 58 ? 12.711 14.227 -11.453 1 91.25 58 ARG B CA 1
ATOM 2616 C C . ARG B 1 58 ? 13.391 14.125 -10.094 1 91.25 58 ARG B C 1
ATOM 2618 O O . ARG B 1 58 ? 12.938 14.742 -9.125 1 91.25 58 ARG B O 1
ATOM 2625 N N . THR B 1 59 ? 14.391 13.359 -10.023 1 94.12 59 THR B N 1
ATOM 2626 C CA . THR B 1 59 ? 15.023 13.102 -8.734 1 94.12 59 THR B CA 1
ATOM 2627 C C . THR B 1 59 ? 16.281 13.953 -8.57 1 94.12 59 THR B C 1
ATOM 2629 O O . THR B 1 59 ? 16.812 14.078 -7.461 1 94.12 59 THR B O 1
ATOM 2632 N N . GLU B 1 60 ? 16.812 14.414 -9.727 1 95.88 60 GLU B N 1
ATOM 2633 C CA . GLU B 1 60 ? 18.094 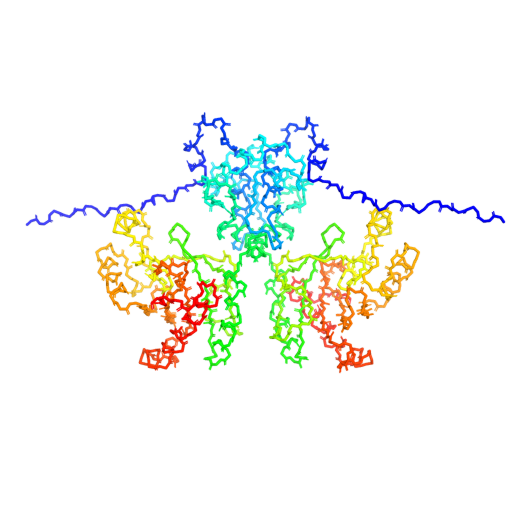15.133 -9.805 1 95.88 60 GLU B CA 1
ATOM 2634 C C . GLU B 1 60 ? 19.266 14.227 -9.445 1 95.88 60 GLU B C 1
ATOM 2636 O O . GLU B 1 60 ? 20.312 14.703 -9.031 1 95.88 60 GLU B O 1
ATOM 2641 N N . ILE B 1 61 ? 19.047 12.961 -9.484 1 96.69 61 ILE B N 1
ATOM 2642 C CA . ILE B 1 61 ? 20.094 11.961 -9.336 1 96.69 61 ILE B CA 1
ATOM 2643 C C . ILE B 1 61 ? 20.75 11.688 -10.695 1 96.69 61 ILE B C 1
ATOM 2645 O O . ILE B 1 61 ? 20.047 11.523 -11.695 1 96.69 61 ILE B O 1
ATOM 2649 N N . PRO B 1 62 ? 22.094 11.672 -10.734 1 97.19 62 PRO B N 1
ATOM 2650 C CA . PRO B 1 62 ? 22.766 11.469 -12.016 1 97.19 62 PRO B CA 1
ATOM 2651 C C . PRO B 1 62 ? 22.328 10.188 -12.719 1 97.19 62 PRO B C 1
ATOM 2653 O O . PRO B 1 62 ? 22.078 9.172 -12.062 1 97.19 62 PRO B O 1
ATOM 2656 N N . ARG B 1 63 ? 22.391 10.234 -14.031 1 97.62 63 ARG B N 1
ATOM 2657 C CA . ARG B 1 63 ? 21.891 9.141 -14.867 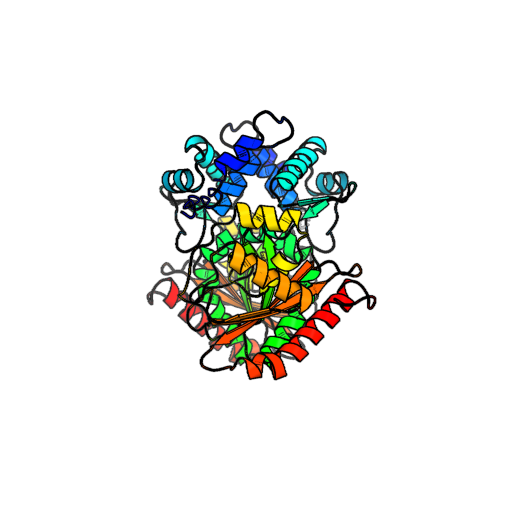1 97.62 63 ARG B CA 1
ATOM 2658 C C . ARG B 1 63 ? 22.609 7.836 -14.547 1 97.62 63 ARG B C 1
ATOM 2660 O O . ARG B 1 63 ? 21.984 6.77 -14.508 1 97.62 63 ARG B O 1
ATOM 2667 N N . ALA B 1 64 ? 23.859 7.926 -14.336 1 97.75 64 ALA B N 1
ATOM 2668 C CA . ALA B 1 64 ? 24.641 6.719 -14.047 1 97.75 64 ALA B CA 1
ATOM 2669 C C . ALA B 1 64 ? 24.141 6.035 -12.781 1 97.75 64 ALA B C 1
ATOM 2671 O O . ALA B 1 64 ? 24.016 4.809 -12.734 1 97.75 64 ALA B O 1
ATOM 2672 N N . ALA B 1 65 ? 23.828 6.797 -11.773 1 97.38 65 ALA B N 1
ATOM 2673 C CA . ALA B 1 65 ? 23.328 6.258 -10.516 1 97.38 65 ALA B CA 1
ATOM 2674 C C . ALA B 1 65 ? 21.906 5.715 -10.68 1 97.38 65 ALA B C 1
ATOM 2676 O O . ALA B 1 65 ? 21.562 4.664 -10.133 1 97.38 65 ALA B O 1
ATOM 2677 N N . VAL B 1 66 ? 21.078 6.43 -11.43 1 98.12 66 VAL B N 1
ATOM 2678 C CA . VAL B 1 66 ? 19.734 5.969 -11.719 1 98.12 66 VAL B CA 1
ATOM 2679 C C . VAL B 1 66 ? 19.781 4.605 -12.406 1 98.12 66 VAL B C 1
ATOM 2681 O O . VAL B 1 66 ? 19.031 3.695 -12.055 1 98.12 66 VAL B O 1
ATOM 2684 N N . ARG B 1 67 ? 20.656 4.48 -13.328 1 98 67 ARG B N 1
ATOM 2685 C CA . ARG B 1 67 ? 20.797 3.227 -14.062 1 98 67 ARG B CA 1
ATOM 2686 C C . ARG B 1 67 ? 21.141 2.074 -13.125 1 98 67 ARG B C 1
ATOM 2688 O O . ARG B 1 67 ? 20.594 0.977 -13.258 1 98 67 ARG B O 1
ATOM 2695 N N . ARG B 1 68 ? 22 2.297 -12.211 1 98.19 68 ARG B N 1
ATOM 2696 C CA . ARG B 1 68 ? 22.391 1.247 -11.273 1 98.19 68 ARG B CA 1
ATOM 2697 C C . ARG B 1 68 ? 21.25 0.914 -10.32 1 98.19 68 ARG B C 1
ATOM 2699 O O . ARG B 1 68 ? 21.062 -0.25 -9.961 1 98.19 68 ARG B O 1
ATOM 2706 N N . CYS B 1 69 ? 20.547 1.93 -9.898 1 98.31 69 CYS B N 1
ATOM 2707 C CA . CYS B 1 69 ? 19.344 1.687 -9.094 1 98.31 69 CYS B CA 1
ATOM 2708 C C . CYS B 1 69 ? 18.359 0.787 -9.836 1 98.31 69 CYS B C 1
ATOM 2710 O O . CYS B 1 69 ? 17.906 -0.221 -9.289 1 98.31 69 CYS B O 1
ATOM 2712 N N . LEU B 1 70 ? 18.125 1.158 -11.062 1 98.25 70 LEU B N 1
ATOM 2713 C CA . LEU B 1 70 ? 17.156 0.427 -11.859 1 98.25 70 LEU B CA 1
ATOM 2714 C C . LEU B 1 70 ? 17.625 -0.994 -12.141 1 98.25 70 LEU B C 1
ATOM 2716 O O . LEU B 1 70 ? 16.828 -1.937 -12.117 1 98.25 70 LEU B O 1
ATOM 2720 N N . TYR B 1 71 ? 18.891 -1.105 -12.445 1 98.19 71 TYR B N 1
ATOM 2721 C CA . TYR B 1 71 ? 19.469 -2.434 -12.641 1 98.19 71 TYR B CA 1
ATOM 2722 C C . TYR B 1 71 ? 19.234 -3.314 -11.422 1 98.19 71 TYR B C 1
ATOM 2724 O O . TYR B 1 71 ? 18.797 -4.461 -11.547 1 98.19 71 TYR B O 1
ATOM 2732 N N . THR B 1 72 ? 19.5 -2.82 -10.266 1 98 72 THR B N 1
ATOM 2733 C CA . THR B 1 72 ? 19.328 -3.555 -9.023 1 98 72 THR B CA 1
ATOM 2734 C C . THR B 1 72 ? 17.859 -3.906 -8.797 1 98 72 THR B C 1
ATOM 2736 O O . THR B 1 72 ? 17.531 -5.047 -8.469 1 98 72 THR B O 1
ATOM 2739 N N . LEU B 1 73 ? 16.969 -2.957 -9.008 1 97.81 73 LEU B N 1
ATOM 2740 C CA . LEU B 1 73 ? 15.531 -3.172 -8.844 1 97.81 73 LEU B CA 1
ATOM 2741 C C . LEU B 1 73 ? 15.023 -4.23 -9.82 1 97.81 73 LEU B C 1
ATOM 2743 O O . LEU B 1 73 ? 14.141 -5.02 -9.484 1 97.81 73 LEU B O 1
ATOM 2747 N N . LEU B 1 74 ? 15.602 -4.211 -11.031 1 97.12 74 LEU B N 1
ATOM 2748 C CA . LEU B 1 74 ? 15.266 -5.219 -12.039 1 97.12 74 LEU B CA 1
ATOM 2749 C C . LEU B 1 74 ? 15.648 -6.613 -11.555 1 97.12 74 LEU B C 1
ATOM 2751 O O . LEU B 1 74 ? 14.828 -7.531 -11.578 1 97.12 74 LEU B O 1
ATOM 2755 N N . GLN B 1 75 ? 16.797 -6.746 -11.078 1 95.75 75 GLN B N 1
ATOM 2756 C CA . GLN B 1 75 ? 17.312 -8.039 -10.648 1 95.75 75 GLN B CA 1
ATOM 2757 C C . GLN B 1 75 ? 16.531 -8.57 -9.445 1 95.75 75 GLN B C 1
ATOM 2759 O O . GLN B 1 75 ? 16.359 -9.789 -9.305 1 95.75 75 GLN B O 1
ATOM 2764 N N . LEU B 1 76 ? 16.016 -7.656 -8.688 1 95.19 76 LEU B N 1
ATOM 2765 C CA . LEU B 1 76 ? 15.336 -8.062 -7.465 1 95.19 76 LEU B CA 1
ATOM 2766 C C . LEU B 1 76 ? 13.836 -8.242 -7.707 1 95.19 76 LEU B C 1
ATOM 2768 O O . LEU B 1 76 ? 13.102 -8.617 -6.797 1 95.19 76 LEU B O 1
ATOM 2772 N N . GLY B 1 77 ? 13.32 -7.895 -8.836 1 93.81 77 GLY B N 1
ATOM 2773 C CA . GLY B 1 77 ? 11.93 -8.133 -9.195 1 93.81 77 GLY B CA 1
ATOM 2774 C C . GLY B 1 77 ? 11.016 -6.973 -8.844 1 93.81 77 GLY B C 1
ATOM 2775 O O . GLY B 1 77 ? 9.797 -7.141 -8.766 1 93.81 77 GLY B O 1
ATOM 2776 N N . TYR B 1 78 ? 11.586 -5.75 -8.633 1 96.06 78 TYR B N 1
ATOM 2777 C CA . TYR B 1 78 ? 10.781 -4.586 -8.266 1 96.06 78 TYR B CA 1
ATOM 2778 C C . TYR B 1 78 ? 10.43 -3.76 -9.5 1 96.06 78 TYR B C 1
ATOM 2780 O O . TYR B 1 78 ? 9.523 -2.924 -9.453 1 96.06 78 TYR B O 1
ATOM 2788 N N . ALA B 1 79 ? 11.188 -3.963 -10.57 1 95.62 79 ALA B N 1
ATOM 2789 C CA . ALA B 1 79 ? 10.984 -3.184 -11.789 1 95.62 79 ALA B CA 1
ATOM 2790 C C . ALA B 1 79 ? 11.156 -4.051 -13.031 1 95.62 79 ALA B C 1
ATOM 2792 O O . ALA B 1 79 ? 11.656 -5.18 -12.945 1 95.62 79 ALA B O 1
ATOM 2793 N N . THR B 1 80 ? 10.641 -3.557 -14.117 1 94.19 80 THR B N 1
ATOM 2794 C CA . THR B 1 80 ? 10.836 -4.172 -15.422 1 94.19 80 THR B CA 1
ATOM 2795 C C . THR B 1 80 ? 11.102 -3.111 -16.484 1 94.19 80 THR B C 1
ATOM 2797 O O . THR B 1 80 ? 11.047 -1.913 -16.203 1 94.19 80 THR B O 1
ATOM 2800 N N . THR B 1 81 ? 11.555 -3.52 -17.656 1 95.56 81 THR B N 1
ATOM 2801 C CA . THR B 1 81 ? 11.867 -2.602 -18.734 1 95.56 81 THR B CA 1
ATOM 2802 C C . THR B 1 81 ? 11.523 -3.227 -20.094 1 95.56 81 THR B C 1
ATOM 2804 O O . THR B 1 81 ? 11.523 -4.453 -20.234 1 95.56 81 THR B O 1
ATOM 2807 N N . ASP B 1 82 ? 11.156 -2.424 -21.031 1 92 82 ASP B N 1
ATOM 2808 C CA . ASP B 1 82 ? 11 -2.869 -22.406 1 92 82 ASP B CA 1
ATOM 2809 C C . ASP B 1 82 ? 12.227 -2.5 -23.25 1 92 82 ASP B C 1
ATOM 2811 O O . ASP B 1 82 ? 12.18 -2.555 -24.484 1 92 82 ASP B O 1
ATOM 2815 N N . GLY B 1 83 ? 13.297 -2.109 -22.547 1 92.56 83 GLY B N 1
ATOM 2816 C CA . GLY B 1 83 ? 14.508 -1.68 -23.219 1 92.56 83 GLY B CA 1
ATOM 2817 C C . GLY B 1 83 ? 14.703 -0.175 -23.219 1 92.56 83 GLY B C 1
ATOM 2818 O O . GLY B 1 83 ? 15.828 0.314 -23.094 1 92.56 83 GLY B O 1
ATOM 2819 N N . ASN B 1 84 ? 13.578 0.586 -23.281 1 92.88 84 ASN B N 1
ATOM 2820 C CA . ASN B 1 84 ? 13.648 2.043 -23.344 1 92.88 84 ASN B CA 1
ATOM 2821 C C . ASN B 1 84 ? 13.078 2.678 -22.078 1 92.88 84 ASN B C 1
ATOM 2823 O O . ASN B 1 84 ? 13.586 3.691 -21.594 1 92.88 84 ASN B O 1
ATOM 2827 N N . THR B 1 85 ? 12.047 2.125 -21.625 1 95.5 85 THR B N 1
ATOM 2828 C CA . THR B 1 85 ? 11.383 2.666 -20.438 1 95.5 85 THR B CA 1
ATOM 2829 C C . THR B 1 85 ? 11.336 1.627 -19.328 1 95.5 85 THR B C 1
ATOM 2831 O O . THR B 1 85 ? 11.523 0.434 -19.578 1 95.5 85 THR B O 1
ATOM 2834 N N . TYR B 1 86 ? 11.18 2.174 -18.172 1 95.62 86 TYR B N 1
ATOM 2835 C CA . TYR B 1 86 ? 11.094 1.348 -16.969 1 95.62 86 TYR B CA 1
ATOM 2836 C C . TYR B 1 86 ? 9.75 1.528 -16.281 1 95.62 86 TYR B C 1
ATOM 2838 O O . TYR B 1 86 ? 9.141 2.6 -16.344 1 95.62 86 TYR B O 1
ATOM 2846 N N . SER B 1 87 ? 9.25 0.44 -15.641 1 94.19 87 SER B N 1
ATOM 2847 C CA . SER B 1 87 ? 8.047 0.482 -14.82 1 94.19 87 SER B CA 1
ATOM 2848 C C . SER B 1 87 ? 8.188 -0.4 -13.586 1 94.19 87 SER B C 1
ATOM 2850 O O . SER B 1 87 ? 9.031 -1.3 -13.555 1 94.19 87 SER B O 1
ATOM 2852 N N . LEU B 1 88 ? 7.387 -0.076 -12.609 1 93.25 88 LEU B N 1
ATOM 2853 C CA . LEU B 1 88 ? 7.434 -0.849 -11.375 1 93.25 88 LEU B CA 1
ATOM 2854 C C . LEU B 1 88 ? 6.605 -2.125 -11.5 1 93.25 88 LEU B C 1
ATOM 2856 O O . LEU B 1 88 ? 5.633 -2.166 -12.258 1 93.25 88 LEU B O 1
ATOM 2860 N N . LEU B 1 89 ? 7.016 -3.15 -10.773 1 92.19 89 LEU B N 1
ATOM 2861 C CA . LEU B 1 89 ? 6.273 -4.402 -10.672 1 92.19 89 LEU B CA 1
ATOM 2862 C C . LEU B 1 89 ? 5.551 -4.504 -9.336 1 92.19 89 LEU B C 1
ATOM 2864 O O . LEU B 1 89 ? 5.867 -3.771 -8.398 1 92.19 89 LEU B O 1
ATOM 2868 N N . PRO B 1 90 ? 4.574 -5.418 -9.172 1 91.56 90 PRO B N 1
ATOM 2869 C CA . PRO B 1 90 ? 3.715 -5.496 -7.988 1 91.56 90 PRO B CA 1
ATOM 2870 C C . PRO B 1 90 ? 4.5 -5.746 -6.703 1 91.56 90 PRO B C 1
ATOM 2872 O O . PRO B 1 90 ? 4.059 -5.355 -5.621 1 91.56 90 PRO B O 1
ATOM 2875 N N . LYS B 1 91 ? 5.605 -6.301 -6.824 1 93.25 91 LYS B N 1
ATOM 2876 C CA . LYS B 1 91 ? 6.398 -6.605 -5.637 1 93.25 91 LYS B CA 1
ATOM 2877 C C . LYS B 1 91 ? 6.633 -5.355 -4.797 1 93.25 91 LYS B C 1
ATOM 2879 O O . LYS B 1 91 ? 6.84 -5.445 -3.584 1 93.25 91 LYS B O 1
ATOM 2884 N N . VAL B 1 92 ? 6.617 -4.16 -5.391 1 94.12 92 VAL B N 1
ATOM 2885 C CA . VAL B 1 92 ? 6.805 -2.895 -4.684 1 94.12 92 VAL B CA 1
ATOM 2886 C C . VAL B 1 92 ? 5.73 -2.736 -3.611 1 94.12 92 VAL B C 1
ATOM 2888 O O . VAL B 1 92 ? 5.965 -2.109 -2.576 1 94.12 92 VAL B O 1
ATOM 2891 N N . LEU B 1 93 ? 4.605 -3.359 -3.826 1 92.62 93 LEU B N 1
ATOM 2892 C CA . LEU B 1 93 ? 3.5 -3.26 -2.879 1 92.62 93 LEU B CA 1
ATOM 2893 C C . LEU B 1 93 ? 3.877 -3.877 -1.536 1 92.62 93 LEU B C 1
ATOM 2895 O O . LEU B 1 93 ? 3.379 -3.455 -0.491 1 92.62 93 LEU B O 1
ATOM 2899 N N . THR B 1 94 ? 4.766 -4.824 -1.577 1 91.94 94 THR B N 1
ATOM 2900 C CA . THR B 1 94 ? 5.16 -5.512 -0.352 1 91.94 94 THR B CA 1
ATOM 2901 C C . THR B 1 94 ? 5.883 -4.559 0.594 1 91.94 94 THR B C 1
ATOM 2903 O O . THR B 1 94 ? 5.836 -4.73 1.814 1 91.94 94 THR B O 1
ATOM 2906 N N . LEU B 1 95 ? 6.5 -3.547 0.057 1 93.44 95 LEU B N 1
ATOM 2907 C CA . LEU B 1 95 ? 7.184 -2.566 0.894 1 93.44 95 LEU B CA 1
ATOM 2908 C C . LEU B 1 95 ? 6.184 -1.771 1.727 1 93.44 95 LEU B C 1
ATOM 2910 O O . LEU B 1 95 ? 6.383 -1.58 2.928 1 93.44 95 LEU B O 1
ATOM 2914 N N . GLY B 1 96 ? 5.164 -1.304 1.103 1 91.69 96 GLY B N 1
ATOM 2915 C CA . GLY B 1 96 ? 4.109 -0.628 1.84 1 91.69 96 GLY B CA 1
ATOM 2916 C C . GLY B 1 96 ? 3.393 -1.536 2.822 1 91.69 96 GLY B C 1
ATOM 2917 O O . GLY B 1 96 ? 3.043 -1.112 3.926 1 91.69 96 GLY B O 1
ATOM 2918 N N . HIS B 1 97 ? 3.248 -2.713 2.424 1 89.81 97 HIS B N 1
ATOM 2919 C CA . HIS B 1 97 ? 2.555 -3.688 3.26 1 89.81 97 HIS B CA 1
ATOM 2920 C C . HIS B 1 97 ? 3.334 -3.973 4.539 1 89.81 97 HIS B C 1
ATOM 2922 O O . HIS B 1 97 ? 2.742 -4.273 5.578 1 89.81 97 HIS B O 1
ATOM 2928 N N . ALA B 1 98 ? 4.605 -3.922 4.449 1 89.88 98 ALA B N 1
ATOM 2929 C CA . ALA B 1 98 ? 5.434 -4.121 5.637 1 89.88 98 ALA B CA 1
ATOM 2930 C C . ALA B 1 98 ? 5.012 -3.178 6.762 1 89.88 98 ALA B C 1
ATOM 2932 O O . ALA B 1 98 ? 4.941 -3.582 7.926 1 89.88 98 ALA B O 1
ATOM 2933 N N . TYR B 1 99 ? 4.691 -1.991 6.387 1 88.94 99 TYR B N 1
ATOM 2934 C CA . TYR B 1 99 ? 4.195 -1.022 7.355 1 88.94 99 TYR B CA 1
ATOM 2935 C C . TYR B 1 99 ? 2.789 -1.389 7.82 1 88.94 99 TYR B C 1
ATOM 2937 O O . TYR B 1 99 ? 2.523 -1.455 9.023 1 88.94 99 TYR B O 1
ATOM 2945 N N . LEU B 1 100 ? 1.886 -1.634 6.93 1 84.94 100 LEU B N 1
ATOM 2946 C CA . LEU B 1 100 ? 0.477 -1.855 7.234 1 84.94 100 LEU B CA 1
ATOM 2947 C C . LEU B 1 100 ? 0.302 -3.072 8.141 1 84.94 100 LEU B C 1
ATOM 2949 O O . LEU B 1 100 ? -0.519 -3.055 9.055 1 84.94 100 LEU B O 1
ATOM 2953 N N . SER B 1 101 ? 1.019 -4.027 7.824 1 80.75 101 SER B N 1
ATOM 2954 C CA . SER B 1 101 ? 0.858 -5.277 8.562 1 80.75 101 SER B CA 1
ATOM 2955 C C . SER B 1 101 ? 1.506 -5.195 9.938 1 80.75 101 SER B C 1
ATOM 2957 O O . SER B 1 101 ? 1.249 -6.035 10.805 1 80.75 101 SER B O 1
ATOM 2959 N N . SER B 1 102 ? 2.303 -4.199 10.125 1 79.06 102 SER B N 1
ATOM 2960 C CA . SER B 1 102 ? 3.025 -4.113 11.383 1 79.06 102 SER B CA 1
ATOM 2961 C C . SER B 1 102 ? 2.479 -2.988 12.258 1 79.06 102 SER B C 1
ATOM 2963 O O . SER B 1 102 ? 2.879 -2.842 13.414 1 79.06 102 SER B O 1
ATOM 2965 N N . THR B 1 103 ? 1.579 -2.191 11.75 1 76.69 103 THR B N 1
ATOM 2966 C CA . THR B 1 103 ? 1.101 -1.061 12.539 1 76.69 103 THR B CA 1
ATOM 2967 C C . THR B 1 103 ? -0.389 -1.202 12.836 1 76.69 103 THR B C 1
ATOM 2969 O O . THR B 1 103 ? -1.217 -1.164 11.922 1 76.69 103 THR B O 1
ATOM 2972 N N . PRO B 1 104 ? -0.716 -1.143 14.016 1 76 104 PRO B N 1
ATOM 2973 C CA . PRO B 1 104 ? -2.088 -1.388 14.469 1 76 104 PRO B CA 1
ATOM 2974 C C . PRO B 1 104 ? -3.039 -0.247 14.117 1 76 104 PRO B C 1
ATOM 2976 O O . PRO B 1 104 ? -4.242 -0.467 13.961 1 76 104 PRO B O 1
ATOM 2979 N N . LEU B 1 105 ? -2.48 0.956 13.945 1 84.81 105 LEU B N 1
ATOM 2980 C CA . LEU B 1 105 ? -3.365 2.104 13.781 1 84.81 105 LEU B CA 1
ATOM 2981 C C . LEU B 1 105 ? -4.191 1.977 12.508 1 84.81 105 LEU B C 1
ATOM 2983 O O . LEU B 1 105 ? -5.414 2.121 12.539 1 84.81 105 LEU B O 1
ATOM 2987 N N . ALA B 1 106 ? -3.531 1.681 11.414 1 85.69 106 ALA B N 1
ATOM 2988 C CA . ALA B 1 106 ? -4.223 1.556 10.133 1 85.69 106 ALA B CA 1
ATOM 2989 C C . ALA B 1 106 ? -5.227 0.406 10.164 1 85.69 106 ALA B C 1
ATOM 2991 O O . ALA B 1 106 ? -6.375 0.564 9.742 1 85.69 106 ALA B O 1
ATOM 2992 N N . VAL B 1 107 ? -4.84 -0.671 10.719 1 80.94 107 VAL B N 1
ATOM 2993 C CA . VAL B 1 107 ? -5.664 -1.876 10.758 1 80.94 107 VAL B CA 1
ATOM 2994 C C . VAL B 1 107 ? -6.844 -1.663 11.703 1 80.94 107 VAL B C 1
ATOM 2996 O O . VAL B 1 107 ? -7.98 -1.995 11.367 1 80.94 107 VAL B O 1
ATOM 2999 N N . ALA B 1 108 ? -6.586 -1.058 12.773 1 86.19 108 ALA B N 1
ATOM 3000 C CA . ALA B 1 108 ? -7.621 -0.84 13.781 1 86.19 108 ALA B CA 1
ATOM 3001 C C . ALA B 1 108 ? -8.633 0.206 13.312 1 86.19 108 ALA B C 1
ATOM 3003 O O . ALA B 1 108 ? -9.805 0.156 13.688 1 86.19 108 ALA B O 1
ATOM 3004 N N . ALA B 1 109 ? -8.195 1.104 12.516 1 92.06 109 ALA B N 1
ATOM 3005 C CA . ALA B 1 109 ? -9.047 2.223 12.117 1 92.06 109 ALA B CA 1
ATOM 3006 C C . ALA B 1 109 ? -10.039 1.8 11.039 1 92.06 109 ALA B C 1
ATOM 3008 O O . ALA B 1 109 ? -11.102 2.404 10.891 1 92.06 109 ALA B O 1
ATOM 3009 N N . GLN B 1 110 ? -9.711 0.746 10.305 1 89.19 110 GLN B N 1
ATOM 3010 C CA . GLN B 1 110 ? -10.438 0.415 9.086 1 89.19 110 GLN B CA 1
ATOM 3011 C C . GLN B 1 110 ? -11.898 0.103 9.383 1 89.19 110 GLN B C 1
ATOM 3013 O O . GLN B 1 110 ? -12.797 0.626 8.727 1 89.19 110 GLN B O 1
ATOM 3018 N N . PRO B 1 111 ? -12.219 -0.648 10.453 1 88.19 111 PRO B N 1
ATOM 3019 C CA . PRO B 1 111 ? -13.625 -0.912 10.758 1 88.19 111 PRO B CA 1
ATOM 3020 C C . PRO B 1 111 ? -14.398 0.352 11.133 1 88.19 111 PRO B C 1
ATOM 3022 O O . PRO B 1 111 ? -15.586 0.463 10.836 1 88.19 111 PRO B O 1
ATOM 3025 N N . PHE B 1 112 ? -13.758 1.236 11.789 1 94.12 112 PHE B N 1
ATOM 3026 C CA . PHE B 1 112 ? -14.406 2.494 12.148 1 94.12 112 PHE B CA 1
ATOM 3027 C C . PHE B 1 112 ? -14.711 3.32 10.906 1 94.12 112 PHE B C 1
ATOM 3029 O O . PHE B 1 112 ? -15.797 3.885 10.781 1 94.12 112 PHE B O 1
ATOM 3036 N N . LEU B 1 113 ? -13.758 3.332 10 1 94.56 113 LEU B N 1
ATOM 3037 C CA . LEU B 1 113 ? -13.961 4.066 8.758 1 94.56 113 LEU B CA 1
ATOM 3038 C C . LEU B 1 113 ? -15.078 3.443 7.934 1 94.56 113 LEU B C 1
ATOM 3040 O O . LEU B 1 113 ? -15.906 4.156 7.363 1 94.56 113 LEU B O 1
ATOM 3044 N N . ASP B 1 114 ? -15.141 2.18 7.906 1 89.25 114 ASP B N 1
ATOM 3045 C CA . ASP B 1 114 ? -16.172 1.469 7.156 1 89.25 114 ASP B CA 1
ATOM 3046 C C . ASP B 1 114 ? -17.562 1.768 7.715 1 89.25 114 ASP B C 1
ATOM 3048 O O . ASP B 1 114 ? -18.484 2.066 6.961 1 89.25 114 ASP B O 1
ATOM 3052 N N . ARG B 1 115 ? -17.672 1.686 8.969 1 92.38 115 ARG B N 1
ATOM 3053 C CA . ARG B 1 115 ? -18.953 1.95 9.625 1 92.38 115 ARG B CA 1
ATOM 3054 C C . ARG B 1 115 ? -19.406 3.383 9.375 1 92.38 115 ARG B C 1
ATOM 3056 O O . ARG B 1 115 ? -20.562 3.621 9.055 1 92.38 115 ARG B O 1
ATOM 3063 N N . LEU B 1 116 ? -18.5 4.301 9.539 1 95.44 116 LEU B N 1
ATOM 3064 C CA . LEU B 1 116 ? -18.828 5.707 9.305 1 95.44 116 LEU B CA 1
ATOM 3065 C C . LEU B 1 116 ? -19.25 5.93 7.855 1 95.44 116 LEU B C 1
ATOM 3067 O O . LEU B 1 116 ? -20.234 6.637 7.598 1 95.44 116 LEU B O 1
ATOM 3071 N N . SER B 1 117 ? -18.469 5.355 6.934 1 92.75 117 SER B N 1
ATOM 3072 C CA . SER B 1 117 ? -18.781 5.5 5.512 1 92.75 117 SER B CA 1
ATOM 3073 C C . SER B 1 117 ? -20.156 4.934 5.184 1 92.75 117 SER B C 1
ATOM 3075 O O . SER B 1 117 ? -20.906 5.535 4.418 1 92.75 117 SER B O 1
ATOM 3077 N N . GLU B 1 118 ? -20.453 3.822 5.754 1 87.56 118 GLU B N 1
ATOM 3078 C CA . GLU B 1 118 ? -21.75 3.193 5.547 1 87.56 118 GLU B CA 1
ATOM 3079 C C . GLU B 1 118 ? -22.875 4.055 6.113 1 87.56 118 GLU B C 1
ATOM 3081 O O . GLU B 1 118 ? -23.922 4.211 5.484 1 87.56 118 GLU B O 1
ATOM 3086 N N . GLN B 1 119 ? -22.672 4.57 7.262 1 92.81 119 GLN B N 1
ATOM 3087 C CA . GLN B 1 119 ? -23.672 5.352 7.969 1 92.81 119 GLN B CA 1
ATOM 3088 C C . GLN B 1 119 ? -23.906 6.699 7.281 1 92.81 119 GLN B C 1
ATOM 3090 O O . GLN B 1 119 ? -25.047 7.172 7.191 1 92.81 119 GLN B O 1
ATOM 3095 N N . LEU B 1 120 ? -22.828 7.289 6.816 1 93.81 120 LEU B N 1
ATOM 3096 C CA . LEU B 1 120 ? -22.906 8.656 6.301 1 93.81 120 LEU B CA 1
ATOM 3097 C C . LEU B 1 120 ? -22.984 8.656 4.781 1 93.81 120 LEU B C 1
ATOM 3099 O O . LEU B 1 120 ? -23.297 9.688 4.172 1 93.81 120 LEU B O 1
ATOM 3103 N N . HIS B 1 121 ? -22.641 7.535 4.195 1 90.12 121 HIS B N 1
ATOM 3104 C CA . HIS B 1 121 ? -22.594 7.391 2.744 1 90.12 121 HIS B CA 1
ATOM 3105 C C . HIS B 1 121 ? -21.609 8.375 2.125 1 90.12 121 HIS B C 1
ATOM 3107 O O . HIS B 1 121 ? -21.922 9.023 1.124 1 90.12 121 HIS B O 1
ATOM 3113 N N . GLN B 1 122 ? -20.531 8.555 2.834 1 92.19 122 GLN B N 1
ATOM 3114 C CA . GLN B 1 122 ? -19.438 9.414 2.418 1 92.19 122 GLN B CA 1
ATOM 3115 C C . GLN B 1 122 ? -18.094 8.703 2.555 1 92.19 122 GLN B C 1
ATOM 3117 O O . GLN B 1 122 ? -17.984 7.73 3.305 1 92.19 122 GLN B O 1
ATOM 3122 N N . ALA B 1 123 ? -17.109 9.203 1.815 1 91.56 123 ALA B N 1
ATOM 3123 C CA . ALA B 1 123 ? -15.758 8.688 1.988 1 91.56 123 ALA B CA 1
ATOM 3124 C C . ALA B 1 123 ? -15.164 9.133 3.326 1 91.56 123 ALA B C 1
ATOM 3126 O O . ALA B 1 123 ? -15.367 10.273 3.752 1 91.56 123 ALA B O 1
ATOM 3127 N N . CYS B 1 124 ? -14.539 8.227 3.973 1 95.19 124 CYS B N 1
ATOM 3128 C CA . CYS B 1 124 ? -13.844 8.492 5.227 1 95.19 124 CYS B CA 1
ATOM 3129 C C . CYS B 1 124 ? -12.391 8.031 5.152 1 95.19 124 CYS B C 1
ATOM 3131 O O . CYS B 1 124 ? -12.094 6.988 4.57 1 95.19 124 CYS B O 1
ATOM 3133 N N . ASN B 1 125 ? -11.516 8.836 5.719 1 96 125 ASN B N 1
ATOM 3134 C CA . ASN B 1 125 ? -10.086 8.562 5.605 1 96 125 ASN B CA 1
ATOM 3135 C C . ASN B 1 125 ? -9.359 8.797 6.926 1 96 125 ASN B C 1
ATOM 3137 O O . ASN B 1 125 ? -9.898 9.438 7.832 1 96 125 ASN B O 1
ATOM 3141 N N . LEU B 1 126 ? -8.219 8.234 7.023 1 96.62 126 LEU B N 1
ATOM 3142 C CA . LEU B 1 126 ? -7.246 8.445 8.094 1 96.62 126 LEU B CA 1
ATOM 3143 C C . LEU B 1 126 ? -5.883 8.82 7.52 1 96.62 126 LEU B C 1
ATOM 3145 O O . LEU B 1 126 ? -5.418 8.195 6.559 1 96.62 126 LEU B O 1
ATOM 3149 N N . ALA B 1 127 ? -5.309 9.836 8.102 1 97.12 127 ALA B N 1
ATOM 3150 C CA . ALA B 1 127 ? -4.031 10.297 7.559 1 97.12 127 ALA B CA 1
ATOM 3151 C C . ALA B 1 127 ? -3.078 10.711 8.672 1 97.12 127 ALA B C 1
ATOM 3153 O O . ALA B 1 127 ? -3.512 11.023 9.789 1 97.12 127 ALA B O 1
ATOM 3154 N N . SER B 1 128 ? -1.838 10.633 8.391 1 95.81 128 SER B N 1
ATOM 3155 C CA . SER B 1 128 ? -0.774 11.188 9.219 1 95.81 128 SER B CA 1
ATOM 3156 C C . SER B 1 128 ? -0.021 12.297 8.492 1 95.81 128 SER B C 1
ATOM 3158 O O . SER B 1 128 ? -0.24 12.523 7.297 1 95.81 128 SER B O 1
ATOM 3160 N N . LEU B 1 129 ? 0.786 12.992 9.281 1 94.75 129 LEU B N 1
ATOM 3161 C CA . LEU B 1 129 ? 1.581 14.062 8.688 1 94.75 129 LEU B CA 1
ATOM 3162 C C . LEU B 1 129 ? 2.924 13.531 8.195 1 94.75 129 LEU B C 1
ATOM 3164 O O . LEU B 1 129 ? 3.627 12.836 8.93 1 94.75 129 LEU B O 1
ATOM 3168 N N . GLU B 1 130 ? 3.225 13.805 6.988 1 90.38 130 GLU B N 1
ATOM 3169 C CA . GLU B 1 130 ? 4.516 13.492 6.379 1 90.38 130 GLU B CA 1
ATOM 3170 C C . GLU B 1 130 ? 5.098 14.719 5.672 1 90.38 130 GLU B C 1
ATOM 3172 O O . GLU B 1 130 ? 4.77 14.984 4.516 1 90.38 130 GLU B O 1
ATOM 3177 N N . GLY B 1 131 ? 6.09 15.336 6.387 1 87.19 131 GLY B N 1
ATOM 3178 C CA . GLY B 1 131 ? 6.578 16.594 5.855 1 87.19 131 GLY B CA 1
ATOM 3179 C C . GLY B 1 131 ? 5.496 17.656 5.738 1 87.19 131 GLY B C 1
ATOM 3180 O O . GLY B 1 131 ? 4.852 18.016 6.727 1 87.19 131 GLY B O 1
ATOM 3181 N N . GLU B 1 132 ? 5.27 18.031 4.504 1 92.06 132 GLU B N 1
ATOM 3182 C CA . GLU B 1 132 ? 4.297 19.094 4.262 1 92.06 132 GLU B CA 1
ATOM 3183 C C . GLU B 1 132 ? 2.965 18.531 3.779 1 92.06 132 GLU B C 1
ATOM 3185 O O . GLU B 1 132 ? 2.057 19.281 3.422 1 92.06 132 GLU B O 1
ATOM 3190 N N . GLN B 1 133 ? 2.889 17.25 3.799 1 94.56 133 GLN B N 1
ATOM 3191 C CA . GLN B 1 133 ? 1.721 16.625 3.199 1 94.56 133 GLN B CA 1
ATOM 3192 C C . GLN B 1 133 ? 1.03 15.688 4.191 1 94.56 133 GLN B C 1
ATOM 3194 O O . GLN B 1 133 ? 1.637 15.266 5.18 1 94.56 133 GLN B O 1
ATOM 3199 N N . VAL B 1 134 ? -0.258 15.539 3.932 1 96.31 134 VAL B N 1
ATOM 3200 C CA . VAL B 1 134 ? -0.945 14.453 4.613 1 96.31 134 VAL B CA 1
ATOM 3201 C C . VAL B 1 134 ? -0.742 13.148 3.844 1 96.31 134 VAL B C 1
ATOM 3203 O O . VAL B 1 134 ? -0.731 13.148 2.609 1 96.31 134 VAL B O 1
ATOM 3206 N N . LEU B 1 135 ? -0.512 12.125 4.57 1 95.44 135 LEU B N 1
ATOM 3207 C CA . LEU B 1 135 ? -0.359 10.789 4.008 1 95.44 135 LEU B CA 1
ATOM 3208 C C . LEU B 1 135 ? -1.522 9.891 4.414 1 95.44 135 LEU B C 1
ATOM 3210 O O . LEU B 1 135 ? -1.763 9.68 5.605 1 95.44 135 LEU B O 1
ATOM 3214 N N . TYR B 1 136 ? -2.201 9.383 3.408 1 94.19 136 TYR B N 1
ATOM 3215 C CA . TYR B 1 136 ? -3.357 8.531 3.662 1 94.19 136 TYR B CA 1
ATOM 3216 C C . TYR B 1 136 ? -2.922 7.145 4.121 1 94.19 136 TYR B C 1
ATOM 3218 O O . TYR B 1 136 ? -2.186 6.453 3.416 1 94.19 136 TYR B O 1
ATOM 3226 N N . ILE B 1 137 ? -3.475 6.746 5.289 1 93.75 137 ILE B N 1
ATOM 3227 C CA . ILE B 1 137 ? -3 5.484 5.855 1 93.75 137 ILE B CA 1
ATOM 3228 C C . ILE B 1 137 ? -4.137 4.465 5.867 1 93.75 137 ILE B C 1
ATOM 3230 O O . ILE B 1 137 ? -3.896 3.258 5.914 1 93.75 137 ILE B O 1
ATOM 3234 N N . ALA B 1 138 ? -5.355 4.906 5.84 1 91.94 138 ALA B N 1
ATOM 3235 C CA . ALA B 1 138 ? -6.547 4.07 5.719 1 91.94 138 ALA B CA 1
ATOM 3236 C C . ALA B 1 138 ? -7.688 4.836 5.055 1 91.94 138 ALA B C 1
ATOM 3238 O O . ALA B 1 138 ? -7.727 6.066 5.098 1 91.94 138 ALA B O 1
ATOM 3239 N N . ARG B 1 139 ? -8.516 4 4.449 1 91.19 139 ARG B N 1
ATOM 3240 C CA . ARG B 1 139 ? -9.586 4.664 3.703 1 91.19 139 ARG B CA 1
ATOM 3241 C C . ARG B 1 139 ? -10.781 3.74 3.516 1 91.19 139 ARG B C 1
ATOM 3243 O O . ARG B 1 139 ? -10.617 2.527 3.369 1 91.19 139 ARG B O 1
ATOM 3250 N N . SER B 1 140 ? -11.922 4.301 3.629 1 88.12 140 SER B N 1
ATOM 3251 C CA . SER B 1 140 ? -13.172 3.715 3.141 1 88.12 140 SER B CA 1
ATOM 3252 C C . SER B 1 140 ? -13.805 4.586 2.064 1 88.12 140 SER B C 1
ATOM 3254 O O . SER B 1 140 ? -14.281 5.688 2.35 1 88.12 140 SER B O 1
ATOM 3256 N N . ALA B 1 141 ? -13.734 4.008 0.867 1 78.31 141 ALA B N 1
ATOM 3257 C CA . ALA B 1 141 ? -14.188 4.789 -0.281 1 78.31 141 ALA B CA 1
ATOM 3258 C C . ALA B 1 141 ? -15.641 4.477 -0.619 1 78.31 141 ALA B C 1
ATOM 3260 O O . ALA B 1 141 ? -16.172 3.455 -0.185 1 78.31 141 ALA B O 1
ATOM 3261 N N . ILE B 1 142 ? -16.203 5.465 -1.198 1 72.88 142 ILE B N 1
ATOM 3262 C CA . ILE B 1 142 ? -17.516 5.242 -1.797 1 72.88 142 ILE B CA 1
ATOM 3263 C C . ILE B 1 142 ? -17.391 5.27 -3.318 1 72.88 142 ILE B C 1
ATOM 3265 O O . ILE B 1 142 ? -16.438 5.828 -3.865 1 72.88 142 ILE B O 1
ATOM 3269 N N . PRO B 1 143 ? -18.266 4.59 -3.98 1 65.31 143 PRO B N 1
ATOM 3270 C CA . PRO B 1 143 ? -18.203 4.48 -5.441 1 65.31 143 PRO B CA 1
ATOM 3271 C C . PRO B 1 143 ? -18.219 5.844 -6.133 1 65.31 143 PRO B C 1
ATOM 3273 O O . PRO B 1 143 ? -17.578 6.012 -7.18 1 65.31 143 PRO B O 1
ATOM 3276 N N . GLN B 1 144 ? -18.844 6.758 -5.594 1 63.84 144 GLN B N 1
ATOM 3277 C CA . GLN B 1 144 ? -18.922 8.062 -6.246 1 63.84 144 GLN B CA 1
ATOM 3278 C C . GLN B 1 144 ? -17.656 8.883 -5.988 1 63.84 144 GLN B C 1
ATOM 3280 O O . GLN B 1 144 ? -17.25 9.062 -4.836 1 63.84 144 GLN B O 1
ATOM 3285 N N . ARG B 1 145 ? -17.094 9.258 -7.105 1 63.69 145 ARG B N 1
ATOM 3286 C CA . ARG B 1 145 ? -15.859 10.039 -7 1 63.69 145 ARG B CA 1
ATOM 3287 C C . ARG B 1 145 ? -16.156 11.445 -6.465 1 63.69 145 ARG B C 1
ATOM 3289 O O . ARG B 1 145 ? -17 12.148 -7.004 1 63.69 145 ARG B O 1
ATOM 3296 N N . LEU B 1 146 ? -15.539 11.742 -5.441 1 66.44 146 LEU B N 1
ATOM 3297 C CA . LEU B 1 146 ? -15.688 13.055 -4.832 1 66.44 146 LEU B CA 1
ATOM 3298 C C . LEU B 1 146 ? -14.617 14.016 -5.344 1 66.44 146 LEU B C 1
ATOM 3300 O O . LEU B 1 146 ? -14.867 15.211 -5.496 1 66.44 146 LEU B O 1
ATOM 3304 N N . ILE B 1 147 ? -13.477 13.5 -5.508 1 67.62 147 ILE B N 1
ATOM 3305 C CA . ILE B 1 147 ? -12.367 14.367 -5.887 1 67.62 147 ILE B CA 1
ATOM 3306 C C . ILE B 1 147 ? -11.758 13.867 -7.195 1 67.62 147 ILE B C 1
ATOM 3308 O O . ILE B 1 147 ? -11.875 12.688 -7.539 1 67.62 147 ILE B O 1
ATOM 3312 N N . SER B 1 148 ? -11.188 14.773 -7.805 1 61.81 148 SER B N 1
ATOM 3313 C CA . SER B 1 148 ? -10.617 14.539 -9.125 1 61.81 148 SER B CA 1
ATOM 3314 C C . SER B 1 148 ? -9.484 13.523 -9.062 1 61.81 148 SER B C 1
ATOM 3316 O O . SER B 1 148 ? -9.305 12.719 -9.984 1 61.81 148 SER B O 1
ATOM 3318 N N . VAL B 1 149 ? -8.867 13.602 -7.902 1 64.88 149 VAL B N 1
ATOM 3319 C CA . VAL B 1 149 ? -7.707 12.727 -7.797 1 64.88 149 VAL B CA 1
ATOM 3320 C C . VAL B 1 149 ? -8.141 11.359 -7.277 1 64.88 149 VAL B C 1
ATOM 3322 O O . VAL B 1 149 ? -9 11.258 -6.398 1 64.88 149 VAL B O 1
ATOM 3325 N N . ASP B 1 150 ? -7.621 10.367 -7.871 1 74 150 ASP B N 1
ATOM 3326 C CA . ASP B 1 150 ? -7.828 9.008 -7.371 1 74 150 ASP B CA 1
ATOM 3327 C C . ASP B 1 150 ? -7.031 8.773 -6.09 1 74 150 ASP B C 1
ATOM 3329 O O . ASP B 1 150 ? -5.812 8.57 -6.137 1 74 150 ASP B O 1
ATOM 3333 N N . LEU B 1 151 ? -7.754 8.82 -5.016 1 83.19 151 LEU B N 1
ATOM 3334 C CA . LEU B 1 151 ? -7.121 8.703 -3.705 1 83.19 151 LEU B CA 1
ATOM 3335 C C . LEU B 1 151 ? -7.055 7.246 -3.262 1 83.19 151 LEU B C 1
ATOM 3337 O O . LEU B 1 151 ? -8.016 6.492 -3.449 1 83.19 151 LEU B O 1
ATOM 3341 N N . SER B 1 152 ? -5.914 6.812 -2.799 1 85.88 152 SER B N 1
ATOM 3342 C CA . SER B 1 152 ? -5.711 5.492 -2.209 1 85.88 152 SER B CA 1
ATOM 3343 C C . SER B 1 152 ? -4.785 5.566 -1 1 85.88 152 SER B C 1
ATOM 3345 O O . SER B 1 152 ? -4.234 6.625 -0.694 1 85.88 152 SER B O 1
ATOM 3347 N N . VAL B 1 153 ? -4.73 4.52 -0.326 1 88.62 153 VAL B N 1
ATOM 3348 C CA . VAL B 1 153 ? -3.742 4.426 0.745 1 88.62 153 VAL B CA 1
ATOM 3349 C C . VAL B 1 153 ? -2.346 4.684 0.185 1 88.62 153 VAL B C 1
ATOM 3351 O O . VAL B 1 153 ? -1.987 4.156 -0.872 1 88.62 153 VAL B O 1
ATOM 3354 N N . GLY B 1 154 ? -1.648 5.578 0.888 1 90.12 154 GLY B N 1
ATOM 3355 C CA . GLY B 1 154 ? -0.33 5.961 0.41 1 90.12 154 GLY B CA 1
ATOM 3356 C C . GLY B 1 154 ? -0.335 7.258 -0.376 1 90.12 154 GLY B C 1
ATOM 3357 O O . GLY B 1 154 ? 0.721 7.844 -0.626 1 90.12 154 GLY B O 1
ATOM 3358 N N . SER B 1 155 ? -1.505 7.77 -0.757 1 90.25 155 SER B N 1
ATOM 3359 C CA . SER B 1 155 ? -1.619 9.062 -1.417 1 90.25 155 SER B CA 1
ATOM 3360 C C . SER B 1 155 ? -1.208 10.203 -0.484 1 90.25 155 SER B C 1
ATOM 3362 O O . SER B 1 155 ? -1.256 10.055 0.739 1 90.25 155 SER B O 1
ATOM 3364 N N . ARG B 1 156 ? -0.845 11.281 -1.159 1 92 156 ARG B N 1
ATOM 3365 C CA . ARG B 1 156 ? -0.478 12.469 -0.393 1 92 156 ARG B CA 1
ATOM 3366 C C . ARG B 1 156 ? -1.193 13.703 -0.925 1 92 156 ARG B C 1
ATOM 3368 O O . ARG B 1 156 ? -1.449 13.812 -2.125 1 92 156 ARG B O 1
ATOM 3375 N N . LEU B 1 157 ? -1.555 14.562 -0.052 1 93.75 157 LEU B N 1
ATOM 3376 C CA . LEU B 1 157 ? -2.123 15.867 -0.366 1 93.75 157 LEU B CA 1
ATOM 3377 C C . LEU B 1 157 ? -1.503 16.953 0.507 1 93.75 157 LEU B C 1
ATOM 3379 O O . LEU B 1 157 ? -0.999 16.672 1.596 1 93.75 157 LEU B O 1
ATOM 3383 N N . PRO B 1 158 ? -1.533 18.172 0.051 1 95.5 158 PRO B N 1
ATOM 3384 C CA . PRO B 1 158 ? -0.996 19.234 0.898 1 95.5 158 PRO B CA 1
ATOM 3385 C C . PRO B 1 158 ? -1.719 19.344 2.238 1 95.5 158 PRO B C 1
ATOM 3387 O O . PRO B 1 158 ? -2.951 19.297 2.285 1 95.5 158 PRO B O 1
ATOM 3390 N N . ALA B 1 159 ? -0.958 19.562 3.252 1 97.44 159 ALA B N 1
ATOM 3391 C CA . ALA B 1 159 ? -1.537 19.594 4.594 1 97.44 159 ALA B CA 1
ATOM 3392 C C . ALA B 1 159 ? -2.305 20.891 4.836 1 97.44 159 ALA B C 1
ATOM 3394 O O . ALA B 1 159 ? -3.385 20.875 5.426 1 97.44 159 ALA B O 1
ATOM 3395 N N . TYR B 1 160 ? -1.881 21.969 4.309 1 97.81 160 TYR B N 1
ATOM 3396 C CA . TYR B 1 160 ? -2.35 23.297 4.703 1 97.81 160 TYR B CA 1
ATOM 3397 C C . TYR B 1 160 ? -3.781 23.531 4.238 1 97.81 160 TYR B C 1
ATOM 3399 O O . TYR B 1 160 ? -4.508 24.344 4.82 1 97.81 160 TYR B O 1
ATOM 3407 N N . CYS B 1 161 ? -4.207 22.797 3.178 1 97.94 161 CYS B N 1
ATOM 3408 C CA . CYS B 1 161 ? -5.531 23.094 2.645 1 97.94 161 CYS B CA 1
ATOM 3409 C C . CYS B 1 161 ? -6.426 21.859 2.682 1 97.94 161 CYS B C 1
ATOM 3411 O O . CYS B 1 161 ? -7.387 21.766 1.916 1 97.94 161 CYS B O 1
ATOM 3413 N N . THR B 1 162 ? -6.094 20.875 3.461 1 97.5 162 THR B N 1
ATOM 3414 C CA . THR B 1 162 ? -6.926 19.719 3.74 1 97.5 162 THR B CA 1
ATOM 3415 C C . THR B 1 162 ? -7.324 19.688 5.211 1 97.5 162 THR B C 1
ATOM 3417 O O . THR B 1 162 ? -6.594 20.172 6.074 1 97.5 162 THR B O 1
ATOM 3420 N N . SER B 1 163 ? -8.523 19.156 5.473 1 98.25 163 SER B N 1
ATOM 3421 C CA . SER B 1 163 ? -9.016 19.141 6.844 1 98.25 163 SER B CA 1
ATOM 3422 C C . SER B 1 163 ? -8.117 18.312 7.754 1 98.25 163 SER B C 1
ATOM 3424 O O . SER B 1 163 ? -7.746 18.766 8.844 1 98.25 163 SER B O 1
ATOM 3426 N N . MET B 1 164 ? -7.75 17.141 7.324 1 98.31 164 MET B N 1
ATOM 3427 C CA . MET B 1 164 ? -6.859 16.297 8.125 1 98.31 164 MET B CA 1
ATOM 3428 C C . MET B 1 164 ? -5.508 16.984 8.32 1 98.31 164 MET B C 1
ATOM 3430 O O . MET B 1 164 ? -4.926 16.922 9.406 1 98.31 164 MET B O 1
ATOM 3434 N N . GLY B 1 165 ? -5.039 17.641 7.277 1 98.25 165 GLY B N 1
ATOM 3435 C CA . GLY B 1 165 ? -3.785 18.375 7.375 1 98.25 165 GLY B CA 1
ATOM 3436 C C . GLY B 1 165 ? -3.812 19.469 8.422 1 98.25 165 GLY B C 1
ATOM 3437 O O . GLY B 1 165 ? -2.865 19.609 9.203 1 98.25 165 GLY B O 1
ATOM 3438 N N . ARG B 1 166 ? -4.883 20.172 8.477 1 98.5 166 ARG B N 1
ATOM 3439 C CA . ARG B 1 166 ? -5.012 21.25 9.453 1 98.5 166 ARG B CA 1
ATOM 3440 C C . ARG B 1 166 ? -5.023 20.703 10.875 1 98.5 166 ARG B C 1
ATOM 3442 O O . ARG B 1 166 ? -4.449 21.297 11.781 1 98.5 166 ARG B O 1
ATOM 3449 N N . ILE B 1 167 ? -5.684 19.578 11.078 1 98.56 167 ILE B N 1
ATOM 3450 C CA . ILE B 1 167 ? -5.668 18.922 12.391 1 98.56 167 ILE B CA 1
ATOM 3451 C C . ILE B 1 167 ? -4.234 18.562 12.773 1 98.56 167 ILE B C 1
ATOM 3453 O O . ILE B 1 167 ? -3.795 18.844 13.891 1 98.56 167 ILE B O 1
ATOM 3457 N N . LEU B 1 168 ? -3.527 18 11.883 1 98.25 168 LEU B N 1
ATOM 3458 C CA . LEU B 1 168 ? -2.18 17.5 12.141 1 98.25 168 LEU B CA 1
ATOM 3459 C C . LEU B 1 168 ? -1.2 18.656 12.328 1 98.25 168 LEU B C 1
ATOM 3461 O O . LEU B 1 168 ? -0.328 18.594 13.195 1 98.25 168 LEU B O 1
ATOM 3465 N N . LEU B 1 169 ? -1.357 19.672 11.523 1 97.75 169 LEU B N 1
ATOM 3466 C CA . LEU B 1 169 ? -0.516 20.859 11.664 1 97.75 169 LEU B CA 1
ATOM 3467 C C . LEU B 1 169 ? -0.779 21.547 12.992 1 97.75 169 LEU B C 1
ATOM 3469 O O . LEU B 1 169 ? 0.155 22 13.656 1 97.75 169 LEU B O 1
ATOM 3473 N N . ALA B 1 170 ? -2.033 21.656 13.32 1 97.94 170 ALA B N 1
ATOM 3474 C CA . ALA B 1 170 ? -2.414 22.328 14.562 1 97.94 170 ALA B CA 1
ATOM 3475 C C . ALA B 1 170 ? -1.831 21.609 15.773 1 97.94 170 ALA B C 1
ATOM 3477 O O . ALA B 1 170 ? -1.678 22.203 16.844 1 97.94 170 ALA B O 1
ATOM 3478 N N . ALA B 1 171 ? -1.527 20.344 15.648 1 96.88 171 ALA B N 1
ATOM 3479 C CA . ALA B 1 171 ? -1.028 19.531 16.75 1 96.88 171 ALA B CA 1
ATOM 3480 C C . ALA B 1 171 ? 0.469 19.734 16.969 1 96.88 171 ALA B C 1
ATOM 3482 O O . ALA B 1 171 ? 1.027 19.328 17.984 1 96.88 171 ALA B O 1
ATOM 3483 N N . LEU B 1 172 ? 1.132 20.359 16.016 1 95.88 172 LEU B N 1
ATOM 3484 C CA . LEU B 1 172 ? 2.553 20.656 16.156 1 95.88 172 LEU B CA 1
ATOM 3485 C C . LEU B 1 172 ? 2.787 21.719 17.219 1 95.88 172 LEU B C 1
ATOM 3487 O O . LEU B 1 172 ? 1.923 22.562 17.453 1 95.88 172 LEU B O 1
ATOM 3491 N N . ASP B 1 173 ? 3.914 21.609 17.844 1 95.06 173 ASP B N 1
ATOM 3492 C CA . ASP B 1 173 ? 4.234 22.734 18.734 1 95.06 173 ASP B CA 1
ATOM 3493 C C . ASP B 1 173 ? 4.551 23.984 17.938 1 95.06 173 ASP B C 1
ATOM 3495 O O . ASP B 1 173 ? 4.676 23.938 16.703 1 95.06 173 ASP B O 1
ATOM 3499 N N . ASP B 1 174 ? 4.684 25.062 18.609 1 95.31 174 ASP B N 1
ATOM 3500 C CA . ASP B 1 174 ? 4.801 26.359 17.953 1 95.31 174 ASP B CA 1
ATOM 3501 C C . ASP B 1 174 ? 6.051 26.422 17.062 1 95.31 174 ASP B C 1
ATOM 3503 O O . ASP B 1 174 ? 6.012 26.953 15.961 1 95.31 174 ASP B O 1
ATOM 3507 N N . ASP B 1 175 ? 7.141 25.906 17.562 1 95.44 175 ASP B N 1
ATOM 3508 C CA . ASP B 1 175 ? 8.391 25.953 16.797 1 95.44 175 ASP B CA 1
ATOM 3509 C C . ASP B 1 175 ? 8.266 25.141 15.508 1 95.44 175 ASP B C 1
ATOM 3511 O O . ASP B 1 175 ? 8.648 25.609 14.438 1 95.44 175 ASP B O 1
ATOM 3515 N N . GLN B 1 176 ? 7.75 23.984 15.641 1 94.19 176 GLN B N 1
ATOM 3516 C CA . GLN B 1 176 ? 7.559 23.109 14.477 1 94.19 176 GLN B CA 1
ATOM 3517 C C . GLN B 1 176 ? 6.59 23.75 13.484 1 94.19 176 GLN B C 1
ATOM 3519 O O . GLN B 1 176 ? 6.797 23.656 12.266 1 94.19 176 GLN B O 1
ATOM 3524 N N . LEU B 1 177 ? 5.547 24.328 14 1 95.94 177 LEU B N 1
ATOM 3525 C CA . LEU B 1 177 ? 4.551 24.953 13.133 1 95.94 177 LEU B CA 1
ATOM 3526 C C . LEU B 1 177 ? 5.141 26.156 12.406 1 95.94 177 LEU B C 1
ATOM 3528 O O . LEU B 1 177 ? 4.887 26.359 11.219 1 95.94 177 LEU B O 1
ATOM 3532 N N . GLN B 1 178 ? 5.926 26.922 13.094 1 95 178 GLN B N 1
ATOM 3533 C CA . GLN B 1 178 ? 6.59 28.062 12.469 1 95 178 GLN B CA 1
ATOM 3534 C C . GLN B 1 178 ? 7.547 27.609 11.375 1 95 178 GLN B C 1
ATOM 3536 O O . GLN B 1 178 ? 7.637 28.25 10.32 1 95 178 GLN B O 1
ATOM 3541 N N . ASP B 1 179 ? 8.266 26.547 11.711 1 94 179 ASP B N 1
ATOM 3542 C CA . ASP B 1 179 ? 9.156 25.969 10.703 1 94 179 ASP B CA 1
ATOM 3543 C C . ASP B 1 179 ? 8.383 25.547 9.461 1 94 179 ASP B C 1
ATOM 3545 O O . ASP B 1 179 ? 8.812 25.797 8.336 1 94 179 ASP B O 1
ATOM 3549 N N . TYR B 1 180 ? 7.27 24.938 9.664 1 94.06 180 TYR B N 1
ATOM 3550 C CA . TYR B 1 180 ? 6.41 24.547 8.555 1 94.06 180 TYR B CA 1
ATOM 3551 C C . TYR B 1 180 ? 5.969 25.766 7.754 1 94.06 180 TYR B C 1
ATOM 3553 O O . TYR B 1 180 ? 6.102 25.781 6.527 1 94.06 180 TYR B O 1
ATOM 3561 N N . LEU B 1 181 ? 5.488 26.734 8.43 1 95.06 181 LEU B N 1
ATOM 3562 C CA . LEU B 1 181 ? 4.938 27.922 7.777 1 95.06 181 LEU B CA 1
ATOM 3563 C C . LEU B 1 181 ? 6.023 28.688 7.027 1 95.06 181 LEU B C 1
ATOM 3565 O O . LEU B 1 181 ? 5.758 29.281 5.984 1 95.06 181 LEU B O 1
ATOM 3569 N N . ALA B 1 182 ? 7.188 28.594 7.523 1 92 182 ALA B N 1
ATOM 3570 C CA . ALA B 1 182 ? 8.305 29.312 6.926 1 92 182 ALA B CA 1
ATOM 3571 C C . ALA B 1 182 ? 8.758 28.656 5.629 1 92 182 ALA B C 1
ATOM 3573 O O . ALA B 1 182 ? 9.281 29.312 4.73 1 92 182 ALA B O 1
ATOM 3574 N N . ASN B 1 183 ? 8.453 27.359 5.512 1 88.88 183 ASN B N 1
ATOM 3575 C CA . ASN B 1 183 ? 9.078 26.609 4.426 1 88.88 183 ASN B CA 1
ATOM 3576 C C . ASN B 1 183 ? 8.039 26.078 3.447 1 88.88 183 ASN B C 1
ATOM 3578 O O . ASN B 1 183 ? 8.367 25.719 2.312 1 88.88 183 ASN B O 1
ATOM 3582 N N . ALA B 1 184 ? 6.84 26 3.873 1 88.62 184 ALA B N 1
ATOM 3583 C CA . ALA B 1 184 ? 5.812 25.359 3.059 1 88.62 184 ALA B CA 1
ATOM 3584 C C . ALA B 1 184 ? 5.449 26.219 1.853 1 88.62 184 ALA B C 1
ATOM 3586 O O . ALA B 1 184 ? 5.398 27.453 1.95 1 88.62 184 ALA B O 1
ATOM 3587 N N . GLU B 1 185 ? 5.27 25.547 0.757 1 89.31 185 GLU B N 1
ATOM 3588 C CA . GLU B 1 185 ? 4.695 26.203 -0.414 1 89.31 185 GLU B CA 1
ATOM 3589 C C . GLU B 1 185 ? 3.174 26.266 -0.328 1 89.31 185 GLU B C 1
ATOM 3591 O O . GLU B 1 185 ? 2.502 25.234 -0.469 1 89.31 185 GLU B O 1
ATOM 3596 N N . LEU B 1 186 ? 2.729 27.469 -0.154 1 95.06 186 LEU B N 1
ATOM 3597 C CA . LEU B 1 186 ? 1.292 27.656 0.015 1 95.06 186 LEU B CA 1
ATOM 3598 C C . LEU B 1 186 ? 0.656 28.172 -1.273 1 95.06 186 LEU B C 1
ATOM 3600 O O . LEU B 1 186 ? 0.48 29.375 -1.448 1 95.06 186 LEU B O 1
ATOM 3604 N N . ILE B 1 187 ? 0.323 27.266 -2.119 1 95.38 187 ILE B N 1
ATOM 3605 C CA . ILE B 1 187 ? -0.25 27.594 -3.42 1 95.38 187 ILE B CA 1
ATOM 3606 C C . ILE B 1 187 ? -1.774 27.609 -3.322 1 95.38 187 ILE B C 1
ATOM 3608 O O . ILE B 1 187 ? -2.377 26.672 -2.781 1 95.38 187 ILE B O 1
ATOM 3612 N N . ALA B 1 188 ? -2.357 28.656 -3.846 1 96.81 188 ALA B N 1
ATOM 3613 C CA . ALA B 1 188 ? -3.816 28.703 -3.898 1 96.81 188 ALA B CA 1
ATOM 3614 C C . ALA B 1 188 ? -4.359 27.656 -4.875 1 96.81 188 ALA B C 1
ATOM 3616 O O . ALA B 1 188 ? -4.094 27.734 -6.078 1 96.81 188 ALA B O 1
ATOM 3617 N N . LYS B 1 189 ? -5.156 26.75 -4.371 1 96.25 189 LYS B N 1
ATOM 3618 C CA . LYS B 1 189 ? -5.773 25.734 -5.215 1 96.25 189 LYS B CA 1
ATOM 3619 C C . LYS B 1 189 ? -7.137 26.188 -5.719 1 96.25 189 LYS B C 1
ATOM 3621 O O . LYS B 1 189 ? -7.582 25.766 -6.789 1 96.25 189 LYS B O 1
ATOM 3626 N N . THR B 1 190 ? -7.816 26.938 -4.926 1 96.62 190 THR B N 1
ATOM 3627 C CA . THR B 1 190 ? -9.078 27.594 -5.238 1 96.62 190 THR B CA 1
ATOM 3628 C C . THR B 1 190 ? -9.086 29.031 -4.715 1 96.62 190 THR B C 1
ATOM 3630 O O . THR B 1 190 ? -8.133 29.453 -4.066 1 96.62 190 THR B O 1
ATOM 3633 N N . SER B 1 191 ? -10.219 29.703 -5.051 1 96.44 191 SER B N 1
ATOM 3634 C CA . SER B 1 191 ? -10.359 31.062 -4.566 1 96.44 191 SER B CA 1
ATOM 3635 C C . SER B 1 191 ? -10.539 31.109 -3.053 1 96.44 191 SER B C 1
ATOM 3637 O O . SER B 1 191 ? -10.43 32.156 -2.434 1 96.44 191 SER B O 1
ATOM 3639 N N . ARG B 1 192 ? -10.742 29.969 -2.441 1 97.31 192 ARG B N 1
ATOM 3640 C CA . ARG B 1 192 ? -11.023 29.906 -1.011 1 97.31 192 ARG B CA 1
ATOM 3641 C C . ARG B 1 192 ? -9.805 29.422 -0.234 1 97.31 192 ARG B C 1
ATOM 3643 O O . ARG B 1 192 ? -9.82 29.391 0.999 1 97.31 192 ARG B O 1
ATOM 3650 N N . THR B 1 193 ? -8.766 29.062 -0.895 1 97.94 193 THR B N 1
ATOM 3651 C CA . THR B 1 193 ? -7.598 28.484 -0.243 1 97.94 193 THR B CA 1
ATOM 3652 C C . THR B 1 193 ? -6.902 29.531 0.633 1 97.94 193 THR B C 1
ATOM 3654 O O . THR B 1 193 ? -6.621 30.641 0.181 1 97.94 193 THR B O 1
ATOM 3657 N N . LEU B 1 194 ? -6.715 29.203 1.92 1 97.25 194 LEU B N 1
ATOM 3658 C CA . LEU B 1 194 ? -5.836 30.016 2.762 1 97.25 194 LEU B CA 1
ATOM 3659 C C . LEU B 1 194 ? -4.371 29.781 2.404 1 97.25 194 LEU B C 1
ATOM 3661 O O . LEU B 1 194 ? -3.84 28.688 2.635 1 97.25 194 LEU B O 1
ATOM 3665 N N . HIS B 1 195 ? -3.752 30.797 1.848 1 95.31 195 HIS B N 1
ATOM 3666 C CA . HIS B 1 195 ? -2.43 30.516 1.301 1 95.31 195 HIS B CA 1
ATOM 3667 C C . HIS B 1 195 ? -1.406 31.547 1.791 1 95.31 195 HIS B C 1
ATOM 3669 O O . HIS B 1 195 ? -0.393 31.781 1.129 1 95.31 195 HIS B O 1
ATOM 3675 N N . THR B 1 196 ? -1.745 32.25 2.854 1 96.31 196 THR B N 1
ATOM 3676 C CA . TH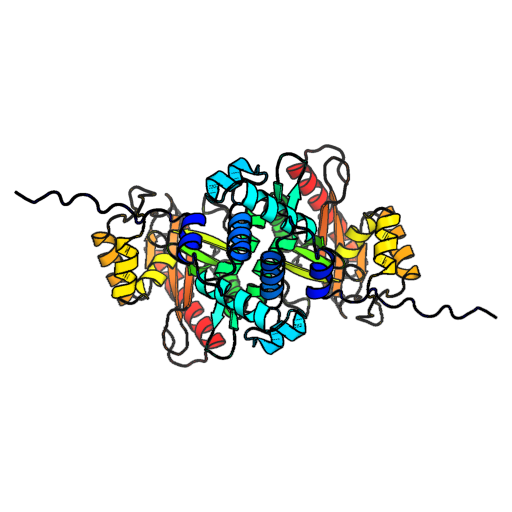R B 1 196 ? -0.76 33.094 3.506 1 96.31 196 THR B CA 1
ATOM 3677 C C . THR B 1 196 ? -0.406 32.562 4.887 1 96.31 196 THR B C 1
ATOM 3679 O O . THR B 1 196 ? -1.244 31.938 5.555 1 96.31 196 THR B O 1
ATOM 3682 N N . ARG B 1 197 ? 0.78 32.875 5.27 1 96.5 197 ARG B N 1
ATOM 3683 C CA . ARG B 1 197 ? 1.278 32.375 6.547 1 96.5 197 ARG B CA 1
ATOM 3684 C C . ARG B 1 197 ? 0.425 32.906 7.703 1 96.5 197 ARG B C 1
ATOM 3686 O O . ARG B 1 197 ? 0.082 32.125 8.609 1 96.5 197 ARG B O 1
ATOM 3693 N N . GLU B 1 198 ? 0.107 34.125 7.664 1 96.25 198 GLU B N 1
ATOM 3694 C CA . GLU B 1 198 ? -0.66 34.75 8.742 1 96.25 198 GLU B CA 1
ATOM 3695 C C . GLU B 1 198 ? -2.061 34.156 8.836 1 96.25 198 GLU B C 1
ATOM 3697 O O . GLU B 1 198 ? -2.527 33.812 9.93 1 96.25 198 GLU B O 1
ATOM 3702 N N . ALA B 1 199 ? -2.691 34.031 7.688 1 97.31 199 ALA B N 1
ATOM 3703 C CA . ALA B 1 199 ? -4.043 33.5 7.664 1 97.31 199 ALA B CA 1
ATOM 3704 C C . ALA B 1 199 ? -4.059 32.062 8.148 1 97.31 199 ALA B C 1
ATOM 3706 O O . ALA B 1 199 ? -4.953 31.641 8.891 1 97.31 199 ALA B O 1
ATOM 3707 N N . LEU B 1 200 ? -3.111 31.266 7.711 1 97.75 200 LEU B N 1
ATOM 3708 C CA . LEU B 1 200 ? -3.029 29.875 8.109 1 97.75 200 LEU B CA 1
ATOM 3709 C C . LEU B 1 200 ? -2.725 29.734 9.594 1 97.75 200 LEU B C 1
ATOM 3711 O O . LEU B 1 200 ? -3.291 28.891 10.281 1 97.75 200 LEU B O 1
ATOM 3715 N N . TRP B 1 201 ? -1.806 30.609 10.078 1 97.44 201 TRP B N 1
ATOM 3716 C CA . TRP B 1 201 ? -1.493 30.594 11.5 1 97.44 201 TRP B CA 1
ATOM 3717 C C . TRP B 1 201 ? -2.75 30.812 12.336 1 97.44 201 TRP B C 1
ATOM 3719 O O . TRP B 1 201 ? -3.023 30.062 13.273 1 97.44 201 TRP B O 1
ATOM 3729 N N . GLU B 1 202 ? -3.488 31.828 12.016 1 97.5 202 GLU B N 1
ATOM 3730 C CA . GLU B 1 202 ? -4.711 32.125 12.75 1 97.5 202 GLU B CA 1
ATOM 3731 C C . GLU B 1 202 ? -5.711 30.984 12.672 1 97.5 202 GLU B C 1
ATOM 3733 O O . GLU B 1 202 ? -6.328 30.625 13.672 1 97.5 202 GLU B O 1
ATOM 3738 N N . CYS B 1 203 ? -5.84 30.469 11.5 1 98 203 CYS B N 1
ATOM 3739 C CA . CYS B 1 203 ? -6.738 29.344 11.297 1 98 203 CYS B CA 1
ATOM 3740 C C . CYS B 1 203 ? -6.348 28.172 12.18 1 98 203 CYS B C 1
ATOM 3742 O O . CYS B 1 203 ? -7.199 27.578 12.844 1 98 203 CYS B O 1
ATOM 3744 N N . LEU B 1 204 ? -5.09 27.844 12.25 1 98.31 204 LEU B N 1
ATOM 3745 C CA . LEU B 1 204 ? -4.602 26.672 12.977 1 98.31 204 LEU B CA 1
ATOM 3746 C C . LEU B 1 204 ? -4.742 26.875 14.484 1 98.31 204 LEU B C 1
ATOM 3748 O O . LEU B 1 204 ? -4.992 25.922 15.227 1 98.31 204 LEU B O 1
ATOM 3752 N N . GLN B 1 205 ? -4.609 28.141 14.93 1 97.62 205 GLN B N 1
ATOM 3753 C CA . GLN B 1 205 ? -4.887 28.422 16.328 1 97.62 205 GLN B CA 1
ATOM 3754 C C . GLN B 1 205 ? -6.344 28.125 16.688 1 97.62 205 GLN B C 1
ATOM 3756 O O . GLN B 1 205 ? -6.641 27.609 17.766 1 97.62 205 GLN B O 1
ATOM 3761 N N . GLY B 1 206 ? -7.199 28.516 15.781 1 97.62 206 GLY B N 1
ATOM 3762 C CA . GLY B 1 206 ? -8.609 28.172 15.953 1 97.62 206 GLY B CA 1
ATOM 3763 C C . GLY B 1 206 ? -8.859 26.688 16.031 1 97.62 206 GLY B C 1
ATOM 3764 O O . GLY B 1 206 ? -9.625 26.219 16.875 1 97.62 206 GLY B O 1
ATOM 3765 N N . VAL B 1 207 ? -8.203 25.922 15.156 1 98 207 VAL B N 1
ATOM 3766 C CA . VAL B 1 207 ? -8.344 24.469 15.117 1 98 207 VAL B CA 1
ATOM 3767 C C . VAL B 1 207 ? -7.863 23.859 16.438 1 98 207 VAL B C 1
ATOM 3769 O O . VAL B 1 207 ? -8.477 22.938 16.969 1 98 207 VAL B O 1
ATOM 3772 N N . ARG B 1 208 ? -6.781 24.422 16.984 1 95.94 208 ARG B N 1
ATOM 3773 C CA . ARG B 1 208 ? -6.25 23.984 18.266 1 95.94 208 ARG B CA 1
ATOM 3774 C C . ARG B 1 208 ? -7.293 24.109 19.375 1 95.94 208 ARG B C 1
ATOM 3776 O O . ARG B 1 208 ? -7.457 23.203 20.188 1 95.94 208 ARG B O 1
ATOM 3783 N N . SER B 1 209 ? -7.914 25.219 19.359 1 95.5 209 SER B N 1
ATOM 3784 C CA . SER B 1 209 ? -8.875 25.531 20.422 1 95.5 209 SER B CA 1
ATOM 3785 C C . SER B 1 209 ? -10.148 24.703 20.266 1 95.5 209 SER B C 1
ATOM 3787 O O . SER B 1 209 ? -10.703 24.219 21.25 1 95.5 209 SER B O 1
ATOM 3789 N N . GLN B 1 210 ? -10.555 24.516 19.062 1 94.62 210 GLN B N 1
ATOM 3790 C CA . GLN B 1 210 ? -11.828 23.875 18.75 1 94.62 210 GLN B CA 1
ATOM 3791 C C . GLN B 1 210 ? -11.703 22.344 18.812 1 94.62 210 GLN B C 1
ATOM 3793 O O . GLN B 1 210 ? -12.68 21.656 19.125 1 94.62 210 GLN B O 1
ATOM 3798 N N . GLY B 1 211 ? -10.578 21.812 18.375 1 95.88 211 GLY B N 1
ATOM 3799 C CA . GLY B 1 211 ? -10.297 20.391 18.406 1 95.88 211 GLY B CA 1
ATOM 3800 C C . GLY B 1 211 ? -10.773 19.656 17.156 1 95.88 211 GLY B C 1
ATOM 3801 O O . GLY B 1 211 ? -10.734 18.422 17.109 1 95.88 211 GLY B O 1
ATOM 3802 N N . TRP B 1 212 ? -11.398 20.312 16.234 1 97.94 212 TRP B N 1
ATOM 3803 C CA . TRP B 1 212 ? -11.82 19.781 14.953 1 97.94 212 TRP B CA 1
ATOM 3804 C C . TRP B 1 212 ? -11.727 20.844 13.867 1 97.94 212 TRP B C 1
ATOM 3806 O O . TRP B 1 212 ? -11.43 22 14.148 1 97.94 212 TRP B O 1
ATOM 3816 N N . CYS B 1 213 ? -11.898 20.359 12.562 1 97.56 213 CYS B N 1
ATOM 3817 C CA . CYS B 1 213 ? -11.664 21.281 11.461 1 97.56 213 CYS B CA 1
ATOM 3818 C C . CYS B 1 213 ? -12.594 20.984 10.289 1 97.56 213 CYS B C 1
ATOM 3820 O O . CYS B 1 213 ? -12.836 19.828 9.969 1 97.56 213 CYS B O 1
ATOM 3822 N N . ILE B 1 214 ? -13.156 22.062 9.758 1 98.19 214 ILE B N 1
ATOM 3823 C CA . ILE B 1 214 ? -13.836 21.953 8.469 1 98.19 214 ILE B CA 1
ATOM 3824 C C . ILE B 1 214 ? -13.055 22.719 7.41 1 98.19 214 ILE B C 1
ATOM 3826 O O . ILE B 1 214 ? -12.602 23.844 7.656 1 98.19 214 ILE B O 1
ATOM 3830 N N . VAL B 1 215 ? -12.797 22.141 6.328 1 98.06 215 VAL B N 1
ATOM 3831 C CA . VAL B 1 215 ? -12.242 22.812 5.152 1 98.06 215 VAL B CA 1
ATOM 3832 C C . VAL B 1 215 ? -13.273 22.828 4.031 1 98.06 215 VAL B C 1
ATOM 3834 O O . VAL B 1 215 ? -13.758 21.781 3.602 1 98.06 215 VAL B O 1
ATOM 3837 N N . ASP B 1 216 ? -13.586 24 3.625 1 97.56 216 ASP B N 1
ATOM 3838 C CA . ASP B 1 216 ? -14.664 24.219 2.67 1 97.56 216 ASP B CA 1
ATOM 3839 C C . ASP B 1 216 ? -14.125 24.688 1.319 1 97.56 216 ASP B C 1
ATOM 3841 O O . ASP B 1 216 ? -13.945 25.875 1.097 1 97.56 216 ASP B O 1
ATOM 3845 N N . GLN B 1 217 ? -13.938 23.719 0.416 1 97 217 GLN B N 1
ATOM 3846 C CA . GLN B 1 217 ? -13.641 23.953 -0.992 1 97 217 GLN B CA 1
ATOM 3847 C C . GLN B 1 217 ? -12.289 24.656 -1.156 1 97 217 GLN B C 1
ATOM 3849 O O . GLN B 1 217 ? -12.141 25.547 -1.988 1 97 217 GLN B O 1
ATOM 3854 N N . GLU B 1 218 ? -11.352 24.297 -0.355 1 97.38 218 GLU B N 1
ATOM 3855 C CA . GLU B 1 218 ? -10.031 24.922 -0.433 1 97.38 218 GLU B CA 1
ATOM 3856 C C . GLU B 1 218 ? -9.086 24.094 -1.297 1 97.38 218 GLU B C 1
ATOM 3858 O O . GLU B 1 218 ? -8.273 24.641 -2.045 1 97.38 218 GLU B O 1
ATOM 3863 N N . LEU B 1 219 ? -9.164 22.734 -1.121 1 96.19 219 LEU B N 1
ATOM 3864 C CA . LEU B 1 219 ? -8.344 21.859 -1.961 1 96.19 219 LEU B CA 1
ATOM 3865 C C . LEU B 1 219 ? -8.891 21.812 -3.385 1 96.19 219 LEU B C 1
ATOM 3867 O O . LEU B 1 219 ? -8.125 21.859 -4.348 1 96.19 219 LEU B O 1
ATOM 3871 N N . GLU B 1 220 ? -10.148 21.703 -3.496 1 95.38 220 GLU B N 1
ATOM 3872 C CA . GLU B 1 220 ? -10.883 21.641 -4.758 1 95.38 220 GLU B CA 1
ATOM 3873 C C . GLU B 1 220 ? -12.266 22.281 -4.625 1 95.38 220 GLU B C 1
ATOM 3875 O O . GLU B 1 220 ? -12.922 22.125 -3.596 1 95.38 220 GLU B O 1
ATOM 3880 N N . GLN B 1 221 ? -12.609 22.891 -5.805 1 94.44 221 GLN B N 1
ATOM 3881 C CA . GLN B 1 221 ? -13.953 23.438 -5.812 1 94.44 221 GLN B CA 1
ATOM 3882 C C . GLN B 1 221 ? -15.008 22.344 -5.625 1 94.44 221 GLN B C 1
ATOM 3884 O O . GLN B 1 221 ? -14.922 21.281 -6.254 1 94.44 221 GLN B O 1
ATOM 3889 N N . GLY B 1 222 ? -15.914 22.531 -4.691 1 93.94 222 GLY B N 1
ATOM 3890 C CA . GLY B 1 222 ? -17.016 21.609 -4.488 1 93.94 222 GLY B CA 1
ATOM 3891 C C . GLY B 1 222 ? -16.719 20.578 -3.408 1 93.94 222 GLY B C 1
ATOM 3892 O O . GLY B 1 222 ? -17.625 19.875 -2.953 1 93.94 222 GLY B O 1
ATOM 3893 N N . LEU B 1 223 ? -15.469 20.578 -2.932 1 95 223 LEU B N 1
ATOM 3894 C CA . LEU B 1 223 ? -15.078 19.594 -1.92 1 95 223 LEU B CA 1
ATOM 3895 C C . LEU B 1 223 ? -15.148 20.203 -0.523 1 95 223 LEU B C 1
ATOM 3897 O O . LEU B 1 223 ? -14.57 21.266 -0.273 1 95 223 LEU B O 1
ATOM 3901 N N . ARG B 1 224 ? -15.883 19.562 0.338 1 96.31 224 ARG B N 1
ATOM 3902 C CA . ARG B 1 224 ? -15.984 19.922 1.746 1 96.31 224 ARG B CA 1
ATOM 3903 C C . ARG B 1 224 ? -15.617 18.75 2.648 1 96.31 224 ARG B C 1
ATOM 3905 O O . ARG B 1 224 ? -15.984 17.609 2.369 1 96.31 224 ARG B O 1
ATOM 3912 N N . SER B 1 225 ? -14.812 19.047 3.684 1 97 225 SER B N 1
ATOM 3913 C CA . SER B 1 225 ? -14.383 17.953 4.551 1 97 225 SER B CA 1
ATOM 3914 C C . SER B 1 225 ? -14.375 18.391 6.016 1 97 225 SER B C 1
ATOM 3916 O O . SER B 1 225 ? -14.18 19.562 6.32 1 97 225 SER B O 1
ATOM 3918 N N . LEU B 1 226 ? -14.656 17.484 6.863 1 98.31 226 LEU B N 1
ATOM 3919 C CA . LEU B 1 226 ? -14.594 17.594 8.312 1 98.31 226 LEU B CA 1
ATOM 3920 C C . LEU B 1 226 ? -13.594 16.594 8.898 1 98.31 226 LEU B C 1
ATOM 3922 O O . LEU B 1 226 ? -13.602 15.422 8.523 1 98.31 226 LEU B O 1
ATOM 3926 N N . ALA B 1 227 ? -12.703 17.078 9.789 1 98.69 227 ALA B N 1
ATOM 3927 C CA . ALA B 1 227 ? -11.695 16.172 10.336 1 98.69 227 ALA B CA 1
ATOM 3928 C C . ALA B 1 227 ? -11.609 16.312 11.859 1 98.69 227 ALA B C 1
ATOM 3930 O O . ALA B 1 227 ? -11.898 17.375 12.406 1 98.69 227 ALA B O 1
ATOM 3931 N N . VAL B 1 228 ? -11.227 15.242 12.508 1 98.56 228 VAL B N 1
ATOM 3932 C CA . VAL B 1 228 ? -11.008 15.148 13.945 1 98.56 228 VAL B CA 1
ATOM 3933 C C . VAL B 1 228 ? -9.688 14.43 14.227 1 98.56 228 VAL B C 1
ATOM 3935 O O . VAL B 1 228 ? -9.195 13.672 13.391 1 98.56 228 VAL B O 1
ATOM 3938 N N . PRO B 1 229 ? -9.102 14.695 15.406 1 97.88 229 PRO B N 1
ATOM 3939 C CA . PRO B 1 229 ? -7.828 14.055 15.742 1 97.88 229 PRO B CA 1
ATOM 3940 C C . PRO B 1 229 ? -8 12.656 16.312 1 97.88 229 PRO B C 1
ATOM 3942 O O . PRO B 1 229 ? -9.047 12.344 16.891 1 97.88 229 PRO B O 1
ATOM 3945 N N . VAL B 1 230 ? -7.098 11.82 16.031 1 96.19 230 VAL B N 1
ATOM 3946 C CA . VAL B 1 230 ? -6.91 10.562 16.75 1 96.19 230 VAL B CA 1
ATOM 3947 C C . VAL B 1 230 ? -5.688 10.656 17.656 1 96.19 230 VAL B C 1
ATOM 3949 O O . VAL B 1 230 ? -4.574 10.906 17.188 1 96.19 230 VAL B O 1
ATOM 3952 N N . CYS B 1 231 ? -5.906 10.391 18.938 1 93.31 231 CYS B N 1
ATOM 3953 C CA . CYS B 1 231 ? -4.855 10.664 19.906 1 93.31 231 CYS B CA 1
ATOM 3954 C C . CYS B 1 231 ? -4.43 9.391 20.625 1 93.31 231 CYS B C 1
ATOM 3956 O O . CYS B 1 231 ? -5.176 8.406 20.641 1 93.31 231 CYS B O 1
ATOM 3958 N N . ASP B 1 232 ? -3.197 9.484 21.094 1 87.62 232 ASP B N 1
ATOM 3959 C CA . ASP B 1 232 ? -2.77 8.406 21.984 1 87.62 232 ASP B CA 1
ATOM 3960 C C . ASP B 1 232 ? -3.172 8.695 23.438 1 87.62 232 ASP B C 1
ATOM 3962 O O . ASP B 1 232 ? -3.92 9.641 23.703 1 87.62 232 ASP B O 1
ATOM 3966 N N . SER B 1 233 ? -2.699 7.828 24.344 1 84.5 233 SER B N 1
ATOM 3967 C CA . SER B 1 233 ? -3.105 7.914 25.75 1 84.5 233 SER B CA 1
ATOM 3968 C C . SER B 1 233 ? -2.557 9.172 26.406 1 84.5 233 SER B C 1
ATOM 3970 O O . SER B 1 233 ? -3.098 9.641 27.406 1 84.5 233 SER B O 1
ATOM 3972 N N . ALA B 1 234 ? -1.495 9.781 25.812 1 85 234 ALA B N 1
ATOM 3973 C CA . ALA B 1 234 ? -0.885 10.992 26.359 1 85 234 ALA B CA 1
ATOM 3974 C C . ALA B 1 234 ? -1.516 12.242 25.766 1 85 234 ALA B C 1
ATOM 3976 O O . ALA B 1 234 ? -1.118 13.367 26.094 1 85 234 ALA B O 1
ATOM 3977 N N . GLY B 1 235 ? -2.461 12.039 24.859 1 87.12 235 GLY B N 1
ATOM 3978 C CA . GLY B 1 235 ? -3.135 13.164 24.234 1 87.12 235 GLY B CA 1
ATOM 3979 C C . GLY B 1 235 ? -2.428 13.656 22.984 1 87.12 235 GLY B C 1
ATOM 3980 O O . GLY B 1 235 ? -2.836 14.656 22.391 1 87.12 235 GLY B O 1
ATOM 3981 N N . ARG B 1 236 ? -1.404 13.023 22.641 1 90.5 236 ARG B N 1
ATOM 3982 C CA . ARG B 1 236 ? -0.69 13.398 21.422 1 90.5 236 ARG B CA 1
ATOM 3983 C C . ARG B 1 236 ? -1.459 12.969 20.188 1 90.5 236 ARG B C 1
ATOM 3985 O O . ARG B 1 236 ? -1.952 11.836 20.125 1 90.5 236 ARG B O 1
ATOM 3992 N N . VAL B 1 237 ? -1.589 13.836 19.234 1 93.69 237 VAL B N 1
ATOM 3993 C CA . VAL B 1 237 ? -2.289 13.539 17.984 1 93.69 237 VAL B CA 1
ATOM 3994 C C . VAL B 1 237 ? -1.415 12.648 17.109 1 93.69 237 VAL B C 1
ATOM 3996 O O . VAL B 1 237 ? -0.329 13.055 16.688 1 93.69 237 VAL B O 1
ATOM 3999 N N . LEU B 1 238 ? -1.887 11.516 16.781 1 90.81 238 LEU B N 1
ATOM 4000 C CA . LEU B 1 238 ? -1.161 10.523 15.984 1 90.81 238 LEU B CA 1
ATOM 4001 C C . LEU B 1 238 ? -1.582 10.594 14.523 1 90.81 238 LEU B C 1
ATOM 4003 O O . LEU B 1 238 ? -0.794 10.273 13.633 1 90.81 238 LEU B O 1
ATOM 4007 N N . ALA B 1 239 ? -2.793 10.844 14.352 1 96.56 239 ALA B N 1
ATOM 4008 C CA . ALA B 1 239 ? -3.416 10.859 13.031 1 96.56 239 ALA B CA 1
ATOM 4009 C C . ALA B 1 239 ? -4.676 11.719 13.039 1 96.56 239 ALA B C 1
ATOM 4011 O O . ALA B 1 239 ? -5.078 12.242 14.078 1 96.56 239 ALA B O 1
ATOM 4012 N N . ALA B 1 240 ? -5.176 11.938 11.875 1 98.19 240 ALA B N 1
ATOM 4013 C CA . ALA B 1 240 ? -6.445 12.633 11.711 1 98.19 240 ALA B CA 1
ATOM 4014 C C . ALA B 1 240 ? -7.418 11.812 10.875 1 98.19 240 ALA B C 1
ATOM 4016 O O . ALA B 1 240 ? -7.016 11.156 9.906 1 98.19 240 ALA B O 1
ATOM 4017 N N . MET B 1 241 ? -8.664 11.875 11.25 1 98 241 MET B N 1
ATOM 4018 C CA . MET B 1 241 ? -9.758 11.203 10.555 1 98 241 MET B CA 1
ATOM 4019 C C . MET B 1 241 ? -10.695 12.227 9.914 1 98 241 MET B C 1
ATOM 4021 O O . MET B 1 241 ? -11.023 13.242 10.531 1 98 241 MET B O 1
ATOM 4025 N N . ASN B 1 242 ? -11.133 11.891 8.656 1 97.69 242 ASN B N 1
ATOM 4026 C CA . ASN B 1 242 ? -12.039 12.875 8.078 1 97.69 242 ASN B CA 1
ATOM 4027 C C . ASN B 1 242 ? -13.18 12.211 7.312 1 97.69 242 ASN B C 1
ATOM 4029 O O . ASN B 1 242 ? -13.156 11 7.09 1 97.69 242 ASN B O 1
ATOM 4033 N N . VAL B 1 243 ? -14.188 12.977 7.02 1 96.75 243 VAL B N 1
ATOM 4034 C CA . VAL B 1 243 ? -15.25 12.695 6.059 1 96.75 243 VAL B CA 1
ATOM 4035 C C . VAL B 1 243 ? -15.258 13.773 4.977 1 96.75 243 VAL B C 1
ATOM 4037 O O . VAL B 1 243 ? -15.086 14.953 5.27 1 96.75 243 VAL B O 1
ATOM 4040 N N . SER B 1 244 ? -15.289 13.297 3.773 1 94.75 244 SER B N 1
ATOM 4041 C CA . SER B 1 244 ? -15.344 14.219 2.639 1 94.75 244 SER B CA 1
ATOM 4042 C C . SER B 1 244 ? -16.703 14.172 1.949 1 94.75 244 SER B C 1
ATOM 4044 O O . SER B 1 244 ? -17.266 13.094 1.755 1 94.75 244 SER B O 1
ATOM 4046 N N . THR B 1 245 ? -17.219 15.344 1.601 1 93.25 245 THR B N 1
ATOM 4047 C CA . THR B 1 245 ? -18.547 15.453 1.007 1 93.25 245 THR B CA 1
ATOM 4048 C C . THR B 1 245 ? -18.547 16.469 -0.128 1 93.25 245 THR B C 1
ATOM 4050 O O . THR B 1 245 ? -17.562 17.203 -0.322 1 93.25 245 THR B O 1
ATOM 4053 N N . HIS B 1 246 ? -19.641 16.453 -0.83 1 92.44 246 HIS B N 1
ATOM 4054 C CA . HIS B 1 246 ? -19.906 17.516 -1.798 1 92.44 246 HIS B CA 1
ATOM 4055 C C . HIS B 1 246 ? -20.562 18.719 -1.131 1 92.44 246 HIS B C 1
ATOM 4057 O O . HIS B 1 246 ? -21.594 18.578 -0.474 1 92.44 246 HIS B O 1
ATOM 4063 N N . ALA B 1 247 ? -20 19.844 -1.444 1 94.25 247 ALA B N 1
ATOM 4064 C CA . ALA B 1 247 ? -20.5 21.062 -0.828 1 94.25 247 ALA B CA 1
ATOM 4065 C C . ALA B 1 247 ? -21.938 21.359 -1.26 1 94.25 247 ALA B C 1
ATOM 4067 O O . ALA B 1 247 ? -22.703 21.984 -0.52 1 94.25 247 ALA B O 1
ATOM 4068 N N . SER B 1 248 ? -22.297 20.875 -2.418 1 93.62 248 SER B N 1
ATOM 4069 C CA . SER B 1 248 ? -23.641 21.109 -2.938 1 93.62 248 SER B CA 1
ATOM 4070 C C . SER B 1 248 ? -24.656 20.219 -2.258 1 93.62 248 SER B C 1
ATOM 4072 O O . SER B 1 248 ? -25.859 20.516 -2.266 1 93.62 248 SER B O 1
ATOM 4074 N N . ARG B 1 249 ? -24.234 19.203 -1.627 1 92.62 249 ARG B N 1
ATOM 4075 C CA . ARG B 1 249 ? -25.156 18.219 -1.099 1 92.62 249 ARG B CA 1
ATOM 4076 C C . ARG B 1 249 ? -25.234 18.281 0.423 1 92.62 249 ARG B C 1
ATOM 4078 O O . ARG B 1 249 ? -26.281 17.984 1.013 1 92.62 249 ARG B O 1
ATOM 4085 N N . VAL B 1 250 ? -24.141 18.578 1.053 1 94.31 250 VAL B N 1
ATOM 4086 C CA . VAL B 1 250 ? -24.094 18.594 2.512 1 94.31 250 VAL B CA 1
ATOM 4087 C C . VAL B 1 250 ? -23.719 19.984 2.996 1 94.31 250 VAL B C 1
ATOM 4089 O O . VAL B 1 250 ? -22.625 20.484 2.689 1 94.31 250 VAL B O 1
ATOM 4092 N N . SER B 1 251 ? -24.562 20.531 3.807 1 95.69 251 SER B N 1
ATOM 4093 C CA . SER B 1 251 ? -24.328 21.875 4.316 1 95.69 251 SER B CA 1
ATOM 4094 C C . SER B 1 251 ? -23.328 21.859 5.473 1 95.69 251 SER B C 1
ATOM 4096 O O . SER B 1 251 ? -23.109 20.828 6.086 1 95.69 251 SER B O 1
ATOM 4098 N N . LEU B 1 252 ? -22.797 23.047 5.75 1 96.56 252 LEU B N 1
ATOM 4099 C CA . LEU B 1 252 ? -21.891 23.188 6.891 1 96.56 252 LEU B CA 1
ATOM 4100 C C . LEU B 1 252 ? -22.609 22.844 8.188 1 96.56 252 LEU B C 1
ATOM 4102 O O . LEU B 1 252 ? -22.031 22.203 9.07 1 96.56 252 LEU B O 1
ATOM 4106 N N . ALA B 1 253 ? -23.797 23.219 8.25 1 96.5 253 ALA B N 1
ATOM 4107 C CA . ALA B 1 253 ? -24.594 22.953 9.445 1 96.5 253 ALA B CA 1
ATOM 4108 C C . ALA B 1 253 ? -24.781 21.453 9.656 1 96.5 253 ALA B C 1
ATOM 4110 O O . ALA B 1 253 ? -24.688 20.953 10.781 1 96.5 253 ALA B O 1
ATOM 4111 N N . GLU B 1 254 ? -25.047 20.781 8.602 1 96.31 254 GLU B N 1
ATOM 4112 C CA . GLU B 1 254 ? -25.219 19.344 8.688 1 96.31 254 GLU B CA 1
ATOM 4113 C C . GLU B 1 254 ? -23.922 18.656 9.109 1 96.31 254 GLU B C 1
ATOM 4115 O O . GLU B 1 254 ? -23.938 17.719 9.906 1 96.31 254 GLU B O 1
ATOM 4120 N N . LEU B 1 255 ? -22.844 19.109 8.57 1 96.62 255 LEU B N 1
ATOM 4121 C CA . LEU B 1 255 ? -21.547 18.562 8.945 1 96.62 255 LEU B CA 1
ATOM 4122 C C . LEU B 1 255 ? -21.312 18.703 10.445 1 96.62 255 LEU B C 1
ATOM 4124 O O . LEU B 1 255 ? -20.891 17.75 11.102 1 96.62 255 LEU B O 1
ATOM 4128 N N . GLU B 1 256 ? -21.609 19.828 10.961 1 96.62 256 GLU B N 1
ATOM 4129 C CA . GLU B 1 256 ? -21.328 20.094 12.367 1 96.62 256 GLU B CA 1
ATOM 4130 C C . GLU B 1 256 ? -22.328 19.406 13.289 1 96.62 256 GLU B C 1
ATOM 4132 O O . GLU B 1 256 ? -21.953 18.891 14.336 1 96.62 256 GLU B O 1
ATOM 4137 N N . ARG B 1 257 ? -23.531 19.344 12.883 1 96.81 257 ARG B N 1
ATOM 4138 C CA . ARG B 1 257 ? -24.578 18.859 13.773 1 96.81 257 ARG B CA 1
ATOM 4139 C C . ARG B 1 257 ? -24.719 17.344 13.695 1 96.81 257 ARG B C 1
ATOM 4141 O O . ARG B 1 257 ? -25.016 16.688 14.695 1 96.81 257 ARG B O 1
ATOM 4148 N N . ARG B 1 258 ? -24.516 16.844 12.539 1 97.31 258 ARG B N 1
ATOM 4149 C CA . ARG B 1 258 ? -24.781 15.43 12.344 1 97.31 258 ARG B CA 1
ATOM 4150 C C . ARG B 1 258 ? -23.484 14.633 12.219 1 97.31 258 ARG B C 1
ATOM 4152 O O . ARG B 1 258 ? -23.297 13.633 12.914 1 97.31 258 ARG B O 1
ATOM 4159 N N . TYR B 1 259 ? -22.594 15.086 11.398 1 97.88 259 TYR B N 1
ATOM 4160 C CA . TYR B 1 259 ? -21.391 14.312 11.109 1 97.88 259 TYR B CA 1
ATOM 4161 C C . TYR B 1 259 ? -20.391 14.414 12.25 1 97.88 259 TYR B C 1
ATOM 4163 O O . TYR B 1 259 ? -19.781 13.406 12.648 1 97.88 259 TYR B O 1
ATOM 4171 N N . LEU B 1 260 ? -20.234 15.57 12.805 1 98.25 260 LEU B N 1
ATOM 4172 C CA . LEU B 1 260 ? -19.188 15.828 13.789 1 98.25 260 LEU B CA 1
ATOM 4173 C C . LEU B 1 260 ? -19.344 14.938 15.008 1 98.25 260 LEU B C 1
ATOM 4175 O O . LEU B 1 260 ? -18.391 14.289 15.438 1 98.25 260 LEU B O 1
ATOM 4179 N N . PRO B 1 261 ? -20.547 14.82 15.609 1 98.06 261 PRO B N 1
ATOM 4180 C CA . PRO B 1 261 ? -20.672 13.945 16.781 1 98.06 261 PRO B CA 1
ATOM 4181 C C . PRO B 1 261 ? -20.297 12.492 16.469 1 98.06 261 PRO B C 1
ATOM 4183 O O . PRO B 1 261 ? -19.672 11.836 17.297 1 98.06 261 PRO B O 1
ATOM 4186 N N . LEU B 1 262 ? -20.625 12.039 15.312 1 97.81 262 LEU B N 1
ATOM 4187 C CA . LEU B 1 262 ? -20.312 10.672 14.914 1 97.81 262 LEU B CA 1
ATOM 4188 C C . LEU B 1 262 ? -18.812 10.484 14.742 1 97.81 262 LEU B C 1
ATOM 4190 O O . LEU B 1 262 ? -18.25 9.469 15.156 1 97.81 262 LEU B O 1
ATOM 4194 N N . MET B 1 263 ? -18.172 11.492 14.172 1 97.88 263 MET B N 1
ATOM 4195 C CA . MET B 1 263 ? -16.734 11.445 13.945 1 97.88 263 MET B CA 1
ATOM 4196 C C . MET B 1 263 ? -15.977 11.484 15.266 1 97.88 263 MET B C 1
ATOM 4198 O O . MET B 1 263 ? -15 10.758 15.445 1 97.88 263 MET B O 1
ATOM 4202 N N . LEU B 1 264 ? -16.438 12.32 16.172 1 97.38 264 LEU B N 1
ATOM 4203 C CA . LEU B 1 264 ? -15.797 12.43 17.469 1 97.38 264 LEU B CA 1
ATOM 4204 C C . LEU B 1 264 ? -15.93 11.133 18.25 1 97.38 264 LEU B C 1
ATOM 4206 O O . LEU B 1 264 ? -14.984 10.703 18.922 1 97.38 264 LEU B O 1
ATOM 4210 N N . GLU B 1 265 ? -17.047 10.555 18.141 1 96.94 265 GLU B N 1
ATOM 4211 C CA . GLU B 1 265 ? -17.266 9.273 18.797 1 96.94 265 GLU B CA 1
ATOM 4212 C C . GLU B 1 265 ? -16.344 8.195 18.25 1 96.94 265 GLU B C 1
ATOM 4214 O O . GLU B 1 265 ? -15.719 7.457 19 1 96.94 265 GLU B O 1
ATOM 4219 N N . ALA B 1 266 ? -16.266 8.141 16.953 1 96.5 266 ALA B N 1
ATOM 4220 C CA . ALA B 1 266 ? -15.398 7.156 16.312 1 96.5 266 ALA B CA 1
ATOM 4221 C C . ALA B 1 266 ? -13.938 7.375 16.703 1 96.5 266 ALA B C 1
ATOM 4223 O O . ALA B 1 266 ? -13.211 6.418 16.969 1 96.5 266 ALA B O 1
ATOM 4224 N N . SER B 1 267 ? -13.547 8.633 16.656 1 95.88 267 SER B N 1
ATOM 4225 C CA . SER B 1 267 ? -12.18 8.984 17.031 1 95.88 267 SER B CA 1
ATOM 4226 C C . SER B 1 267 ? -11.867 8.562 18.469 1 95.88 267 SER B C 1
ATOM 4228 O O . SER B 1 267 ? -10.805 7.992 18.734 1 95.88 267 SER B O 1
ATOM 4230 N N . ARG B 1 268 ? -12.773 8.789 19.391 1 94.06 268 ARG B N 1
ATOM 4231 C CA . ARG B 1 268 ? -12.602 8.414 20.781 1 94.06 268 ARG B CA 1
ATOM 4232 C C . ARG B 1 268 ? -12.523 6.902 20.938 1 94.06 268 ARG B C 1
ATOM 4234 O O . ARG B 1 268 ? -11.656 6.391 21.656 1 94.06 268 ARG B O 1
ATOM 4241 N N . ASP B 1 269 ? -13.422 6.223 20.312 1 94.69 269 ASP B N 1
ATOM 4242 C CA . ASP B 1 269 ? -13.469 4.766 20.406 1 94.69 269 ASP B CA 1
ATOM 4243 C C . ASP B 1 269 ? -12.203 4.137 19.828 1 94.69 269 ASP B C 1
ATOM 4245 O O . ASP B 1 269 ? -11.664 3.178 20.391 1 94.69 269 ASP B O 1
ATOM 4249 N N . LEU B 1 270 ? -11.742 4.664 18.688 1 93.62 270 LEU B N 1
ATOM 4250 C CA . LEU B 1 270 ? -10.508 4.18 18.062 1 93.62 270 LEU B CA 1
ATOM 4251 C C . LEU B 1 270 ? -9.312 4.414 18.984 1 93.62 270 LEU B C 1
ATOM 4253 O O . LEU B 1 270 ? -8.5 3.514 19.188 1 93.62 270 LEU B O 1
ATOM 4257 N N . SER B 1 271 ? -9.258 5.598 19.531 1 91.31 271 SER B N 1
ATOM 4258 C CA . SER B 1 271 ? -8.18 5.938 20.453 1 91.31 271 SER B CA 1
ATOM 4259 C C . SER B 1 271 ? -8.18 5.023 21.672 1 91.31 271 SER B C 1
ATOM 4261 O O . SER B 1 271 ? -7.129 4.535 22.078 1 91.31 271 SER B O 1
ATOM 4263 N N . SER B 1 272 ? -9.359 4.789 22.172 1 89.44 272 SER B N 1
ATOM 4264 C CA . SER B 1 272 ? -9.5 3.93 23.344 1 89.44 272 SER B CA 1
ATOM 4265 C C . SER B 1 272 ? -9.086 2.496 23.031 1 89.44 272 SER B C 1
ATOM 4267 O O . SER B 1 272 ? -8.438 1.84 23.859 1 89.44 272 SER B O 1
ATOM 4269 N N . GLN B 1 273 ? -9.469 2.041 21.922 1 87.88 273 GLN B N 1
ATOM 4270 C CA . GLN B 1 273 ? -9.133 0.679 21.516 1 87.88 273 GLN B CA 1
ATOM 4271 C C . GLN B 1 273 ? -7.625 0.493 21.391 1 87.88 273 GLN B C 1
ATOM 4273 O O . GLN B 1 273 ? -7.09 -0.552 21.766 1 87.88 273 GLN B O 1
ATOM 4278 N N . LEU B 1 274 ? -6.98 1.48 20.906 1 83.69 274 LEU B N 1
ATOM 4279 C CA . LEU B 1 274 ? -5.559 1.361 20.609 1 83.69 274 LEU B CA 1
ATOM 4280 C C . LEU B 1 274 ? -4.711 1.675 21.828 1 83.69 274 LEU B C 1
ATOM 4282 O O . LEU B 1 274 ? -3.648 1.08 22.031 1 83.69 274 LEU B O 1
ATOM 4286 N N . PHE B 1 275 ? -5.184 2.562 22.625 1 79.56 275 PHE B N 1
ATOM 4287 C CA . PHE B 1 275 ? -4.266 3.078 23.641 1 79.56 275 PHE B CA 1
ATOM 4288 C C . PHE B 1 275 ? -4.891 2.998 25.016 1 79.56 275 PHE B C 1
ATOM 4290 O O . PHE B 1 275 ? -4.246 3.328 26.016 1 79.56 275 PHE B O 1
ATOM 4297 N N . GLY B 1 276 ? -5.996 2.357 25.188 1 73.19 276 GLY B N 1
ATOM 4298 C CA . GLY B 1 276 ? -6.648 2.268 26.484 1 73.19 276 GLY B CA 1
ATOM 4299 C C . GLY B 1 276 ? -7.488 3.486 26.812 1 73.19 276 GLY B C 1
ATOM 4300 O O . GLY B 1 276 ? -7.344 4.535 26.188 1 73.19 276 GLY B O 1
ATOM 4301 N N . ALA B 1 277 ? -8.703 3.318 27.5 1 61.88 277 ALA B N 1
ATOM 4302 C CA . ALA B 1 277 ? -9.758 4.277 27.828 1 61.88 277 ALA B CA 1
ATOM 4303 C C . ALA B 1 277 ? -9.188 5.48 28.578 1 61.88 277 ALA B C 1
ATOM 4305 O O . ALA B 1 277 ? -9.914 6.43 28.875 1 61.88 277 ALA B O 1
ATOM 4306 N N . GLU B 1 278 ? -8.008 5.512 28.75 1 53.53 278 GLU B N 1
ATOM 4307 C CA . GLU B 1 278 ? -7.781 6.688 29.594 1 53.53 278 GLU B CA 1
ATOM 4308 C C . GLU B 1 278 ? -8.102 7.973 28.844 1 53.53 278 GLU B C 1
ATOM 4310 O O . GLU B 1 278 ? -8.656 7.934 27.734 1 53.53 278 GLU B O 1
ATOM 4315 N N . ARG B 1 279 ? -7.289 9.141 28.906 1 51.38 279 ARG B N 1
ATOM 4316 C CA . ARG B 1 279 ? -7.609 10.516 28.547 1 51.38 279 ARG B CA 1
ATOM 4317 C C . ARG B 1 279 ? -7.785 10.664 27.031 1 51.38 279 ARG B C 1
ATOM 4319 O O . ARG B 1 279 ? -6.848 10.438 26.281 1 51.38 279 ARG B O 1
ATOM 4326 N N . ALA B 1 280 ? -8.992 10.312 26.547 1 50.62 280 ALA B N 1
ATOM 4327 C CA . ALA B 1 280 ? -9.414 10.555 25.172 1 50.62 280 ALA B CA 1
ATOM 4328 C C . ALA B 1 280 ? -9.109 11.992 24.75 1 50.62 280 ALA B C 1
ATOM 4330 O O . ALA B 1 280 ? -9.172 12.914 25.578 1 50.62 280 ALA B O 1
ATOM 4331 N N . CYS B 1 281 ? -8.734 12.266 23.266 1 52.12 281 CYS B N 1
ATOM 4332 C CA . CYS B 1 281 ? -8.43 13.594 22.734 1 52.12 281 CYS B CA 1
ATOM 4333 C C . CYS B 1 281 ? -9.492 14.602 23.156 1 52.12 281 CYS B C 1
ATOM 4335 O O . CYS B 1 281 ? -10.656 14.242 23.344 1 52.12 281 CYS B O 1
#

Solvent-accessible surface area (backbone atoms only — not comparable to full-atom values): 29110 Å² total; per-residue (Å²): 135,79,79,76,71,73,78,78,64,44,41,69,87,70,40,56,36,56,60,56,54,74,47,65,87,44,87,54,49,46,62,55,28,55,50,34,54,46,56,52,51,65,31,27,73,92,37,39,68,39,34,62,66,56,47,18,64,72,30,60,38,57,55,72,58,47,49,26,38,49,51,32,33,37,75,71,51,36,30,50,64,84,85,69,36,33,33,69,32,75,57,34,24,36,47,15,24,15,38,53,50,28,35,62,66,45,60,62,41,42,62,55,27,42,51,50,17,67,74,67,71,31,31,19,40,30,28,33,78,51,91,70,22,24,32,28,59,30,72,22,80,51,91,68,80,80,55,92,62,89,80,48,62,26,34,72,43,60,13,80,47,32,23,38,20,38,49,49,50,36,66,42,54,70,68,59,38,50,52,45,57,61,31,48,70,56,69,67,62,30,98,59,29,69,46,43,61,67,58,41,50,53,49,29,54,51,32,54,74,67,57,44,35,74,31,71,21,17,62,37,83,52,33,25,28,41,16,38,53,27,23,37,54,87,48,48,70,67,32,17,35,33,40,46,47,46,47,90,79,49,49,73,65,50,43,58,68,57,46,39,59,55,50,52,50,48,30,40,52,49,23,26,71,74,47,40,77,55,58,62,108,135,78,78,77,70,72,78,78,66,46,41,68,86,70,39,58,36,56,60,55,54,73,47,65,88,43,88,54,48,45,61,57,26,54,50,35,55,46,55,52,50,63,30,27,74,91,35,40,67,39,34,62,66,57,47,17,66,73,32,59,38,57,54,71,60,48,50,26,38,49,51,34,33,38,75,71,50,35,30,49,65,84,84,68,35,34,33,69,31,73,57,34,24,36,49,16,24,15,37,54,50,28,34,62,65,43,60,62,42,43,62,54,27,43,53,49,18,66,74,66,73,30,30,19,39,30,27,32,77,50,93,70,23,24,33,29,57,30,73,22,81,50,91,68,78,80,54,92,63,87,79,48,62,26,36,71,45,60,13,81,48,32,23,36,20,37,50,51,51,37,66,41,53,70,67,60,37,49,53,44,56,60,31,49,69,56,73,66,62,30,98,58,29,67,46,44,61,68,60,41,51,54,50,30,52,50,32,52,74,68,58,42,34,74,31,70,22,17,62,36,84,53,32,24,27,42,16,37,55,28,22,37,53,87,48,48,67,67,33,17,34,33,40,46,44,46,46,88,78,50,48,72,65,50,42,59,68,55,48,40,60,55,49,52,48,47,29,41,53,50,23,24,72,75,47,41,76,55,58,64,106